Protein AF-A0A819S318-F1 (afdb_monomer)

Mean predicted aligned error: 17.15 Å

Radius of gyration: 33.35 Å; Cα contacts (8 Å, |Δi|>4): 468; chains: 1; bounding box: 79×73×95 Å

Sequence (562 aa):
MSSSSRISTLVESESLLLNTIKRAYNEYEYREISLEKLQILSEKFYQIWMRPQIMSNIINRNNEGYLVVEYLEQLLLNDKMNDNFFILIINTLIKNQNFYHSFLNDHKRFKQLFNLSIRKPVYLMRYIELLYYYCPLNFISNIGLEFYRFVVDTYFIKYLRQIPYDIDWLAAFSTLLYQFYENTTKNLLSTEFIFTNQKDAIDYSIYVIDTLLHHHLKIKLTKDLIYDLKLINIIIKTITVVWKQNPSTENSTQENQDGITPIQIRSIEYLFDVMSTNKSPEKNLSKTTFSCAILSLFPRIQLDIADTIIKTMFNDARLNGERLSIMIKCLIELIDAPIQLIQHMPYETWITGLCTALVKFNQHEYLIKIIDETTLFLIDHLFYFETYDNAIQILFWFVRYDKRIQTFRYILNRLSSLFEQLKINNNDDLKTKIIELCHMGIAIHSEYDLSNEIILKQIFHSFPQPDLNILLNHKNIHAKFHSINFENDNKIKNRLGIINLGNTCYVNSVLQALYQCDLFRKYILEHQFNEQIVLRELQIIFAQLNLSKRPYINAANLVSLI

Nearest PDB structures (foldseek):
  6hc2-assembly1_C  TM=2.042E-01  e=8.662E-01  Homo sapiens
  6hc2-assembly4_S  TM=2.065E-01  e=1.049E+00  Homo sapiens
  4jhr-assembly1_B  TM=2.681E-01  e=4.513E+00  Mus musculus
  8amz-assembly1_Q  TM=2.440E-01  e=7.154E+00  Spinacia oleracea

pLDDT: mean 73.13, std 16.91, range [28.16, 95.44]

Structure (mmCIF, N/CA/C/O backbone):
data_AF-A0A819S318-F1
#
_entry.id   AF-A0A819S318-F1
#
loop_
_atom_site.group_PDB
_atom_site.id
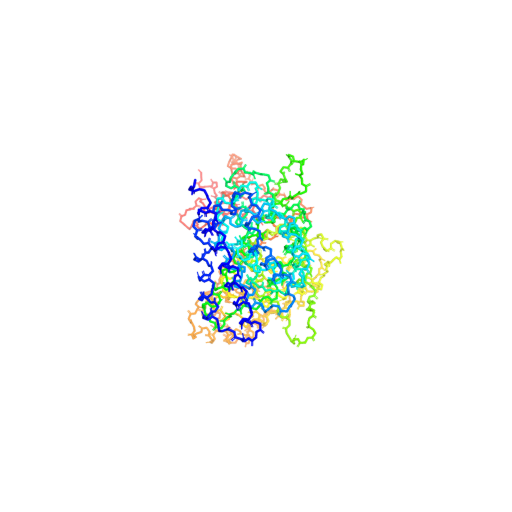_atom_site.type_symbol
_atom_site.label_atom_id
_atom_site.label_alt_id
_atom_site.label_comp_id
_atom_site.label_asym_id
_atom_site.label_entity_id
_atom_site.label_seq_id
_atom_site.pdbx_PDB_ins_code
_atom_site.Cartn_x
_atom_site.Cartn_y
_atom_site.Cartn_z
_atom_site.occupancy
_atom_site.B_iso_or_equiv
_atom_site.auth_seq_id
_atom_site.auth_comp_id
_atom_site.auth_asym_id
_atom_site.auth_atom_id
_atom_site.pdbx_PDB_model_num
ATOM 1 N N . MET A 1 1 ? -53.670 -1.515 50.380 1.00 40.31 1 MET A N 1
ATOM 2 C CA . MET A 1 1 ? -53.478 -2.976 50.209 1.00 40.31 1 MET A CA 1
ATOM 3 C C . MET A 1 1 ? -53.016 -3.398 48.804 1.00 40.31 1 MET A C 1
ATOM 5 O O . MET A 1 1 ? -52.634 -4.544 48.648 1.00 40.31 1 MET A O 1
ATOM 9 N N . SER A 1 2 ? -52.963 -2.515 47.795 1.00 41.78 2 SER A N 1
ATOM 10 C CA . SER A 1 2 ? -52.513 -2.850 46.425 1.00 41.78 2 SER A CA 1
ATOM 11 C C . SER A 1 2 ? -51.015 -2.624 46.145 1.00 41.78 2 SER A C 1
ATOM 13 O O . SER A 1 2 ? -50.532 -2.996 45.078 1.00 41.78 2 SER A O 1
ATOM 15 N N . SER A 1 3 ? -50.271 -2.019 47.078 1.00 38.12 3 SER A N 1
ATOM 16 C CA . SER A 1 3 ? -48.831 -1.754 46.946 1.00 38.12 3 SER A CA 1
ATOM 17 C C . SER A 1 3 ? -47.954 -2.914 47.431 1.00 38.12 3 SER A C 1
ATOM 19 O O . SER A 1 3 ? -46.951 -3.206 46.789 1.00 38.12 3 SER A O 1
ATOM 21 N N . SER A 1 4 ? -48.333 -3.629 48.501 1.00 37.50 4 SER A N 1
ATOM 22 C CA . SER A 1 4 ? -47.507 -4.727 49.038 1.00 37.50 4 SER A CA 1
ATOM 23 C C . SER A 1 4 ? -47.548 -5.997 48.182 1.00 37.50 4 SER A C 1
ATOM 25 O O . SER A 1 4 ? -46.542 -6.695 48.096 1.00 37.50 4 SER A O 1
ATOM 27 N N . SER A 1 5 ? -48.661 -6.274 47.488 1.00 42.22 5 SER A N 1
ATOM 28 C CA . SER A 1 5 ? -48.754 -7.431 46.587 1.00 42.22 5 SER A CA 1
ATOM 29 C C . SER A 1 5 ? -47.894 -7.256 45.333 1.00 42.22 5 SER A C 1
ATOM 31 O O . SER A 1 5 ? -47.202 -8.189 44.936 1.00 42.22 5 SER A O 1
ATOM 33 N N . ARG A 1 6 ? -47.843 -6.041 44.762 1.00 45.81 6 ARG A N 1
ATOM 34 C CA . ARG A 1 6 ? -46.967 -5.722 43.622 1.00 45.81 6 ARG A CA 1
ATOM 35 C C . ARG A 1 6 ? -45.485 -5.856 43.975 1.00 45.81 6 ARG A C 1
ATOM 37 O O . ARG A 1 6 ? -44.742 -6.425 43.182 1.00 45.81 6 ARG A O 1
ATOM 44 N N . ILE A 1 7 ? -45.076 -5.399 45.162 1.00 49.72 7 ILE A N 1
ATOM 45 C CA . ILE A 1 7 ? -43.690 -5.520 45.648 1.00 49.72 7 ILE A CA 1
ATOM 46 C C . ILE A 1 7 ? -43.302 -6.998 45.828 1.00 49.72 7 ILE A C 1
ATOM 48 O O . ILE A 1 7 ? -42.242 -7.403 45.363 1.00 49.72 7 ILE A O 1
ATOM 52 N N . SER A 1 8 ? -44.182 -7.839 46.388 1.00 49.38 8 SER A N 1
ATOM 53 C CA . SER A 1 8 ? -43.893 -9.276 46.559 1.00 49.38 8 SER A CA 1
ATOM 54 C C . SER A 1 8 ? -43.679 -10.021 45.233 1.00 49.38 8 SER A C 1
ATOM 56 O O . SER A 1 8 ? -42.705 -10.754 45.090 1.00 49.38 8 SER A O 1
ATOM 58 N N . THR A 1 9 ? -44.509 -9.752 44.218 1.00 52.41 9 THR A N 1
ATOM 59 C CA . THR A 1 9 ? -44.369 -10.364 42.884 1.00 52.41 9 THR A CA 1
ATOM 60 C C . THR A 1 9 ? -43.133 -9.877 42.120 1.00 52.41 9 THR A C 1
ATOM 62 O O . THR A 1 9 ? -42.612 -10.584 41.258 1.00 52.41 9 THR A O 1
ATOM 65 N N . LEU A 1 10 ? -42.653 -8.666 42.428 1.00 48.47 10 LEU A N 1
ATOM 66 C CA . LEU A 1 10 ? -41.452 -8.077 41.831 1.00 48.47 10 LEU A CA 1
ATOM 67 C C . LEU A 1 10 ? -40.180 -8.747 42.369 1.00 48.47 10 LEU A C 1
ATOM 69 O O . LEU A 1 10 ? -39.370 -9.219 41.570 1.00 48.47 10 LEU A O 1
ATOM 73 N N . VAL A 1 11 ? -40.057 -8.881 43.695 1.00 54.78 11 VAL A N 1
ATOM 74 C CA . VAL A 1 11 ? -38.921 -9.546 44.366 1.00 54.78 11 VAL A CA 1
ATOM 75 C C . VAL A 1 11 ? -38.792 -11.012 43.934 1.00 54.78 11 VAL A C 1
ATOM 77 O O . VAL A 1 11 ? -37.691 -11.511 43.692 1.00 54.78 11 VAL A O 1
ATOM 80 N N . GLU A 1 12 ? -39.918 -11.704 43.752 1.00 57.41 12 GLU A N 1
ATOM 81 C CA . GLU A 1 12 ? -39.929 -13.081 43.251 1.00 57.41 12 GLU A CA 1
ATOM 82 C C . GLU A 1 12 ? -39.339 -13.195 41.837 1.00 57.41 12 GLU A C 1
ATOM 84 O O . GLU A 1 12 ? -38.554 -14.111 41.577 1.00 57.41 12 GLU A O 1
ATOM 89 N N . SER A 1 13 ? -39.653 -12.253 40.940 1.00 58.59 13 SER A N 1
ATOM 90 C CA . SER A 1 13 ? -39.185 -12.272 39.547 1.00 58.59 13 SER A CA 1
ATOM 91 C C . SER A 1 13 ? -37.673 -12.048 39.407 1.00 58.59 13 SER A C 1
ATOM 93 O O . SER A 1 13 ? -37.022 -12.709 38.594 1.00 58.59 13 SER A O 1
ATOM 95 N N . GLU A 1 14 ? -37.101 -11.181 40.243 1.00 59.59 14 GLU A N 1
ATOM 96 C CA . GLU A 1 14 ? -35.668 -10.892 40.264 1.00 59.59 14 GLU A CA 1
ATOM 97 C C . GLU A 1 14 ? -34.874 -12.018 40.943 1.00 59.59 14 GLU A C 1
ATOM 99 O O . GLU A 1 14 ? -33.837 -12.453 40.433 1.00 59.59 14 GLU A O 1
ATOM 104 N N . SER A 1 15 ? -35.416 -12.600 42.021 1.00 66.50 15 SER A N 1
ATOM 105 C CA . SER A 1 15 ? -34.838 -13.797 42.645 1.00 66.50 15 SER A CA 1
ATOM 106 C C . SER A 1 15 ? -34.827 -14.997 41.688 1.00 66.50 15 SER A C 1
ATOM 108 O O . SER A 1 15 ? -33.869 -15.772 41.668 1.00 66.50 15 SER A O 1
ATOM 110 N N . LEU A 1 16 ? -35.859 -15.138 40.845 1.00 67.31 16 LEU A N 1
ATOM 111 C CA . LEU A 1 16 ? -35.953 -16.196 39.844 1.00 67.31 16 LEU A CA 1
ATOM 112 C C . LEU A 1 16 ? -34.876 -16.027 38.767 1.00 67.31 16 LEU A C 1
ATOM 114 O O . LEU A 1 16 ? -34.219 -17.006 38.405 1.00 67.31 16 LEU A O 1
ATOM 118 N N . LEU A 1 17 ? -34.662 -14.798 38.286 1.00 65.56 17 LEU A N 1
ATOM 119 C CA . LEU A 1 17 ? -33.593 -14.480 37.340 1.00 65.56 17 LEU A CA 1
ATOM 120 C C . LEU A 1 17 ? -32.220 -14.791 37.948 1.00 65.56 17 LEU A C 1
ATOM 122 O O . LEU A 1 17 ? -31.452 -15.551 37.359 1.00 65.56 17 LEU A O 1
ATOM 126 N N . LEU A 1 18 ? -31.948 -14.296 39.158 1.00 68.00 18 LEU A N 1
ATOM 127 C CA . LEU A 1 18 ? -30.689 -14.529 39.866 1.00 68.00 18 LEU A CA 1
ATOM 128 C C . LEU A 1 18 ? -30.414 -16.024 40.086 1.00 68.00 18 LEU A C 1
ATOM 130 O O . LEU A 1 18 ? -29.310 -16.503 39.831 1.00 68.00 18 LEU A O 1
ATOM 134 N N . ASN A 1 19 ? -31.423 -16.786 40.510 1.00 72.69 19 ASN A N 1
ATOM 135 C CA . ASN A 1 19 ? -31.310 -18.231 40.709 1.00 72.69 19 ASN A CA 1
ATOM 136 C C . ASN A 1 19 ? -31.098 -18.988 39.391 1.00 72.69 19 ASN A C 1
ATOM 138 O O . ASN A 1 19 ? -30.394 -19.999 39.368 1.00 72.69 19 ASN A O 1
ATOM 142 N N . THR A 1 20 ? -31.665 -18.493 38.290 1.00 70.62 20 THR A N 1
ATOM 143 C CA . THR A 1 20 ? -31.443 -19.056 36.952 1.00 70.62 20 THR A CA 1
ATOM 144 C C . THR A 1 20 ? -30.006 -18.811 36.489 1.00 70.62 20 THR A C 1
ATOM 146 O O . THR A 1 20 ? -29.370 -19.744 36.001 1.00 70.62 20 THR A O 1
ATOM 149 N N . ILE A 1 21 ? -29.460 -17.606 36.710 1.00 67.25 21 ILE A N 1
ATOM 150 C CA . ILE A 1 21 ? -28.055 -17.282 36.398 1.00 67.25 21 ILE A CA 1
ATOM 151 C C . ILE A 1 21 ? -27.113 -18.149 37.239 1.00 67.25 21 ILE A C 1
ATOM 153 O O . ILE A 1 21 ? -26.223 -18.790 36.686 1.00 67.25 21 ILE A O 1
ATOM 157 N N . LYS A 1 22 ? -27.356 -18.246 38.554 1.00 75.56 22 LYS A N 1
ATOM 158 C CA . LYS A 1 22 ? -26.577 -19.090 39.476 1.00 75.56 22 LYS A CA 1
ATOM 159 C C . LYS A 1 22 ? -26.559 -20.558 39.051 1.00 75.56 22 LYS A C 1
ATOM 161 O O . LYS A 1 22 ? -25.502 -21.180 39.044 1.00 75.56 22 LYS A O 1
ATOM 166 N N . ARG A 1 23 ? -27.711 -21.121 38.664 1.00 75.38 23 ARG A N 1
ATOM 167 C CA . ARG A 1 23 ? -27.774 -22.505 38.164 1.00 75.38 23 ARG A CA 1
ATOM 168 C C . ARG A 1 23 ? -27.023 -22.683 36.856 1.00 75.38 23 ARG A C 1
ATOM 170 O O . ARG A 1 23 ? -26.275 -23.642 36.748 1.00 75.38 23 ARG A O 1
ATOM 177 N N . ALA A 1 24 ? -27.203 -21.778 35.897 1.00 68.69 24 ALA A N 1
ATOM 178 C CA . ALA A 1 24 ? -26.518 -21.864 34.611 1.00 68.69 24 ALA A CA 1
ATOM 179 C C . ALA A 1 24 ? -24.994 -21.780 34.773 1.00 68.69 24 ALA A C 1
ATOM 181 O O . ALA A 1 24 ? -24.275 -22.552 34.147 1.00 68.69 24 ALA A O 1
ATOM 182 N N . TYR A 1 25 ? -24.515 -20.887 35.645 1.00 70.00 25 TYR A N 1
ATOM 183 C CA . TYR A 1 25 ? -23.095 -20.764 35.963 1.00 70.00 25 TYR A CA 1
ATOM 184 C C . TYR A 1 25 ? -22.555 -22.037 36.622 1.00 70.00 25 TYR A C 1
ATOM 186 O O . TYR A 1 25 ? -21.563 -22.582 36.152 1.00 70.00 25 TYR A O 1
ATOM 194 N N . ASN A 1 26 ? -23.248 -22.573 37.632 1.00 74.06 26 ASN A N 1
ATOM 195 C CA . ASN A 1 26 ? -22.840 -23.823 38.276 1.00 74.06 26 ASN A CA 1
ATOM 196 C C . ASN A 1 26 ? -22.848 -25.001 37.285 1.00 74.06 26 ASN A C 1
ATOM 198 O O . ASN A 1 26 ? -21.910 -25.789 37.252 1.00 74.06 26 ASN A O 1
ATOM 202 N N . GLU A 1 27 ? -23.878 -25.132 36.445 1.00 69.75 27 GLU A N 1
ATOM 203 C CA . GLU A 1 27 ? -23.915 -26.175 35.412 1.00 69.75 27 GLU A CA 1
ATOM 204 C C . GLU A 1 27 ? -22.739 -26.061 34.438 1.00 69.75 27 GLU A C 1
ATOM 206 O O . GLU A 1 27 ? -22.210 -27.087 34.015 1.00 69.75 27 GLU A O 1
ATOM 211 N N . TYR A 1 28 ? -22.318 -24.836 34.118 1.00 66.50 28 TYR A N 1
ATOM 212 C CA . TYR A 1 28 ? -21.196 -24.568 33.229 1.00 66.50 28 TYR A CA 1
ATOM 213 C C . TYR A 1 28 ? -19.833 -24.819 33.886 1.00 66.50 28 TYR A C 1
ATOM 215 O O . TYR A 1 28 ? -18.947 -25.402 33.271 1.00 66.50 28 TYR A O 1
ATOM 223 N N . GLU A 1 29 ? -19.660 -24.416 35.147 1.00 66.31 29 GLU A N 1
ATOM 224 C CA . GLU A 1 29 ? -18.420 -24.620 35.907 1.00 66.31 29 GLU A CA 1
ATOM 225 C C . GLU A 1 29 ? -18.100 -26.114 36.085 1.00 66.31 29 GLU A C 1
ATOM 227 O O . GLU A 1 29 ? -16.933 -26.504 36.082 1.00 66.31 29 GLU A O 1
ATOM 232 N N . TYR A 1 30 ? -19.129 -26.964 36.174 1.00 60.00 30 TYR A N 1
ATOM 233 C CA . TYR A 1 30 ? -18.968 -28.408 36.363 1.00 60.00 30 TYR A CA 1
ATOM 234 C C . TYR A 1 30 ? -19.106 -29.250 35.079 1.00 60.00 30 TYR A C 1
ATOM 236 O O . TYR A 1 30 ? -18.801 -30.446 35.122 1.00 60.00 30 TYR A O 1
ATOM 244 N N . ARG A 1 31 ? -19.579 -28.696 33.949 1.00 60.12 31 ARG A N 1
ATOM 245 C CA . ARG A 1 31 ? -19.764 -29.426 32.674 1.00 60.12 31 ARG A CA 1
ATOM 246 C C . ARG A 1 31 ? -19.534 -28.522 31.459 1.00 60.12 31 ARG A C 1
ATOM 248 O O . ARG A 1 31 ? -20.078 -27.426 31.396 1.00 60.12 31 ARG A O 1
ATOM 255 N N . GLU A 1 32 ? -18.845 -29.023 30.428 1.00 57.50 32 GLU A N 1
ATOM 256 C CA . GLU A 1 32 ? -18.836 -28.362 29.113 1.00 57.50 32 GLU A CA 1
ATOM 257 C C . GLU A 1 32 ? -20.264 -28.305 28.546 1.00 57.50 32 GLU A C 1
ATOM 259 O O . GLU A 1 32 ? -20.875 -29.322 28.206 1.00 57.50 32 GLU A O 1
ATOM 264 N N . ILE A 1 33 ? -20.822 -27.096 28.468 1.00 63.59 33 ILE A N 1
ATOM 265 C CA . ILE A 1 33 ? -22.126 -26.852 27.851 1.00 63.59 33 ILE A CA 1
ATOM 266 C C . ILE A 1 33 ? -21.924 -26.632 26.349 1.00 63.59 33 ILE A C 1
ATOM 268 O O . ILE A 1 33 ? -21.089 -25.827 25.940 1.00 63.59 33 ILE A O 1
ATOM 272 N N . SER A 1 34 ? -22.716 -27.319 25.521 1.00 67.56 34 SER A N 1
ATOM 273 C CA . SER A 1 34 ? -22.698 -27.127 24.068 1.00 67.56 34 SER A CA 1
ATOM 274 C C . SER A 1 34 ? -23.094 -25.698 23.670 1.00 67.56 34 SER A C 1
ATOM 276 O O . SER A 1 34 ? -23.906 -25.046 24.331 1.00 67.56 34 SER A O 1
ATOM 278 N N . LEU A 1 35 ? -22.569 -25.230 22.535 1.00 57.00 35 LEU A N 1
ATOM 279 C CA . LEU A 1 35 ? -22.872 -23.917 21.945 1.00 57.00 35 LEU A CA 1
ATOM 280 C C . LEU A 1 35 ? -24.384 -23.670 21.771 1.00 57.00 35 LEU A C 1
ATOM 282 O O . LEU A 1 35 ? -24.878 -22.570 22.006 1.00 57.00 35 LEU A O 1
ATOM 286 N N . GLU A 1 36 ? -25.131 -24.719 21.437 1.00 66.19 36 GLU A N 1
ATOM 287 C CA . GLU A 1 36 ? -26.586 -24.693 21.261 1.00 66.19 36 GLU A CA 1
ATOM 288 C C . GLU A 1 36 ? -27.328 -24.467 22.594 1.00 66.19 36 GLU A C 1
ATOM 290 O O . GLU A 1 36 ? -28.237 -23.642 22.689 1.00 66.19 36 GLU A O 1
ATOM 295 N N . LYS A 1 37 ? -26.884 -25.123 23.676 1.00 64.75 37 LYS A N 1
ATOM 296 C CA . LYS A 1 37 ? -27.419 -24.887 25.028 1.00 64.75 37 LYS A CA 1
ATOM 297 C C . LYS A 1 37 ? -27.065 -23.499 25.551 1.00 64.75 37 LYS A C 1
ATOM 299 O O . LYS A 1 37 ? -27.890 -22.889 26.230 1.00 64.75 37 LYS A O 1
ATOM 304 N N . LEU A 1 38 ? -25.874 -22.995 25.223 1.00 60.09 38 LEU A N 1
ATOM 305 C CA . LEU A 1 38 ? -25.496 -21.611 25.501 1.00 60.09 38 LEU A CA 1
ATOM 306 C C . LEU A 1 38 ? -26.461 -20.647 24.793 1.00 60.09 38 LEU A C 1
ATOM 308 O O . LEU A 1 38 ? -27.057 -19.810 25.456 1.00 60.09 38 LEU A O 1
ATOM 312 N N . GLN A 1 39 ? -26.734 -20.804 23.497 1.00 61.62 39 GLN A N 1
ATOM 313 C CA . GLN A 1 39 ? -27.704 -19.942 22.800 1.00 61.62 39 GLN A CA 1
ATOM 314 C C . GLN A 1 39 ? -29.101 -19.959 23.444 1.00 61.62 39 GLN A C 1
ATOM 316 O O . GLN A 1 39 ? -29.689 -18.899 23.660 1.00 61.62 39 GLN A O 1
ATOM 321 N N . ILE A 1 40 ? -29.601 -21.137 23.834 1.00 67.38 40 ILE A N 1
ATOM 322 C CA . ILE A 1 40 ? -30.887 -21.269 24.540 1.00 67.38 40 ILE A CA 1
ATOM 323 C C . ILE A 1 40 ? -30.865 -20.529 25.887 1.00 67.38 40 ILE A C 1
ATOM 325 O O . ILE A 1 40 ? -31.851 -19.888 26.257 1.00 67.38 40 ILE A O 1
ATOM 329 N N . LEU A 1 41 ? -29.757 -20.608 26.628 1.00 63.38 41 LEU A N 1
ATOM 330 C CA . LEU A 1 41 ? -29.577 -19.878 27.884 1.00 63.38 41 LEU A CA 1
ATOM 331 C C . LEU A 1 41 ? -29.566 -18.362 27.662 1.00 63.38 41 LEU A C 1
ATOM 333 O O . LEU A 1 41 ? -30.261 -17.659 28.390 1.00 63.38 41 LEU A O 1
ATOM 337 N N . SER A 1 42 ? -28.855 -17.865 26.643 1.00 61.44 42 SER A N 1
ATOM 338 C CA . SER A 1 42 ? -28.843 -16.433 26.294 1.00 61.44 42 SER A CA 1
ATOM 339 C C . SER A 1 42 ? -30.251 -15.924 26.012 1.00 61.44 42 SER A C 1
ATOM 341 O O . SER A 1 42 ? -30.655 -14.889 26.539 1.00 61.44 42 SER A O 1
ATOM 343 N N . GLU A 1 43 ? -31.020 -16.670 25.222 1.00 64.31 43 GLU A N 1
ATOM 344 C CA . GLU A 1 43 ? -32.365 -16.259 24.833 1.00 64.31 43 GLU A CA 1
ATOM 345 C C . GLU A 1 43 ? -33.335 -16.294 26.020 1.00 64.31 43 GLU A C 1
ATOM 347 O O . GLU A 1 43 ? -34.130 -15.374 26.209 1.00 64.31 43 GLU A O 1
ATOM 352 N N . LYS A 1 44 ? -33.214 -17.300 26.896 1.00 65.06 44 LYS A N 1
ATOM 353 C CA . LYS A 1 44 ? -33.969 -17.348 28.156 1.00 65.06 44 LYS A CA 1
ATOM 354 C C . LYS A 1 44 ? -33.624 -16.179 29.069 1.00 65.06 44 LYS A C 1
ATOM 356 O O . LYS A 1 44 ? -34.536 -15.573 29.629 1.00 65.06 44 LYS A O 1
ATOM 361 N N . PHE A 1 45 ? -32.344 -15.844 29.218 1.00 63.97 45 PHE A N 1
ATOM 362 C CA . PHE A 1 45 ? -31.957 -14.687 30.017 1.00 63.97 45 PHE A CA 1
ATOM 363 C C . PHE A 1 45 ? -32.513 -13.393 29.437 1.00 63.97 45 PHE A C 1
ATOM 365 O O . PHE A 1 45 ? -33.090 -12.605 30.182 1.00 63.97 45 PHE A O 1
ATOM 372 N N . TYR A 1 46 ? -32.412 -13.208 28.120 1.00 62.03 46 TYR A N 1
ATOM 373 C CA . TYR A 1 46 ? -32.969 -12.047 27.438 1.00 62.03 46 TYR A CA 1
ATOM 374 C C . TYR A 1 46 ? -34.479 -11.915 27.683 1.00 62.03 46 TYR A C 1
ATOM 376 O O . TYR A 1 46 ? -34.945 -10.861 28.113 1.00 62.03 46 TYR A O 1
ATOM 384 N N . GLN A 1 47 ? -35.246 -12.998 27.514 1.00 64.44 47 GLN A N 1
ATOM 385 C CA . GLN A 1 47 ? -36.695 -12.986 27.742 1.00 64.44 47 GLN A CA 1
ATOM 386 C C . GLN A 1 47 ? -37.089 -12.705 29.194 1.00 64.44 47 GLN A C 1
ATOM 388 O O . GLN A 1 47 ? -38.082 -12.017 29.438 1.00 64.44 47 GLN A O 1
ATOM 393 N N . ILE A 1 48 ? -36.347 -13.238 30.169 1.00 62.53 48 ILE A N 1
ATOM 394 C CA . ILE A 1 48 ? -36.619 -12.971 31.587 1.00 62.53 48 ILE A CA 1
ATOM 395 C C . ILE A 1 48 ? -36.311 -11.503 31.899 1.00 62.53 48 ILE A C 1
ATOM 397 O O . ILE A 1 48 ? -37.121 -10.842 32.541 1.00 62.53 48 ILE A O 1
ATOM 401 N N . TRP A 1 49 ? -35.195 -10.977 31.394 1.00 58.88 49 TRP A N 1
ATOM 402 C CA . TRP A 1 49 ? -34.767 -9.598 31.630 1.00 58.88 49 TRP A CA 1
ATOM 403 C C . TRP A 1 49 ? -35.683 -8.558 30.966 1.00 58.88 49 TRP A C 1
ATOM 405 O O . TRP A 1 49 ? -35.941 -7.503 31.540 1.00 58.88 49 TRP A O 1
ATOM 415 N N . MET A 1 50 ? -36.227 -8.853 29.781 1.00 57.78 50 MET A N 1
ATOM 416 C CA . MET A 1 50 ? -37.155 -7.971 29.053 1.00 57.78 50 MET A CA 1
ATOM 417 C C . MET A 1 50 ? -38.550 -7.870 29.691 1.00 57.78 50 MET A C 1
ATOM 419 O O . MET A 1 50 ? -39.417 -7.160 29.177 1.00 57.78 50 MET A O 1
ATOM 423 N N . ARG A 1 51 ? -38.802 -8.548 30.820 1.00 65.25 51 ARG A N 1
ATOM 424 C CA . ARG A 1 51 ? -40.067 -8.410 31.546 1.00 65.25 51 ARG A CA 1
ATOM 425 C C . ARG A 1 51 ? -40.221 -6.966 32.058 1.00 65.25 51 ARG A C 1
ATOM 427 O O . ARG A 1 51 ? -39.358 -6.499 32.803 1.00 65.25 51 ARG A O 1
ATOM 434 N N . PRO A 1 52 ? -41.337 -6.273 31.744 1.00 51.06 52 PRO A N 1
ATOM 435 C CA . PRO A 1 52 ? -41.538 -4.855 32.075 1.00 51.06 52 PRO A CA 1
ATOM 436 C C . PRO A 1 52 ? -41.327 -4.514 33.557 1.00 51.06 52 PRO A C 1
ATOM 438 O O . PRO A 1 52 ? -40.845 -3.437 33.887 1.00 51.06 52 PRO A O 1
ATOM 441 N N . GLN A 1 53 ? -41.660 -5.464 34.433 1.00 57.09 53 GLN A N 1
ATOM 442 C CA . GLN A 1 53 ? -41.553 -5.391 35.892 1.00 57.09 53 GLN A CA 1
ATOM 443 C C . GLN A 1 53 ? -40.099 -5.264 36.383 1.00 57.09 53 GLN A C 1
ATOM 445 O O . GLN A 1 53 ? -39.816 -4.465 37.272 1.00 57.09 53 GLN A O 1
ATOM 450 N N . ILE A 1 54 ? -39.172 -6.002 35.763 1.00 55.91 54 ILE A N 1
ATOM 451 C CA . ILE A 1 54 ? -37.737 -5.953 36.077 1.00 55.91 54 ILE A CA 1
ATOM 452 C C . ILE A 1 54 ? -37.135 -4.661 35.508 1.00 55.91 54 ILE A C 1
ATOM 454 O O . ILE A 1 54 ? -36.400 -3.950 36.190 1.00 55.91 54 ILE A O 1
ATOM 458 N N . MET A 1 55 ? -37.527 -4.286 34.286 1.00 51.16 55 MET A N 1
ATOM 459 C CA . MET A 1 55 ? -37.065 -3.050 33.646 1.00 51.16 55 MET A CA 1
ATOM 460 C C . MET A 1 55 ? -37.443 -1.780 34.423 1.00 51.16 55 MET A C 1
ATOM 462 O O . MET A 1 55 ? -36.614 -0.883 34.566 1.00 51.16 55 MET A O 1
ATOM 466 N N . SER A 1 56 ? -38.670 -1.696 34.951 1.00 51.31 56 SER A N 1
ATOM 467 C CA . SER A 1 56 ? -39.132 -0.517 35.695 1.00 51.31 56 SER A CA 1
ATOM 468 C C . SER A 1 56 ? -38.411 -0.300 37.031 1.00 51.31 56 SER A C 1
ATOM 470 O O . SER A 1 56 ? -38.329 0.841 37.482 1.00 51.31 56 SER A O 1
ATOM 472 N N . ASN A 1 57 ? -37.872 -1.359 37.646 1.00 50.25 57 ASN A N 1
ATOM 473 C CA . ASN A 1 57 ? -37.115 -1.287 38.903 1.00 50.25 57 ASN A CA 1
ATOM 474 C C . ASN A 1 57 ? -35.621 -0.997 38.696 1.00 50.25 57 ASN A C 1
ATOM 476 O O . ASN A 1 57 ? -34.998 -0.419 39.573 1.00 50.25 57 ASN A O 1
ATOM 480 N N . ILE A 1 58 ? -35.044 -1.348 37.543 1.00 50.69 58 ILE A N 1
ATOM 481 C CA . ILE A 1 58 ? -33.667 -0.947 37.203 1.00 50.69 58 ILE A CA 1
ATOM 482 C C . ILE A 1 58 ? -33.612 0.557 36.885 1.00 50.69 58 ILE A C 1
ATOM 484 O O . ILE A 1 58 ? -32.664 1.243 37.256 1.00 50.69 58 ILE A O 1
ATOM 488 N N . ILE A 1 59 ? -34.638 1.084 36.206 1.00 48.34 59 ILE A N 1
ATOM 489 C CA . ILE A 1 59 ? -34.694 2.494 35.787 1.00 48.34 59 ILE A CA 1
ATOM 490 C C . ILE A 1 59 ? -35.050 3.421 36.963 1.00 48.34 59 ILE A C 1
ATOM 492 O O . ILE A 1 59 ? -34.501 4.517 37.083 1.00 48.34 59 ILE A O 1
ATOM 496 N N . ASN A 1 60 ? -35.938 2.987 37.862 1.00 47.84 60 ASN A N 1
ATOM 497 C CA . ASN A 1 60 ? -36.244 3.714 39.091 1.00 47.84 60 ASN A CA 1
ATOM 498 C C . ASN A 1 60 ? -35.250 3.292 40.173 1.00 47.84 60 ASN A C 1
ATOM 500 O O . ASN A 1 60 ? -35.370 2.184 40.670 1.00 47.84 60 ASN A O 1
ATOM 504 N N . ARG A 1 61 ? -34.306 4.175 40.530 1.00 46.69 61 ARG A N 1
ATOM 505 C CA . ARG A 1 61 ? -33.193 4.018 41.499 1.00 46.69 61 ARG A CA 1
ATOM 506 C C . ARG A 1 61 ? -33.583 3.568 42.929 1.00 46.69 61 ARG A C 1
ATOM 508 O O . ARG A 1 61 ? -33.177 4.190 43.907 1.00 46.69 61 ARG A O 1
ATOM 515 N N . ASN A 1 62 ? -34.356 2.504 43.079 1.00 43.75 62 ASN A N 1
ATOM 516 C CA . ASN A 1 62 ? -34.636 1.851 44.345 1.00 43.75 62 ASN A CA 1
ATOM 517 C C . ASN A 1 62 ? -33.739 0.611 44.412 1.00 43.75 62 ASN A C 1
ATOM 519 O O . ASN A 1 62 ? -33.682 -0.162 43.461 1.00 43.75 62 ASN A O 1
ATOM 523 N N . ASN A 1 63 ? -33.025 0.465 45.528 1.00 45.69 63 ASN A N 1
ATOM 524 C CA . ASN A 1 63 ? -31.862 -0.403 45.782 1.00 45.69 63 ASN A CA 1
ATOM 525 C C . ASN A 1 63 ? -31.980 -1.914 45.453 1.00 45.69 63 ASN A C 1
ATOM 527 O O . ASN A 1 63 ? -31.067 -2.665 45.775 1.00 45.69 63 ASN A O 1
ATOM 531 N N . GLU A 1 64 ? -33.063 -2.391 44.845 1.00 43.66 64 GLU A N 1
ATOM 532 C CA . GLU A 1 64 ? -33.335 -3.821 44.647 1.00 43.66 64 GLU A CA 1
ATOM 533 C C . GLU A 1 64 ? -32.821 -4.351 43.296 1.00 43.66 64 GLU A C 1
ATOM 535 O O . GLU A 1 64 ? -32.291 -5.457 43.269 1.00 43.66 64 GLU A O 1
ATOM 540 N N . GLY A 1 65 ? -32.775 -3.513 42.243 1.00 48.88 65 GLY A N 1
ATOM 541 C CA . GLY A 1 65 ? -32.200 -3.842 40.921 1.00 48.88 65 GLY A CA 1
ATOM 542 C C . GLY A 1 65 ? -30.689 -4.148 40.902 1.00 48.88 65 GLY A C 1
ATOM 543 O O . GLY A 1 65 ? -30.110 -4.403 39.845 1.00 48.88 65 GLY A O 1
ATOM 544 N N . TYR A 1 66 ? -30.026 -4.068 42.060 1.00 55.06 66 TYR A N 1
ATOM 545 C CA . TYR A 1 66 ? -28.583 -4.232 42.222 1.00 55.06 66 TYR A CA 1
ATOM 546 C C . TYR A 1 66 ? -28.150 -5.696 42.319 1.00 55.06 66 TYR A C 1
ATOM 548 O O . TYR A 1 66 ? -27.029 -5.995 41.934 1.00 55.06 66 TYR A O 1
ATOM 556 N N . LEU A 1 67 ? -28.999 -6.627 42.769 1.00 59.56 67 LEU A N 1
ATOM 557 C CA . LEU A 1 67 ? -28.550 -7.993 43.090 1.00 59.56 67 LEU A CA 1
ATOM 558 C C . LEU A 1 67 ? -28.127 -8.800 41.860 1.00 59.56 67 LEU A C 1
ATOM 560 O O . LEU A 1 67 ? -27.158 -9.559 41.908 1.00 59.56 67 LEU A O 1
ATOM 564 N N . VAL A 1 68 ? -28.851 -8.653 40.749 1.00 59.81 68 VAL A N 1
ATOM 565 C CA . VAL A 1 68 ? -28.494 -9.329 39.496 1.00 59.81 68 VAL A CA 1
ATOM 566 C C . VAL A 1 68 ? -27.259 -8.684 38.880 1.00 59.81 68 VAL A C 1
ATOM 568 O O . VAL A 1 68 ? -26.363 -9.397 38.437 1.00 59.81 68 VAL A O 1
ATOM 571 N N . VAL A 1 69 ? -27.177 -7.351 38.896 1.00 58.31 69 VAL A N 1
ATOM 572 C CA . VAL A 1 69 ? -26.021 -6.615 38.370 1.00 58.31 69 VAL A CA 1
ATOM 573 C C . VAL A 1 69 ? -24.770 -6.915 39.190 1.00 58.31 69 VAL A C 1
ATOM 575 O O . VAL A 1 69 ? -23.772 -7.307 38.608 1.00 58.31 69 VAL A O 1
ATOM 578 N N . GLU A 1 70 ? -24.830 -6.853 40.520 1.00 64.00 70 GLU A N 1
ATOM 579 C CA . GLU A 1 70 ? -23.727 -7.209 41.422 1.00 64.00 70 GLU A CA 1
ATOM 580 C C . GLU A 1 70 ? -23.290 -8.663 41.261 1.00 64.00 70 GLU A C 1
ATOM 582 O O . GLU A 1 70 ? -22.097 -8.951 41.269 1.00 64.00 70 GLU A O 1
ATOM 587 N N . TYR A 1 71 ? -24.229 -9.596 41.093 1.00 67.31 71 TYR A N 1
ATOM 588 C CA . TYR A 1 71 ? -23.865 -10.992 40.875 1.00 67.31 71 TYR A CA 1
ATOM 589 C C . TYR A 1 71 ? -23.193 -11.201 39.516 1.00 67.31 71 TYR A C 1
ATOM 591 O O . TYR A 1 71 ? -22.202 -11.922 39.426 1.00 67.31 71 TYR A O 1
ATOM 599 N N . LEU A 1 72 ? -23.690 -10.546 38.463 1.00 65.12 72 LEU A N 1
ATOM 600 C CA . LEU A 1 72 ? -23.023 -10.547 37.166 1.00 65.12 72 LEU A CA 1
ATOM 601 C C . LEU A 1 72 ? -21.645 -9.892 37.265 1.00 65.12 72 LEU A C 1
ATOM 603 O O . LEU A 1 72 ? -20.689 -10.460 36.767 1.00 65.12 72 LEU A O 1
ATOM 607 N N . GLU A 1 73 ? -21.499 -8.777 37.974 1.00 65.62 73 GLU A N 1
ATOM 608 C CA . GLU A 1 73 ? -20.207 -8.140 38.247 1.00 65.62 73 GLU A CA 1
ATOM 609 C C . GLU A 1 73 ? -19.234 -9.082 38.964 1.00 65.62 73 GLU A C 1
ATOM 611 O O . GLU A 1 73 ? -18.088 -9.209 38.544 1.00 65.62 73 GLU A O 1
ATOM 616 N N . GLN A 1 74 ? -19.688 -9.800 39.992 1.00 70.62 74 GLN A N 1
ATOM 617 C CA . GLN A 1 74 ? -18.878 -10.807 40.684 1.00 70.62 74 GLN A CA 1
ATOM 618 C C . GLN A 1 74 ? -18.483 -11.970 39.768 1.00 70.62 74 GLN A C 1
ATOM 620 O O . GLN A 1 74 ? -17.357 -12.456 39.854 1.00 70.62 74 GLN A O 1
ATOM 625 N N . LEU A 1 75 ? -19.374 -12.398 38.869 1.00 67.81 75 LEU A N 1
ATOM 626 C CA . LEU A 1 75 ? -19.064 -13.406 37.855 1.00 67.81 75 LEU A CA 1
ATOM 627 C C . LEU A 1 75 ? -18.038 -12.896 36.834 1.00 67.81 75 LEU A C 1
ATOM 629 O O . LEU A 1 75 ? -17.103 -13.618 36.503 1.00 67.81 75 LEU A O 1
ATOM 633 N N . LEU A 1 76 ? -18.162 -11.645 36.382 1.00 62.75 76 LEU A N 1
ATOM 634 C CA . LEU A 1 76 ? -17.187 -10.989 35.502 1.00 62.75 76 LEU A CA 1
ATOM 635 C C . LEU A 1 76 ? -15.826 -10.792 36.206 1.00 62.75 76 LEU A C 1
ATOM 637 O O . LEU A 1 76 ? -14.796 -10.693 35.555 1.00 62.75 76 LEU A O 1
ATOM 641 N N . LEU A 1 77 ? -15.779 -10.754 37.536 1.00 66.06 77 LEU A N 1
ATOM 642 C CA . LEU A 1 77 ? -14.525 -10.717 38.296 1.00 66.06 77 LEU A CA 1
ATOM 643 C C . LEU A 1 77 ? -13.941 -12.110 38.581 1.00 66.06 77 LEU A C 1
ATOM 645 O O . LEU A 1 77 ? -12.875 -12.202 39.180 1.00 66.06 77 LEU A O 1
ATOM 649 N N . ASN A 1 78 ? -14.611 -13.194 38.179 1.00 69.62 78 ASN A N 1
ATOM 650 C CA . ASN A 1 78 ? -14.154 -14.546 38.468 1.00 69.62 78 ASN A CA 1
ATOM 651 C C . ASN A 1 78 ? -13.162 -15.059 37.412 1.00 69.62 78 ASN A C 1
ATOM 653 O O . ASN A 1 78 ? -13.534 -15.459 36.307 1.00 69.62 78 ASN A O 1
ATOM 657 N N . ASP A 1 79 ? -11.895 -15.150 37.808 1.00 63.56 79 ASP A N 1
ATOM 658 C CA . ASP A 1 79 ? -10.773 -15.598 36.977 1.00 63.56 79 ASP A CA 1
ATOM 659 C C . ASP A 1 79 ? -10.934 -17.017 36.405 1.00 63.56 79 ASP A C 1
ATOM 661 O O . ASP A 1 79 ? -10.285 -17.359 35.412 1.00 63.56 79 ASP A O 1
ATOM 665 N N . LYS A 1 80 ? -11.787 -17.853 37.014 1.00 64.62 80 LYS A N 1
ATOM 666 C CA . LYS A 1 80 ? -12.002 -19.261 36.640 1.00 64.62 80 LYS A CA 1
ATOM 667 C C . LYS A 1 80 ? -13.162 -19.480 35.668 1.00 64.62 80 LYS A C 1
ATOM 669 O O . LYS A 1 80 ? -13.276 -20.561 35.097 1.00 64.62 80 LYS A O 1
ATOM 674 N N . MET A 1 81 ? -14.016 -18.481 35.453 1.00 68.44 81 MET A N 1
ATOM 675 C CA . MET A 1 81 ? -15.199 -18.598 34.595 1.00 68.44 81 MET A CA 1
ATOM 676 C C . MET A 1 81 ? -14.790 -18.785 33.132 1.00 68.44 81 MET A C 1
ATOM 678 O O . MET A 1 81 ? -13.985 -18.011 32.660 1.00 68.44 81 MET A O 1
ATOM 682 N N . ASN A 1 82 ? -15.286 -19.755 32.364 1.00 68.88 82 ASN A N 1
ATOM 683 C CA . ASN A 1 82 ? -14.785 -19.938 30.986 1.00 68.88 82 ASN A CA 1
ATOM 684 C C . ASN A 1 82 ? -15.311 -18.874 29.987 1.00 68.88 82 ASN A C 1
ATOM 686 O O . ASN A 1 82 ? -16.421 -18.354 30.126 1.00 68.88 82 ASN A O 1
ATOM 690 N N . ASP A 1 83 ? -14.471 -18.529 29.001 1.00 61.28 83 ASP A N 1
ATOM 691 C CA . ASP A 1 83 ? -14.675 -17.444 28.028 1.00 61.28 83 ASP A CA 1
ATOM 692 C C . ASP A 1 83 ? -15.994 -17.539 27.237 1.00 61.28 83 ASP A C 1
ATOM 694 O O . ASP A 1 83 ? -16.592 -16.517 26.914 1.00 61.28 83 ASP A O 1
ATOM 698 N N . ASN A 1 84 ? -16.517 -18.736 26.963 1.00 60.72 84 ASN A N 1
ATOM 699 C CA . ASN A 1 84 ? -17.774 -18.883 26.217 1.00 60.72 84 ASN A CA 1
ATOM 700 C C . ASN A 1 84 ? -19.005 -18.516 27.062 1.00 60.72 84 ASN A C 1
ATOM 702 O O . ASN A 1 84 ? -19.937 -17.880 26.566 1.00 60.72 84 ASN A O 1
ATOM 706 N N . PHE A 1 85 ? -19.014 -18.878 28.348 1.00 65.00 85 PHE A N 1
ATOM 707 C CA . PHE A 1 85 ? -20.074 -18.461 29.276 1.00 65.00 85 PHE A CA 1
ATOM 708 C C . PHE A 1 85 ? -19.951 -16.980 29.636 1.00 65.00 85 PHE A C 1
ATOM 710 O O . PHE A 1 85 ? -20.939 -16.279 29.838 1.00 65.00 85 PHE A O 1
ATOM 717 N N . PHE A 1 86 ? -18.728 -16.472 29.627 1.00 64.94 86 PHE A N 1
ATOM 718 C CA . PHE A 1 86 ? -18.453 -15.049 29.697 1.00 64.94 86 PHE A CA 1
ATOM 719 C C . PHE A 1 86 ? -19.062 -14.264 28.532 1.00 64.94 86 PHE A C 1
ATOM 721 O O . PHE A 1 86 ? -19.838 -13.331 28.751 1.00 64.94 86 PHE A O 1
ATOM 728 N N . ILE A 1 87 ? -18.802 -14.698 27.298 1.00 61.56 87 ILE A N 1
ATOM 729 C CA . ILE A 1 87 ? -19.383 -14.110 26.085 1.00 61.56 87 ILE A CA 1
ATOM 730 C C . ILE A 1 87 ? -20.915 -14.147 26.137 1.00 61.56 87 ILE A C 1
ATOM 732 O O . ILE A 1 87 ? -21.572 -13.173 25.775 1.00 61.56 87 ILE A O 1
ATOM 736 N N . LEU A 1 88 ? -21.495 -15.240 26.636 1.00 69.06 88 LEU A N 1
ATOM 737 C CA . LEU A 1 88 ? -22.937 -15.373 26.828 1.00 69.06 88 LEU A CA 1
ATOM 738 C C . LEU A 1 88 ? -23.517 -14.262 27.716 1.00 69.06 88 LEU A C 1
ATOM 740 O O . LEU A 1 88 ? -24.515 -13.638 27.343 1.00 69.06 88 LEU A O 1
ATOM 744 N N . ILE A 1 89 ? -22.916 -14.031 28.888 1.00 66.44 89 ILE A N 1
ATOM 745 C CA . ILE A 1 89 ? -23.380 -13.014 29.839 1.00 66.44 89 ILE A CA 1
ATOM 746 C C . ILE A 1 89 ? -23.315 -11.631 29.197 1.00 66.44 89 ILE A C 1
ATOM 748 O O . ILE A 1 89 ? -24.306 -10.903 29.216 1.00 66.44 89 ILE A O 1
ATOM 752 N N . ILE A 1 90 ? -22.187 -11.297 28.568 1.00 62.50 90 ILE A N 1
ATOM 753 C CA . ILE A 1 90 ? -22.007 -10.002 27.911 1.00 62.50 90 ILE A CA 1
ATOM 754 C C . ILE A 1 90 ? -23.028 -9.815 26.775 1.00 62.50 90 ILE A C 1
ATOM 756 O O . ILE A 1 90 ? -23.727 -8.806 26.751 1.00 62.50 90 ILE A O 1
ATOM 760 N N . ASN A 1 91 ? -23.208 -10.802 25.892 1.00 62.09 91 ASN A N 1
ATOM 761 C CA . ASN A 1 91 ? -24.194 -10.733 24.803 1.00 62.09 91 ASN A CA 1
ATOM 762 C C . ASN A 1 91 ? -25.622 -10.515 25.318 1.00 62.09 91 ASN A C 1
ATOM 764 O O . ASN A 1 91 ? -26.416 -9.792 24.718 1.00 62.09 91 ASN A O 1
ATOM 768 N N . THR A 1 92 ? -25.949 -11.140 26.443 1.00 64.56 92 THR A N 1
ATOM 769 C CA . THR A 1 92 ? -27.267 -11.041 27.068 1.00 64.56 92 THR A CA 1
ATOM 770 C C . THR A 1 92 ? -27.499 -9.659 27.679 1.00 64.56 92 THR A C 1
ATOM 772 O O . THR A 1 92 ? -28.566 -9.079 27.480 1.00 64.56 92 THR A O 1
ATOM 775 N N . LEU A 1 93 ? -26.498 -9.114 28.376 1.00 62.09 93 LEU A N 1
ATOM 776 C CA . LEU A 1 93 ? -26.537 -7.764 28.942 1.00 62.09 93 LEU A CA 1
ATOM 777 C C . LEU A 1 93 ? -26.686 -6.691 27.855 1.00 62.09 93 LEU A C 1
ATOM 779 O O . LEU A 1 93 ? -27.375 -5.692 28.053 1.00 62.09 93 LEU A O 1
ATOM 783 N N . ILE A 1 94 ? -26.073 -6.914 26.692 1.00 55.31 94 ILE A N 1
ATOM 784 C CA . ILE A 1 94 ? -26.005 -5.937 25.600 1.00 55.31 94 ILE A CA 1
ATOM 785 C C . ILE A 1 94 ? -27.270 -5.886 24.746 1.00 55.31 94 ILE A C 1
ATOM 787 O O . ILE A 1 94 ? -27.642 -4.809 24.284 1.00 55.31 94 ILE A O 1
ATOM 791 N N . LYS A 1 95 ? -28.008 -6.995 24.602 1.00 57.62 95 LYS A N 1
ATOM 792 C CA . LYS A 1 95 ? -29.330 -6.981 23.947 1.00 57.62 95 LYS A CA 1
ATOM 793 C C . LYS A 1 95 ? -30.341 -6.043 24.647 1.00 57.62 95 LYS A C 1
ATOM 795 O O . LYS A 1 95 ? -31.423 -5.804 24.113 1.00 57.62 95 LYS A O 1
ATOM 800 N N . ASN A 1 96 ? -30.017 -5.506 25.828 1.00 60.19 96 ASN A N 1
ATOM 801 C CA . ASN A 1 96 ? -30.861 -4.599 26.594 1.00 60.19 96 ASN A CA 1
ATOM 802 C C . ASN A 1 96 ? -30.338 -3.146 26.585 1.00 60.19 96 ASN A C 1
ATOM 804 O O . ASN A 1 96 ? -29.456 -2.776 27.359 1.00 60.19 96 ASN A O 1
ATOM 808 N N . GLN A 1 97 ? -30.959 -2.293 25.765 1.00 54.94 97 GLN A N 1
ATOM 809 C CA . GLN A 1 97 ? -30.594 -0.874 25.628 1.00 54.94 97 GLN A CA 1
ATOM 810 C C . GLN A 1 97 ? -30.694 -0.069 26.941 1.00 54.94 97 GLN A C 1
ATOM 812 O O . GLN A 1 97 ? -29.889 0.834 27.164 1.00 54.94 97 GLN A O 1
ATOM 817 N N . ASN A 1 98 ? -31.624 -0.406 27.845 1.00 55.22 98 ASN A N 1
ATOM 818 C CA . ASN A 1 98 ? -31.801 0.329 29.107 1.00 55.22 98 ASN A CA 1
ATOM 819 C C . ASN A 1 98 ? -30.784 -0.090 30.176 1.00 55.22 98 ASN A C 1
ATOM 821 O O . ASN A 1 98 ? -30.315 0.760 30.934 1.00 55.22 98 ASN A O 1
ATOM 825 N N . PHE A 1 99 ? -30.406 -1.375 30.216 1.00 54.97 99 PHE A N 1
ATOM 826 C CA . PHE A 1 99 ? -29.272 -1.826 31.029 1.00 54.97 99 PHE A CA 1
ATOM 827 C C . PHE A 1 99 ? -27.998 -1.114 30.579 1.00 54.97 99 PHE A C 1
ATOM 829 O O . PHE A 1 99 ? -27.289 -0.556 31.410 1.00 54.97 99 PHE A O 1
ATOM 836 N N . TYR A 1 100 ? -27.767 -1.051 29.266 1.00 54.31 100 TYR A N 1
ATOM 837 C CA . TYR A 1 100 ? -26.627 -0.346 28.692 1.00 54.31 100 TYR A CA 1
ATOM 838 C C . TYR A 1 100 ? -26.609 1.130 29.110 1.00 54.31 100 TYR A C 1
ATOM 840 O O . TYR A 1 100 ? -25.592 1.619 29.589 1.00 54.31 100 TYR A O 1
ATOM 848 N N . HIS A 1 101 ? -27.749 1.824 29.053 1.00 52.47 101 HIS A N 1
ATOM 849 C CA . HIS A 1 101 ? -27.826 3.225 29.468 1.00 52.47 101 HIS A CA 1
ATOM 850 C C . HIS A 1 101 ? -27.484 3.437 30.957 1.00 52.47 101 HIS A C 1
ATOM 852 O O . HIS A 1 101 ? -26.745 4.366 31.283 1.00 52.47 101 HIS A O 1
ATOM 858 N N . SER A 1 102 ? -27.964 2.572 31.860 1.00 55.62 102 SER A N 1
ATOM 859 C CA . SER A 1 102 ? -27.657 2.657 33.298 1.00 55.62 102 SER A CA 1
ATOM 860 C C . SER A 1 102 ? -26.225 2.228 33.631 1.00 55.62 102 SER A C 1
ATOM 862 O O . SER A 1 102 ? -25.583 2.839 34.480 1.00 55.62 102 SER A O 1
ATOM 864 N N . PHE A 1 103 ? -25.722 1.190 32.966 1.00 52.97 103 PHE A N 1
ATOM 865 C CA . PHE A 1 103 ? -24.380 0.642 33.159 1.00 52.97 103 PHE A CA 1
ATOM 866 C C . PHE A 1 103 ? -23.294 1.603 32.648 1.00 52.97 103 PHE A C 1
ATOM 868 O O . PHE A 1 103 ? -22.254 1.762 33.283 1.00 52.97 103 PHE A O 1
ATOM 875 N N . LEU A 1 104 ? -23.560 2.306 31.541 1.00 51.75 104 LEU A N 1
ATOM 876 C CA . LEU A 1 104 ? -22.679 3.338 30.988 1.00 51.75 104 LEU A CA 1
ATOM 877 C C . LEU A 1 104 ? -22.697 4.648 31.783 1.00 51.75 104 LEU A C 1
ATOM 879 O O . LEU A 1 104 ? -21.648 5.275 31.933 1.00 51.75 104 LEU A O 1
ATOM 883 N N . ASN A 1 105 ? -23.852 5.038 32.343 1.00 52.59 105 ASN A N 1
ATOM 884 C CA . ASN A 1 105 ? -23.941 6.192 33.250 1.00 52.59 105 ASN A CA 1
ATOM 885 C C . ASN A 1 105 ? -23.023 6.035 34.477 1.00 52.59 105 ASN A C 1
ATOM 887 O O . ASN A 1 105 ? -22.617 7.031 35.073 1.00 52.59 105 ASN A O 1
ATOM 891 N N . ASP A 1 106 ? -22.648 4.799 34.813 1.00 57.09 106 ASP A N 1
ATOM 892 C CA . ASP A 1 106 ? -21.724 4.458 35.889 1.00 57.09 106 ASP A CA 1
ATOM 893 C C . ASP A 1 106 ? -20.351 4.010 35.340 1.00 57.09 106 ASP A C 1
ATOM 895 O O . ASP A 1 106 ? -19.752 3.041 35.808 1.00 57.09 106 ASP A O 1
ATOM 899 N N . HIS A 1 107 ? -19.804 4.724 34.342 1.00 53.06 107 HIS A N 1
ATOM 900 C CA . HIS A 1 107 ? -18.520 4.393 33.690 1.00 53.06 107 HIS A CA 1
ATOM 901 C C . HIS A 1 107 ? -17.362 4.130 34.678 1.00 53.06 107 HIS A C 1
ATOM 903 O O . HIS A 1 107 ? -16.437 3.372 34.378 1.00 53.06 107 HIS A O 1
ATOM 909 N N . LYS A 1 108 ? -17.402 4.726 35.881 1.00 56.06 108 LYS A N 1
ATOM 910 C CA . LYS A 1 108 ? -16.438 4.478 36.968 1.00 56.06 108 LYS A CA 1
ATOM 911 C C . LYS A 1 108 ? -16.449 3.017 37.424 1.00 56.06 108 LYS A C 1
ATOM 913 O O . LYS A 1 108 ? -15.386 2.465 37.700 1.00 56.06 108 LYS A O 1
ATOM 918 N N . ARG A 1 109 ? -17.624 2.393 37.466 1.00 57.75 109 ARG A N 1
ATOM 919 C CA . ARG A 1 109 ? -17.835 1.001 37.868 1.00 57.75 109 ARG A CA 1
ATOM 920 C C . ARG A 1 109 ? -17.329 0.034 36.800 1.00 57.75 109 ARG A C 1
ATOM 922 O O . ARG A 1 109 ? -16.585 -0.888 37.117 1.00 57.75 109 ARG A O 1
ATOM 929 N N . PHE A 1 110 ? -17.574 0.327 35.521 1.00 59.12 110 PHE A N 1
ATOM 930 C CA . PHE A 1 110 ? -16.959 -0.417 34.415 1.00 59.12 110 PHE A CA 1
ATOM 931 C C . PHE A 1 110 ? -15.430 -0.276 34.400 1.00 59.12 110 PHE A C 1
ATOM 933 O O . PHE A 1 110 ? -14.720 -1.272 34.279 1.00 59.12 110 PHE A O 1
ATOM 940 N N . LYS A 1 111 ? -14.901 0.939 34.614 1.00 57.59 111 LYS A N 1
ATOM 941 C CA . LYS A 1 111 ? -13.457 1.185 34.770 1.00 57.59 111 LYS A CA 1
ATOM 942 C C . LYS A 1 111 ? -12.856 0.323 35.881 1.00 57.59 111 LYS A C 1
ATOM 944 O O . LYS A 1 111 ? -11.770 -0.226 35.708 1.00 57.59 111 LYS A O 1
ATOM 949 N N . GLN A 1 112 ? -13.549 0.200 37.013 1.00 63.72 112 GLN A N 1
ATOM 950 C CA . GLN A 1 112 ? -13.136 -0.652 38.129 1.00 63.72 112 GLN A CA 1
ATOM 951 C C . GLN A 1 112 ? -13.160 -2.136 37.746 1.00 63.72 112 GLN A C 1
ATOM 953 O O . GLN A 1 112 ? -12.127 -2.788 37.864 1.00 63.72 112 GLN A O 1
ATOM 958 N N . LEU A 1 113 ? -14.275 -2.649 37.215 1.00 59.62 113 LEU A N 1
ATOM 959 C CA . LEU A 1 113 ? -14.412 -4.049 36.784 1.00 59.62 113 LEU A CA 1
ATOM 960 C C . LEU A 1 113 ? -13.347 -4.441 35.758 1.00 59.62 113 LEU A C 1
ATOM 962 O O . LEU A 1 113 ? -12.645 -5.440 35.913 1.00 59.62 113 LEU A O 1
ATOM 966 N N . PHE A 1 114 ? -13.168 -3.602 34.741 1.00 59.62 114 PHE A N 1
ATOM 967 C CA . PHE A 1 114 ? -12.172 -3.818 33.708 1.00 59.62 114 PHE A CA 1
ATOM 968 C C . PHE A 1 114 ? -10.754 -3.828 34.290 1.00 59.62 114 PHE A C 1
ATOM 970 O O . PHE A 1 114 ? -9.949 -4.698 33.959 1.00 59.62 114 PHE A O 1
ATOM 977 N N . ASN A 1 115 ? -10.430 -2.881 35.178 1.00 62.47 115 ASN A N 1
ATOM 978 C CA . ASN A 1 115 ? -9.107 -2.801 35.797 1.00 62.47 115 ASN A CA 1
ATOM 979 C C . ASN A 1 115 ? -8.807 -3.966 36.747 1.00 62.47 115 ASN A C 1
ATOM 981 O O . ASN A 1 115 ? -7.626 -4.274 36.931 1.00 62.47 115 ASN A O 1
ATOM 985 N N . LEU A 1 116 ? -9.832 -4.598 37.314 1.00 62.88 116 LEU A N 1
ATOM 986 C CA . LEU A 1 116 ? -9.709 -5.744 38.211 1.00 62.88 116 LEU A CA 1
ATOM 987 C C . LEU A 1 116 ? -9.617 -7.084 37.463 1.00 62.88 116 LEU A C 1
ATOM 989 O O . LEU A 1 116 ? -8.995 -8.006 37.976 1.00 62.88 116 LEU A O 1
ATOM 993 N N . SER A 1 117 ? -10.165 -7.195 36.247 1.00 62.09 117 SER A N 1
ATOM 994 C CA . SER A 1 117 ? -10.118 -8.454 35.488 1.00 62.09 117 SER A CA 1
ATOM 995 C C . SER A 1 117 ? -8.708 -8.786 34.973 1.00 62.09 117 SER A C 1
ATOM 997 O O . SER A 1 117 ? -7.975 -7.904 34.526 1.00 62.09 117 SER A O 1
ATOM 999 N N . ILE A 1 118 ? -8.330 -10.068 34.959 1.00 60.25 118 ILE A N 1
ATOM 1000 C CA . ILE A 1 118 ? -7.065 -10.533 34.355 1.00 60.25 118 ILE A CA 1
ATOM 1001 C C . ILE A 1 118 ? -7.178 -10.647 32.820 1.00 60.25 118 ILE A C 1
ATOM 1003 O O . ILE A 1 118 ? -6.178 -10.551 32.114 1.00 60.25 118 ILE A O 1
ATOM 1007 N N . ARG A 1 119 ? -8.392 -10.765 32.260 1.00 60.03 119 ARG A N 1
ATOM 1008 C CA . ARG A 1 119 ? -8.605 -11.012 30.814 1.00 60.03 119 ARG A CA 1
ATOM 1009 C C . ARG A 1 119 ? -8.820 -9.749 29.980 1.00 60.03 119 ARG A C 1
ATOM 1011 O O . ARG A 1 119 ? -9.453 -9.812 28.927 1.00 60.03 119 ARG A O 1
ATOM 1018 N N . LYS A 1 120 ? -8.334 -8.597 30.456 1.00 60.16 120 LYS A N 1
ATOM 1019 C CA . LYS A 1 120 ? -8.582 -7.241 29.911 1.00 60.16 120 LYS A CA 1
ATOM 1020 C C . LYS A 1 120 ? -8.627 -7.144 28.378 1.00 60.16 120 LYS A C 1
ATOM 1022 O O . LYS A 1 120 ? -9.542 -6.493 27.879 1.00 60.16 120 LYS A O 1
ATOM 1027 N N . PRO A 1 121 ? -7.722 -7.789 27.615 1.00 53.44 121 PRO A N 1
ATOM 1028 C CA . PRO A 1 121 ? -7.777 -7.739 26.158 1.00 53.44 121 PRO A CA 1
ATOM 1029 C C . PRO A 1 121 ? -9.057 -8.383 25.613 1.00 53.44 121 PRO A C 1
ATOM 1031 O O . PRO A 1 121 ? -9.775 -7.748 24.858 1.00 53.44 121 PRO A O 1
ATOM 1034 N N . VAL A 1 122 ? -9.419 -9.587 26.066 1.00 53.81 122 VAL A N 1
ATOM 1035 C CA . VAL A 1 122 ? -10.631 -10.306 25.626 1.00 53.81 122 VAL A CA 1
ATOM 1036 C C . VAL A 1 122 ? -11.910 -9.545 26.008 1.00 53.81 122 VAL A C 1
ATOM 1038 O O . VAL A 1 122 ? -12.828 -9.445 25.191 1.00 53.81 122 VAL A O 1
ATOM 1041 N N . TYR A 1 123 ? -11.939 -8.943 27.208 1.00 59.69 123 TYR A N 1
ATOM 1042 C CA . TYR A 1 123 ? -13.022 -8.054 27.662 1.00 59.69 123 TYR A CA 1
ATOM 1043 C C . TYR A 1 123 ? -13.220 -6.876 26.714 1.00 59.69 123 TYR A C 1
ATOM 1045 O O . TYR A 1 123 ? -14.330 -6.635 26.248 1.00 59.69 123 TYR A O 1
ATOM 1053 N N . LEU A 1 124 ? -12.142 -6.139 26.437 1.00 58.19 124 LEU A N 1
ATOM 1054 C CA . LEU A 1 124 ? -12.190 -4.933 25.617 1.00 58.19 124 LEU A CA 1
ATOM 1055 C C . LEU A 1 124 ? -12.656 -5.267 24.204 1.00 58.19 124 LEU A C 1
ATOM 1057 O O . LEU A 1 124 ? -13.507 -4.589 23.646 1.00 58.19 124 LEU A O 1
ATOM 1061 N N . MET A 1 125 ? -12.126 -6.361 23.674 1.00 54.88 125 MET A N 1
ATOM 1062 C CA . MET A 1 125 ? -12.326 -6.828 22.314 1.00 54.88 125 MET A CA 1
ATOM 1063 C C . MET A 1 125 ? -13.791 -7.184 22.038 1.00 54.88 125 MET A C 1
ATOM 1065 O O . MET A 1 125 ? -14.405 -6.617 21.134 1.00 54.88 125 MET A O 1
ATOM 1069 N N . ARG A 1 126 ? -14.420 -8.035 22.858 1.00 58.78 126 ARG A N 1
ATOM 1070 C CA . ARG A 1 126 ? -15.848 -8.352 22.669 1.00 58.78 126 ARG A CA 1
ATOM 1071 C C . ARG A 1 126 ? -16.771 -7.197 23.023 1.00 58.78 126 ARG A C 1
ATOM 1073 O O . ARG A 1 126 ? -17.812 -7.040 22.399 1.00 58.78 126 ARG A O 1
ATOM 1080 N N . TYR A 1 127 ? -16.380 -6.343 23.961 1.00 61.38 127 TYR A N 1
ATOM 1081 C CA . TYR A 1 127 ? -17.166 -5.164 24.303 1.00 61.38 127 TYR A CA 1
ATOM 1082 C C . TYR A 1 127 ? -17.177 -4.119 23.172 1.00 61.38 127 TYR A C 1
ATOM 1084 O O . TYR A 1 127 ? -18.222 -3.544 22.882 1.00 61.38 127 TYR A O 1
ATOM 1092 N N . ILE A 1 128 ? -16.046 -3.925 22.487 1.00 57.56 128 ILE A N 1
ATOM 1093 C CA . ILE A 1 128 ? -15.905 -3.091 21.282 1.00 57.56 128 ILE A CA 1
ATOM 1094 C C . ILE A 1 128 ? -16.756 -3.646 20.134 1.00 57.56 128 ILE A C 1
ATOM 1096 O O . ILE A 1 128 ? -17.570 -2.925 19.566 1.00 57.56 128 ILE A O 1
ATOM 1100 N N . GLU A 1 129 ? -16.646 -4.937 19.829 1.00 53.22 129 GLU A N 1
ATOM 1101 C CA . GLU A 1 129 ? -17.474 -5.577 18.798 1.00 53.22 129 GLU A CA 1
ATOM 1102 C C . GLU A 1 129 ? -18.976 -5.427 19.087 1.00 53.22 129 GLU A C 1
ATOM 1104 O O . GLU A 1 129 ? -19.791 -5.220 18.192 1.00 53.22 129 GLU A O 1
ATOM 1109 N N . LEU A 1 130 ? -19.362 -5.469 20.355 1.00 53.00 130 LEU A N 1
ATOM 1110 C CA . LEU A 1 130 ? -20.757 -5.349 20.744 1.00 53.00 130 LEU A CA 1
ATOM 1111 C C . LEU A 1 130 ? -21.256 -3.896 20.763 1.00 53.00 130 LEU A C 1
ATOM 1113 O O . LEU A 1 130 ? -22.404 -3.661 20.386 1.00 53.00 130 LEU A O 1
ATOM 1117 N N . LEU A 1 131 ? -20.398 -2.920 21.085 1.00 54.84 131 LEU A N 1
ATOM 1118 C CA . LEU A 1 131 ? -20.659 -1.499 20.813 1.00 54.84 131 LEU A CA 1
ATOM 1119 C C . LEU A 1 131 ? -20.938 -1.271 19.324 1.00 54.84 131 LEU A C 1
ATOM 1121 O O . LEU A 1 131 ? -21.856 -0.536 18.978 1.00 54.84 131 LEU A O 1
ATOM 1125 N N . TYR A 1 132 ? -20.181 -1.934 18.451 1.00 51.47 132 TYR A N 1
ATOM 1126 C CA . TYR A 1 132 ? -20.321 -1.803 17.003 1.00 51.47 132 TYR A CA 1
ATOM 1127 C C . TYR A 1 132 ? -21.668 -2.324 16.488 1.00 51.47 132 TYR A C 1
ATOM 1129 O O . TYR A 1 132 ? -22.311 -1.675 15.664 1.00 51.47 132 TYR A O 1
ATOM 1137 N N . TYR A 1 133 ? -22.122 -3.476 16.989 1.00 49.16 133 TYR A N 1
ATOM 1138 C CA . TYR A 1 133 ? -23.373 -4.085 16.531 1.00 49.16 133 TYR A CA 1
ATOM 1139 C C . TYR A 1 133 ? -24.636 -3.496 17.174 1.00 49.16 133 TYR A C 1
ATOM 1141 O O . TYR A 1 133 ? -25.696 -3.529 16.548 1.00 49.16 133 TYR A O 1
ATOM 1149 N N . TYR A 1 134 ? -24.554 -2.988 18.408 1.00 49.56 134 TYR A N 1
ATOM 1150 C CA . TYR A 1 134 ? -25.745 -2.698 19.217 1.00 49.56 134 TYR A CA 1
ATOM 1151 C C . TYR A 1 134 ? -25.870 -1.258 19.714 1.00 49.56 134 TYR A C 1
ATOM 1153 O O . TYR A 1 134 ? -26.887 -0.943 20.330 1.00 49.56 134 TYR A O 1
ATOM 1161 N N . CYS A 1 135 ? -24.907 -0.373 19.444 1.00 51.66 135 CYS A N 1
ATOM 1162 C CA . CYS A 1 135 ? -25.040 1.047 19.762 1.00 51.66 135 CYS A CA 1
ATOM 1163 C C . CYS A 1 135 ? -25.753 1.756 18.588 1.00 51.66 135 CYS A C 1
ATOM 1165 O O . CYS A 1 135 ? -25.141 1.963 17.539 1.00 51.66 135 CYS A O 1
ATOM 1167 N N . PRO A 1 136 ? -27.062 2.074 18.682 1.00 50.31 136 PRO A N 1
ATOM 1168 C CA . PRO A 1 136 ? -27.784 2.678 17.567 1.00 50.31 136 PRO A CA 1
ATOM 1169 C C . PRO A 1 136 ? -27.221 4.066 17.233 1.00 50.31 136 PRO A C 1
ATOM 1171 O O . PRO A 1 136 ? -26.737 4.772 18.114 1.00 50.31 136 PRO A O 1
ATOM 1174 N N . LEU A 1 137 ? -27.379 4.501 15.977 1.00 49.50 137 LEU A N 1
ATOM 1175 C CA . LEU A 1 137 ? -27.006 5.840 15.477 1.00 49.50 137 LEU A CA 1
ATOM 1176 C C . LEU A 1 137 ? -27.512 6.997 16.370 1.00 49.50 137 LEU A C 1
ATOM 1178 O O . LEU A 1 137 ? -26.886 8.050 16.437 1.00 49.50 137 LEU A O 1
ATOM 1182 N N . ASN A 1 138 ? -28.605 6.781 17.109 1.00 47.75 138 ASN A N 1
ATOM 1183 C CA . ASN A 1 138 ? -29.208 7.760 18.019 1.00 47.75 138 ASN A CA 1
ATOM 1184 C C . ASN A 1 138 ? -28.560 7.805 19.421 1.00 47.75 138 ASN A C 1
ATOM 1186 O O . ASN A 1 138 ? -28.950 8.631 20.242 1.00 47.75 138 ASN A O 1
ATOM 1190 N N . PHE A 1 139 ? -27.610 6.915 19.730 1.00 51.62 139 PHE A N 1
ATOM 1191 C CA . PHE A 1 139 ? -26.964 6.821 21.046 1.00 51.62 139 PHE A CA 1
ATOM 1192 C C . PHE A 1 139 ? -25.804 7.811 21.224 1.00 51.62 139 PHE A C 1
ATOM 1194 O O . PHE A 1 139 ? -25.359 8.051 22.346 1.00 51.62 139 PHE A O 1
ATOM 1201 N N . ILE A 1 140 ? -25.349 8.455 20.144 1.00 52.25 140 ILE A N 1
ATOM 1202 C CA . ILE A 1 140 ? -24.334 9.518 20.195 1.00 52.25 140 ILE A CA 1
ATOM 1203 C C . ILE A 1 140 ? -25.027 10.840 20.563 1.00 52.25 140 ILE A C 1
ATOM 1205 O O . ILE A 1 140 ? -25.062 11.810 19.814 1.00 52.25 140 ILE A O 1
ATOM 1209 N N . SER A 1 141 ? -25.641 10.834 21.746 1.00 57.16 141 SER A N 1
ATOM 1210 C CA . SER A 1 141 ? -25.765 12.019 22.592 1.00 57.16 141 SER A CA 1
ATOM 1211 C C . SER A 1 141 ? -24.452 12.208 23.375 1.00 57.16 141 SER A C 1
ATOM 1213 O O . SER A 1 141 ? -23.562 11.357 23.299 1.00 57.16 141 SER A O 1
ATOM 1215 N N . ASN A 1 142 ? -24.316 13.287 24.156 1.00 57.06 142 ASN A N 1
ATOM 1216 C CA . ASN A 1 142 ? -23.093 13.599 24.921 1.00 57.06 142 ASN A CA 1
ATOM 1217 C C . ASN A 1 142 ? -22.539 12.408 25.737 1.00 57.06 142 ASN A C 1
ATOM 1219 O O . ASN A 1 142 ? -21.328 12.226 25.813 1.00 57.06 142 ASN A O 1
ATOM 1223 N N . ILE A 1 143 ? -23.411 11.553 26.284 1.00 57.75 143 ILE A N 1
ATOM 1224 C CA . ILE A 1 143 ? -23.020 10.394 27.107 1.00 57.75 143 ILE A CA 1
ATOM 1225 C C . ILE A 1 143 ? -22.340 9.301 26.263 1.00 57.75 143 ILE A C 1
ATOM 1227 O O . ILE A 1 143 ? -21.360 8.694 26.696 1.00 57.75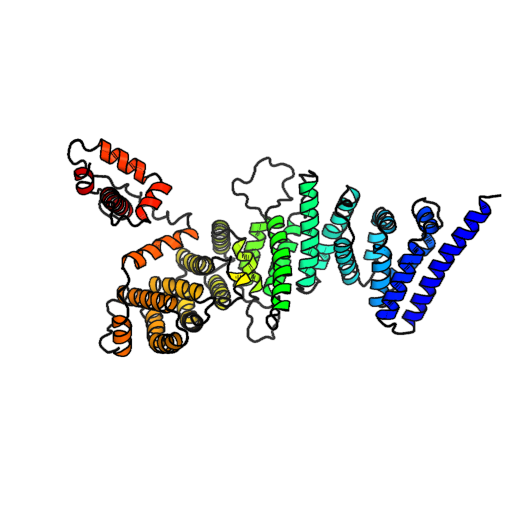 143 ILE A O 1
ATOM 1231 N N . GLY A 1 144 ? -22.819 9.060 25.038 1.00 61.94 144 GLY A N 1
ATOM 1232 C CA . GLY A 1 144 ? -22.194 8.106 24.117 1.00 61.94 144 GLY A CA 1
ATOM 1233 C C . GLY A 1 144 ? -20.803 8.561 23.670 1.00 61.94 144 GLY A C 1
ATOM 1234 O O . GLY A 1 144 ? -19.911 7.731 23.495 1.00 61.94 144 GLY A O 1
ATOM 1235 N N . LEU A 1 145 ? -20.600 9.877 23.548 1.00 64.88 145 LEU A N 1
ATOM 1236 C CA . LEU A 1 145 ? -19.318 10.473 23.177 1.00 64.88 145 LEU A CA 1
ATOM 1237 C C . LEU A 1 145 ? -18.281 10.361 24.305 1.00 64.88 145 LEU A C 1
ATOM 1239 O O . LEU A 1 145 ? -17.172 9.893 24.056 1.00 64.88 145 LEU A O 1
ATOM 1243 N N . GLU A 1 146 ? -18.645 10.694 25.549 1.00 66.56 146 GLU A N 1
ATOM 1244 C CA . GLU A 1 146 ? -17.772 10.494 26.722 1.00 66.56 146 GLU A CA 1
ATOM 1245 C C . GLU A 1 146 ? -17.357 9.029 26.881 1.00 66.56 146 GLU A C 1
ATOM 1247 O O . GLU A 1 146 ? -16.203 8.715 27.186 1.00 66.56 146 GLU A O 1
ATOM 1252 N N . PHE A 1 147 ? -18.293 8.114 26.637 1.00 64.88 147 PHE A N 1
ATOM 1253 C CA . PHE A 1 147 ? -18.009 6.697 26.737 1.00 64.88 147 PHE A CA 1
ATOM 1254 C C . PHE A 1 147 ? -17.094 6.192 25.614 1.00 64.88 147 PHE A C 1
ATOM 1256 O O . PHE A 1 147 ? -16.139 5.458 25.872 1.00 64.88 147 PHE A O 1
ATOM 1263 N N . TYR A 1 148 ? -17.336 6.617 24.374 1.00 70.56 148 TYR A N 1
ATOM 1264 C CA . TYR A 1 148 ? -16.437 6.332 23.260 1.00 70.56 148 TYR A CA 1
ATOM 1265 C C . TYR A 1 148 ? -15.013 6.827 23.554 1.00 70.56 148 TYR A C 1
ATOM 1267 O O . TYR A 1 148 ? -14.057 6.062 23.412 1.00 70.56 148 TYR A O 1
ATOM 1275 N N . ARG A 1 149 ? -14.874 8.066 24.050 1.00 72.12 149 ARG A N 1
ATOM 1276 C CA . ARG A 1 149 ? -13.589 8.650 24.471 1.00 72.12 149 ARG A CA 1
ATOM 1277 C C . ARG A 1 149 ? -12.901 7.797 25.522 1.00 72.12 149 ARG A C 1
ATOM 1279 O O . ARG A 1 149 ? -11.722 7.483 25.396 1.00 72.12 149 ARG A O 1
ATOM 1286 N N . PHE A 1 150 ? -13.648 7.355 26.525 1.00 70.56 150 PHE A N 1
ATOM 1287 C CA . PHE A 1 150 ? -13.129 6.457 27.543 1.00 70.56 150 PHE A CA 1
ATOM 1288 C C . PHE A 1 150 ? -12.571 5.156 26.939 1.00 70.56 150 PHE A C 1
ATOM 1290 O O . PHE A 1 150 ? -11.457 4.760 27.278 1.00 70.56 150 PHE A O 1
ATOM 1297 N N . VAL A 1 151 ? -13.294 4.505 26.024 1.00 68.19 151 VAL A N 1
ATOM 1298 C CA . VAL A 1 151 ? -12.852 3.241 25.409 1.00 68.19 151 VAL A CA 1
ATOM 1299 C C . VAL A 1 151 ? -11.623 3.439 24.516 1.00 68.19 151 VAL A C 1
ATOM 1301 O O . VAL A 1 151 ? -10.646 2.697 24.654 1.00 68.19 151 VAL A O 1
ATOM 1304 N N . VAL A 1 152 ? -11.648 4.435 23.627 1.00 71.81 152 VAL A N 1
ATOM 1305 C CA . VAL A 1 152 ? -10.562 4.687 22.668 1.00 71.81 152 VAL A CA 1
ATOM 1306 C C . VAL A 1 152 ? -9.302 5.179 23.379 1.00 71.81 152 VAL A C 1
ATOM 1308 O O . VAL A 1 152 ? -8.256 4.536 23.268 1.00 71.81 152 VAL A O 1
ATOM 1311 N N . ASP A 1 153 ? -9.414 6.251 24.165 1.00 70.38 153 ASP A N 1
ATOM 1312 C CA . ASP A 1 153 ? -8.254 6.941 24.738 1.00 70.38 153 ASP A CA 1
ATOM 1313 C C . ASP A 1 153 ? -7.665 6.177 25.935 1.00 70.38 153 ASP A C 1
ATOM 1315 O O . ASP A 1 153 ? -6.452 6.133 26.131 1.00 70.38 153 ASP A O 1
ATOM 1319 N N . THR A 1 154 ? -8.507 5.552 26.771 1.00 67.19 154 THR A N 1
ATOM 1320 C CA . THR A 1 154 ? -8.015 4.917 28.011 1.00 67.19 154 THR A CA 1
ATOM 1321 C C . THR A 1 154 ? -7.548 3.482 27.786 1.00 67.19 154 THR A C 1
ATOM 1323 O O . THR A 1 154 ? -6.634 3.012 28.473 1.00 67.19 154 THR A O 1
ATOM 1326 N N . TYR A 1 155 ? -8.182 2.763 26.861 1.00 65.38 155 TYR A N 1
ATOM 1327 C CA . TYR A 1 155 ? -8.010 1.319 26.758 1.00 65.38 155 TYR A CA 1
ATOM 1328 C C . TYR A 1 155 ? -7.429 0.900 25.427 1.00 65.38 155 TYR A C 1
ATOM 1330 O O . TYR A 1 155 ? -6.374 0.269 25.413 1.00 65.38 155 TYR A O 1
ATOM 1338 N N . PHE A 1 156 ? -8.072 1.250 24.321 1.00 68.44 156 PHE A N 1
ATOM 1339 C CA . PHE A 1 156 ? -7.724 0.647 23.047 1.00 68.44 156 PHE A CA 1
ATOM 1340 C C . PHE A 1 156 ? -6.253 0.848 22.684 1.00 68.44 156 PHE A C 1
ATOM 1342 O O . PHE A 1 156 ? -5.554 -0.125 22.442 1.00 68.44 156 PHE A O 1
ATOM 1349 N N . ILE A 1 157 ? -5.731 2.066 22.779 1.00 67.94 157 ILE A N 1
ATOM 1350 C CA . ILE A 1 157 ? -4.359 2.379 22.344 1.00 67.94 157 ILE A CA 1
ATOM 1351 C C . ILE A 1 157 ? -3.304 1.706 23.223 1.00 67.94 157 ILE A C 1
ATOM 1353 O O . ILE A 1 157 ? -2.267 1.250 22.739 1.00 67.94 157 ILE A O 1
ATOM 1357 N N . LYS A 1 158 ? -3.602 1.549 24.517 1.00 68.56 158 LYS A N 1
ATOM 1358 C CA . LYS A 1 158 ? -2.733 0.837 25.457 1.00 68.56 158 LYS A CA 1
ATOM 1359 C C . LYS A 1 158 ? -2.628 -0.657 25.132 1.00 68.56 158 LYS A C 1
ATOM 1361 O O . LYS A 1 158 ? -1.567 -1.243 25.345 1.00 68.56 158 LYS A O 1
ATOM 1366 N N . TYR A 1 159 ? -3.711 -1.261 24.643 1.00 67.69 159 TYR A N 1
ATOM 1367 C CA . TYR A 1 159 ? -3.773 -2.692 24.329 1.00 67.69 159 TYR A CA 1
ATOM 1368 C C . TYR A 1 159 ? -3.557 -3.004 22.847 1.00 67.69 159 TYR A C 1
ATOM 1370 O O . TYR A 1 159 ? -3.223 -4.139 22.533 1.00 67.69 159 TYR A O 1
ATOM 1378 N N . LEU A 1 160 ? -3.652 -2.012 21.961 1.00 68.50 160 LEU A N 1
ATOM 1379 C CA . LEU A 1 160 ? -3.427 -2.121 20.520 1.00 68.50 160 LEU A CA 1
ATOM 1380 C C . LEU A 1 160 ? -2.114 -2.847 20.223 1.00 68.50 160 LEU A C 1
ATOM 1382 O O . LEU A 1 160 ? -2.092 -3.843 19.518 1.00 68.50 160 LEU A O 1
ATOM 1386 N N . ARG A 1 161 ? -1.027 -2.414 20.870 1.00 64.12 161 ARG A N 1
ATOM 1387 C CA . ARG A 1 161 ? 0.314 -2.997 20.700 1.00 64.12 161 ARG A CA 1
ATOM 1388 C C . ARG A 1 161 ? 0.470 -4.410 21.279 1.00 64.12 161 ARG A C 1
ATOM 1390 O O . ARG A 1 161 ? 1.514 -5.021 21.092 1.00 64.12 161 ARG A O 1
ATOM 1397 N N . GLN A 1 162 ? -0.509 -4.894 22.042 1.00 69.62 162 GLN A N 1
ATOM 1398 C CA . GLN A 1 162 ? -0.510 -6.235 22.640 1.00 69.62 162 GLN A CA 1
ATOM 1399 C C . GLN A 1 162 ? -1.368 -7.222 21.845 1.00 69.62 162 GLN A C 1
ATOM 1401 O O . GLN A 1 162 ? -1.296 -8.424 22.093 1.00 69.62 162 GLN A O 1
ATOM 1406 N N . ILE A 1 163 ? -2.195 -6.723 20.924 1.00 67.44 163 ILE A N 1
ATOM 1407 C CA . ILE A 1 163 ? -3.036 -7.548 20.068 1.00 67.44 163 ILE A CA 1
ATOM 1408 C C . ILE A 1 163 ? -2.181 -7.968 18.861 1.00 67.44 163 ILE A C 1
ATOM 1410 O O . ILE A 1 163 ? -1.503 -7.121 18.276 1.00 67.44 163 ILE A O 1
ATOM 1414 N N . PRO A 1 164 ? -2.148 -9.265 18.502 1.00 70.25 164 PRO A N 1
ATOM 1415 C CA . PRO A 1 164 ? -1.487 -9.703 17.277 1.00 70.25 164 PRO A CA 1
ATOM 1416 C C . PRO A 1 164 ? -2.136 -9.028 16.062 1.00 70.25 164 PRO A C 1
ATOM 1418 O O . PRO A 1 164 ? -3.322 -8.722 16.105 1.00 70.25 164 PRO A O 1
ATOM 1421 N N . TYR A 1 165 ? -1.366 -8.824 14.991 1.00 79.81 165 TYR A N 1
ATOM 1422 C CA . TYR A 1 165 ? -1.754 -8.152 13.741 1.00 79.81 165 TYR A CA 1
ATOM 1423 C C . TYR A 1 165 ? -2.925 -8.833 12.995 1.00 79.81 165 TYR A C 1
ATOM 1425 O O . TYR A 1 165 ? -2.764 -9.412 11.921 1.00 79.81 165 TYR A O 1
ATOM 1433 N N . ASP A 1 166 ? -4.116 -8.780 13.582 1.00 82.81 166 ASP A N 1
ATOM 1434 C CA . ASP A 1 166 ? -5.338 -9.423 13.123 1.00 82.81 166 ASP A CA 1
ATOM 1435 C C . ASP A 1 166 ? -6.216 -8.408 12.380 1.00 82.81 166 ASP A C 1
ATOM 1437 O O . ASP A 1 166 ? -6.647 -7.385 12.929 1.00 82.81 166 ASP A O 1
ATOM 1441 N N . ILE A 1 167 ? -6.472 -8.699 11.103 1.00 86.50 167 ILE A N 1
ATOM 1442 C CA . ILE A 1 167 ? -7.215 -7.810 10.216 1.00 86.50 167 ILE A CA 1
ATOM 1443 C C . ILE A 1 167 ? -8.704 -7.729 10.558 1.00 86.50 167 ILE A C 1
ATOM 1445 O O . ILE A 1 167 ? -9.303 -6.670 10.370 1.00 86.50 167 ILE A O 1
ATOM 1449 N N . ASP A 1 168 ? -9.299 -8.812 11.067 1.00 82.06 168 ASP A N 1
ATOM 1450 C CA . ASP A 1 168 ? -10.716 -8.857 11.434 1.00 82.06 168 ASP A CA 1
ATOM 1451 C C . ASP A 1 168 ? -10.965 -7.873 12.580 1.00 82.06 168 ASP A C 1
ATOM 1453 O O . ASP A 1 168 ? -11.889 -7.054 12.550 1.00 82.06 168 ASP A O 1
ATOM 1457 N N . TRP A 1 169 ? -10.053 -7.889 13.550 1.00 79.31 169 TRP A N 1
ATOM 1458 C CA . TRP A 1 169 ? -10.065 -6.980 14.684 1.00 79.31 169 TRP A CA 1
ATOM 1459 C C . TRP A 1 169 ? -9.843 -5.535 14.295 1.00 79.31 169 TRP A C 1
ATOM 1461 O O . TRP A 1 169 ? -10.611 -4.657 14.704 1.00 79.31 169 TRP A O 1
ATOM 1471 N N . LEU A 1 170 ? -8.802 -5.286 13.502 1.00 86.31 170 LEU A N 1
ATOM 1472 C CA . LEU A 1 170 ? -8.509 -3.940 13.054 1.00 86.31 170 LEU A CA 1
ATOM 1473 C C . LEU A 1 170 ? -9.687 -3.371 12.262 1.00 86.31 170 LEU A C 1
ATOM 1475 O O . LEU A 1 170 ? -10.087 -2.245 12.523 1.00 86.31 170 LEU A O 1
ATOM 1479 N N . ALA A 1 171 ? -10.303 -4.148 11.371 1.00 85.56 171 ALA A N 1
ATOM 1480 C CA . ALA A 1 171 ? -11.453 -3.700 10.595 1.00 85.56 171 ALA A CA 1
ATOM 1481 C C . ALA A 1 171 ? -12.690 -3.419 11.457 1.00 85.56 171 ALA A C 1
ATOM 1483 O O . ALA A 1 171 ? -13.330 -2.382 11.269 1.00 85.56 171 ALA A O 1
ATOM 1484 N N . ALA A 1 172 ? -13.017 -4.279 12.428 1.00 78.06 172 ALA A N 1
ATOM 1485 C CA . ALA A 1 172 ? -14.124 -4.031 13.355 1.00 78.06 172 ALA A CA 1
ATOM 1486 C C . ALA A 1 172 ? -13.923 -2.709 14.113 1.00 78.06 172 ALA A C 1
ATOM 1488 O O . ALA A 1 172 ? -14.816 -1.859 14.160 1.00 78.06 172 ALA A O 1
ATOM 1489 N N . PHE A 1 173 ? -12.710 -2.485 14.620 1.00 81.25 173 PHE A N 1
ATOM 1490 C CA . PHE A 1 173 ? -12.366 -1.242 15.295 1.00 81.25 173 PHE A CA 1
ATOM 1491 C C . PHE A 1 173 ? -12.364 -0.031 14.354 1.00 81.25 173 PHE A C 1
ATOM 1493 O O . PHE A 1 173 ? -12.946 1.007 14.669 1.00 81.25 173 PHE A O 1
ATOM 1500 N N . SER A 1 174 ? -11.777 -0.159 13.164 1.00 87.62 174 SER A N 1
ATOM 1501 C CA . SER A 1 174 ? -11.809 0.878 12.134 1.00 87.62 174 SER A CA 1
ATOM 1502 C C . SER A 1 174 ? -13.243 1.265 11.783 1.00 87.62 174 SER A C 1
ATOM 1504 O O . SER A 1 174 ? -13.505 2.442 11.529 1.00 87.62 174 SER A O 1
ATOM 1506 N N . THR A 1 175 ? -14.180 0.313 11.811 1.00 83.06 175 THR A N 1
ATOM 1507 C CA . THR A 1 175 ? -15.589 0.613 11.554 1.00 83.06 175 THR A CA 1
ATOM 1508 C C . THR A 1 175 ? -16.197 1.472 12.659 1.00 83.06 175 THR A C 1
ATOM 1510 O O . THR A 1 175 ? -16.886 2.440 12.349 1.00 83.06 175 THR A O 1
ATOM 1513 N N . LEU A 1 176 ? -15.899 1.187 13.930 1.00 77.69 176 LEU A N 1
ATOM 1514 C CA . LEU A 1 176 ? -16.339 2.018 15.058 1.00 77.69 176 LEU A CA 1
ATOM 1515 C C . LEU A 1 176 ? -15.811 3.443 14.977 1.00 77.69 176 LEU A C 1
ATOM 1517 O O . LEU A 1 176 ? -16.579 4.390 15.132 1.00 77.69 176 LEU A O 1
ATOM 1521 N N . LEU A 1 177 ? -14.513 3.599 14.706 1.00 84.12 177 LEU A N 1
ATOM 1522 C CA . LEU A 1 177 ? -13.905 4.918 14.541 1.00 84.12 177 LEU A CA 1
ATOM 1523 C C . LEU A 1 177 ? -14.565 5.698 13.397 1.00 84.12 177 LEU A C 1
ATOM 1525 O O . LEU A 1 177 ? -14.819 6.898 13.510 1.00 84.12 177 LEU A O 1
ATOM 1529 N N . TYR A 1 178 ? -14.847 5.017 12.283 1.00 85.56 178 TYR A N 1
ATOM 1530 C CA . TYR A 1 178 ? -15.478 5.639 11.124 1.00 85.56 178 TYR A CA 1
ATOM 1531 C C . TYR A 1 178 ? -16.928 6.032 11.403 1.00 85.56 178 TYR A C 1
ATOM 1533 O O . TYR A 1 178 ? -17.334 7.139 11.066 1.00 85.56 178 TYR A O 1
ATOM 1541 N N . GLN A 1 179 ? -17.696 5.165 12.065 1.00 78.31 179 GLN A N 1
ATOM 1542 C CA . GLN A 1 179 ? -19.054 5.480 12.503 1.00 78.31 179 GLN A CA 1
ATOM 1543 C C . GLN A 1 179 ? -19.065 6.664 13.470 1.00 78.31 179 GLN A C 1
ATOM 1545 O O . GLN A 1 179 ? -19.902 7.553 13.331 1.00 78.31 179 GLN A O 1
ATOM 1550 N N . PHE A 1 180 ? -18.133 6.710 14.425 1.00 78.25 180 PHE A N 1
ATOM 1551 C CA . PHE A 1 180 ? -17.986 7.854 15.320 1.00 78.25 180 PHE A CA 1
ATOM 1552 C C . PHE A 1 180 ? -17.785 9.145 14.525 1.00 78.25 180 PHE A C 1
ATOM 1554 O O . PHE A 1 180 ? -18.540 10.097 14.709 1.00 78.25 180 PHE A O 1
ATOM 1561 N N . TYR A 1 181 ? -16.842 9.143 13.582 1.00 82.81 181 TYR A N 1
ATOM 1562 C CA . TYR A 1 181 ? -16.599 10.282 12.703 1.00 82.81 181 TYR A CA 1
ATOM 1563 C C . TYR A 1 181 ? -17.827 10.689 11.881 1.00 82.81 181 TYR A C 1
ATOM 1565 O O . TYR A 1 181 ? -18.157 11.872 11.799 1.00 82.81 181 TYR A O 1
ATOM 1573 N N . GLU A 1 182 ? -18.528 9.735 11.265 1.00 80.50 182 GLU A N 1
ATOM 1574 C CA . GLU A 1 182 ? -19.736 10.038 10.494 1.00 80.50 182 GLU A CA 1
ATOM 1575 C C . GLU A 1 182 ? -20.828 10.669 11.361 1.00 80.50 182 GLU A C 1
ATOM 1577 O O . GLU A 1 182 ? -21.554 11.546 10.900 1.00 80.50 182 GLU A O 1
ATOM 1582 N N . ASN A 1 183 ? -20.949 10.239 12.614 1.00 73.06 183 ASN A N 1
ATOM 1583 C CA . ASN A 1 183 ? -21.975 10.740 13.515 1.00 73.06 183 ASN A CA 1
ATOM 1584 C C . ASN A 1 183 ? -21.624 12.115 14.089 1.00 73.06 183 ASN A C 1
ATOM 1586 O O . ASN A 1 183 ? -22.503 12.974 14.157 1.00 73.06 183 ASN A O 1
ATOM 1590 N N . THR A 1 184 ? -20.361 12.375 14.441 1.00 73.44 184 THR A N 1
ATOM 1591 C CA . THR A 1 184 ? -19.942 13.715 14.887 1.00 73.44 184 THR A CA 1
ATOM 1592 C C . THR A 1 184 ? -20.048 14.743 13.762 1.00 73.44 184 THR A C 1
ATOM 1594 O O . THR A 1 184 ? -20.531 15.853 13.985 1.00 73.44 184 THR A O 1
ATOM 1597 N N . THR A 1 185 ? -19.697 14.357 12.530 1.00 73.69 185 THR A N 1
ATOM 1598 C CA . THR A 1 185 ? -19.808 15.235 11.354 1.00 73.69 185 THR A CA 1
ATOM 1599 C C . THR A 1 185 ? -21.254 15.499 10.929 1.00 73.69 185 THR A C 1
ATOM 1601 O O . THR A 1 185 ? -21.591 16.647 10.639 1.00 73.69 185 THR A O 1
ATOM 1604 N N . LYS A 1 186 ? -22.134 14.485 10.920 1.00 69.19 186 LYS A N 1
ATOM 1605 C CA . LYS A 1 186 ? -23.558 14.652 10.559 1.00 69.19 186 LYS A CA 1
ATOM 1606 C C . LYS A 1 186 ? -24.356 15.429 11.612 1.00 69.19 186 LYS A C 1
ATOM 1608 O O . LYS A 1 186 ? -25.247 16.187 11.239 1.00 69.19 186 LYS A O 1
ATOM 1613 N N . ASN A 1 187 ? -24.025 15.292 12.898 1.00 61.22 187 ASN A N 1
ATOM 1614 C CA . ASN A 1 187 ? -24.746 15.955 13.993 1.00 61.22 187 ASN A CA 1
ATOM 1615 C C . ASN A 1 187 ? -24.254 17.384 14.303 1.00 61.22 187 ASN A C 1
ATOM 1617 O O . ASN A 1 187 ? -24.621 17.930 15.340 1.00 61.22 187 ASN A O 1
ATOM 1621 N N . LEU A 1 188 ? -23.445 18.006 13.428 1.00 53.94 188 LEU A N 1
ATOM 1622 C CA . LEU A 1 188 ? -22.925 19.380 13.586 1.00 53.94 188 LEU A CA 1
ATOM 1623 C C . LEU A 1 188 ? -22.106 19.618 14.876 1.00 53.94 188 LEU A C 1
ATOM 1625 O O . LEU A 1 188 ? -21.844 20.766 15.232 1.00 53.94 188 LEU A O 1
ATOM 1629 N N . LEU A 1 189 ? -21.628 18.561 15.542 1.00 56.34 189 LEU A N 1
ATOM 1630 C CA . LEU A 1 189 ? -20.605 18.647 16.591 1.00 56.34 189 LEU A CA 1
ATOM 1631 C C . LEU A 1 189 ? -19.237 18.802 15.902 1.00 56.34 189 LEU A C 1
ATOM 1633 O O . LEU A 1 189 ? -18.407 17.895 15.898 1.00 56.34 189 LEU A O 1
ATOM 1637 N N . SER A 1 190 ? -19.045 19.935 15.224 1.00 55.00 190 SER A N 1
ATOM 1638 C CA . SER A 1 190 ? -18.004 20.166 14.210 1.00 55.00 190 SER A CA 1
ATOM 1639 C C . SER A 1 190 ? -16.560 20.194 14.729 1.00 55.00 190 SER A C 1
ATOM 1641 O O . SER A 1 190 ? -15.638 20.374 13.936 1.00 55.00 190 SER A O 1
ATOM 1643 N N . THR A 1 191 ? -16.339 19.992 16.028 1.00 63.00 191 THR A N 1
ATOM 1644 C CA . THR A 1 191 ? -15.022 20.099 16.674 1.00 63.00 191 THR A CA 1
ATOM 1645 C C . THR A 1 191 ? -14.471 18.773 17.202 1.00 63.00 191 THR A C 1
ATOM 1647 O O . THR A 1 191 ? -13.350 18.740 17.699 1.00 63.00 191 THR A O 1
ATOM 1650 N N . GLU A 1 192 ? -15.219 17.669 17.114 1.00 72.56 192 GLU A N 1
ATOM 1651 C CA . GLU A 1 192 ? -14.809 16.400 17.729 1.00 72.56 192 GLU A CA 1
ATOM 1652 C C . GLU A 1 192 ? -13.924 15.551 16.797 1.00 72.56 192 GLU A C 1
ATOM 1654 O O . GLU A 1 192 ? -14.369 15.001 15.785 1.00 72.56 192 GLU A O 1
ATOM 1659 N N . PHE A 1 193 ? -12.649 15.405 17.168 1.00 81.81 193 PHE A N 1
ATOM 1660 C CA . PHE A 1 193 ? -11.682 14.533 16.489 1.00 81.81 193 PHE A CA 1
ATOM 1661 C C . PHE A 1 193 ? -11.876 13.056 16.857 1.00 81.81 193 PHE A C 1
ATOM 1663 O O . PHE A 1 193 ? -12.318 12.751 17.956 1.00 81.81 193 PHE A O 1
ATOM 1670 N N . ILE A 1 194 ? -11.488 12.101 16.006 1.00 84.38 194 ILE A N 1
ATOM 1671 C CA . ILE A 1 194 ? -11.549 10.664 16.345 1.00 84.38 194 ILE A CA 1
ATOM 1672 C C . ILE A 1 194 ? -10.695 10.365 17.586 1.00 84.38 194 ILE A C 1
ATOM 1674 O O . ILE A 1 194 ? -11.141 9.653 18.482 1.00 84.38 194 ILE A O 1
ATOM 1678 N N . PHE A 1 195 ? -9.507 10.967 17.662 1.00 85.38 195 PHE A N 1
ATOM 1679 C CA . PHE A 1 195 ? -8.563 10.844 18.774 1.00 85.38 195 PHE A CA 1
ATOM 1680 C C . PHE A 1 195 ? -8.376 12.195 19.462 1.00 85.38 195 PHE A C 1
ATOM 1682 O O . PHE A 1 195 ? -8.330 13.219 18.783 1.00 85.38 195 PHE A O 1
ATOM 1689 N N . THR A 1 196 ? -8.256 12.204 20.793 1.00 80.50 196 THR A N 1
ATOM 1690 C CA . THR A 1 196 ? -8.056 13.444 21.568 1.00 80.50 196 THR A CA 1
ATOM 1691 C C . THR A 1 196 ? -6.649 14.001 21.446 1.00 80.50 196 THR A C 1
ATOM 1693 O O . THR A 1 196 ? -6.444 15.199 21.607 1.00 80.50 196 THR A O 1
ATOM 1696 N N . ASN A 1 197 ? -5.665 13.155 21.148 1.00 84.00 197 ASN A N 1
ATOM 1697 C CA . ASN A 1 197 ? -4.291 13.589 20.968 1.00 84.00 197 ASN A CA 1
ATOM 1698 C C . ASN A 1 197 ? -3.664 12.999 19.701 1.00 84.00 197 ASN A C 1
ATOM 1700 O O . ASN A 1 197 ? -4.088 11.986 19.146 1.00 84.00 197 ASN A O 1
ATOM 1704 N N . GLN A 1 198 ? -2.620 13.678 19.234 1.00 87.56 198 GLN A N 1
ATOM 1705 C CA . GLN A 1 198 ? -1.930 13.335 17.997 1.00 87.56 198 GLN A CA 1
ATOM 1706 C C . GLN A 1 198 ? -1.167 12.005 18.087 1.00 87.56 198 GLN A C 1
ATOM 1708 O O . GLN A 1 198 ? -1.065 11.285 17.096 1.00 87.56 198 GLN A O 1
ATOM 1713 N N . LYS A 1 199 ? -0.612 11.685 19.262 1.00 88.00 199 LYS A N 1
ATOM 1714 C CA . LYS A 1 199 ? 0.173 10.464 19.482 1.00 88.00 199 LYS A CA 1
ATOM 1715 C C . LYS A 1 199 ? -0.684 9.224 19.246 1.00 88.00 199 LYS A C 1
ATOM 1717 O O . LYS A 1 199 ? -0.255 8.308 18.561 1.00 88.00 199 LYS A O 1
ATOM 1722 N N . ASP A 1 200 ? -1.902 9.258 19.749 1.00 86.81 200 ASP A N 1
ATOM 1723 C CA . ASP A 1 200 ? -2.892 8.200 19.656 1.00 86.81 200 ASP A CA 1
ATOM 1724 C C . ASP A 1 200 ? -3.320 7.923 18.208 1.00 86.81 200 ASP A C 1
ATOM 1726 O O . ASP A 1 200 ? -3.363 6.773 17.764 1.00 86.81 200 ASP A O 1
ATOM 1730 N N . ALA A 1 201 ? -3.526 8.985 17.426 1.00 89.88 201 ALA A N 1
ATOM 1731 C CA . ALA A 1 201 ? -3.788 8.881 15.992 1.00 89.88 201 ALA A CA 1
ATOM 1732 C C . ALA A 1 201 ? -2.600 8.289 15.207 1.00 89.88 201 ALA A C 1
ATOM 1734 O O . ALA A 1 201 ? -2.793 7.522 14.257 1.00 89.88 201 ALA A O 1
ATOM 1735 N N . ILE A 1 202 ? -1.368 8.632 15.602 1.00 91.06 202 ILE A N 1
ATOM 1736 C CA . ILE A 1 202 ? -0.144 8.064 15.021 1.00 91.06 202 ILE A CA 1
ATOM 1737 C C . ILE A 1 202 ? -0.006 6.588 15.409 1.00 91.06 202 ILE A C 1
ATOM 1739 O O . ILE A 1 202 ? 0.249 5.769 14.534 1.00 91.06 202 ILE A O 1
ATOM 1743 N N . ASP A 1 203 ? -0.225 6.231 16.676 1.00 89.44 203 ASP A N 1
ATOM 1744 C CA . ASP A 1 203 ? -0.145 4.851 17.167 1.00 89.44 203 ASP A CA 1
ATOM 1745 C C . ASP A 1 203 ? -1.156 3.940 16.452 1.00 89.44 203 ASP A C 1
ATOM 1747 O O . ASP A 1 203 ? -0.804 2.838 16.029 1.00 89.44 203 ASP A O 1
ATOM 1751 N N . TYR A 1 204 ? -2.383 4.424 16.229 1.00 91.19 204 TYR A N 1
ATOM 1752 C CA . TYR A 1 204 ? -3.362 3.734 15.387 1.00 91.19 204 TYR A CA 1
ATOM 1753 C C . TYR A 1 204 ? -2.864 3.565 13.945 1.00 91.19 204 TYR A C 1
ATOM 1755 O O . TYR A 1 204 ? -2.936 2.468 13.394 1.00 91.19 204 TYR A O 1
ATOM 1763 N N . SER A 1 205 ? -2.333 4.627 13.333 1.00 94.12 205 SER A N 1
ATOM 1764 C CA . SER A 1 205 ? -1.845 4.582 11.947 1.00 94.12 205 SER A CA 1
ATOM 1765 C C . SER A 1 205 ? -0.671 3.613 11.774 1.00 94.12 205 SER A C 1
ATOM 1767 O O . SER A 1 205 ? -0.630 2.870 10.796 1.00 94.12 205 SER A O 1
ATOM 1769 N N . ILE A 1 206 ? 0.248 3.575 12.741 1.00 92.31 206 ILE A N 1
ATOM 1770 C CA . ILE A 1 206 ? 1.365 2.623 12.799 1.00 92.31 206 ILE A CA 1
ATOM 1771 C C . ILE A 1 206 ? 0.840 1.188 12.864 1.00 92.31 206 ILE A C 1
ATOM 1773 O O . ILE A 1 206 ? 1.257 0.346 12.076 1.00 92.31 206 ILE A O 1
ATOM 1777 N N . TYR A 1 207 ? -0.127 0.914 13.739 1.00 91.38 207 TYR A N 1
ATOM 1778 C CA . TYR A 1 207 ? -0.699 -0.426 13.855 1.00 91.38 207 TYR A CA 1
ATOM 1779 C C . TYR A 1 207 ? -1.462 -0.862 12.602 1.00 91.38 207 TYR A C 1
ATOM 1781 O O . TYR A 1 207 ? -1.427 -2.037 12.236 1.00 91.38 207 TYR A O 1
ATOM 1789 N N . VAL A 1 208 ? -2.125 0.073 11.913 1.00 94.12 208 VAL A N 1
ATOM 1790 C CA . VAL A 1 208 ? -2.721 -0.189 10.597 1.00 94.12 208 VAL A CA 1
ATOM 1791 C C . VAL A 1 208 ? -1.649 -0.602 9.594 1.00 94.12 208 VAL A C 1
ATOM 1793 O O . VAL A 1 208 ? -1.823 -1.609 8.912 1.00 94.12 208 VAL A O 1
ATOM 1796 N N . ILE A 1 209 ? -0.547 0.148 9.516 1.00 94.50 209 ILE A N 1
ATOM 1797 C CA . ILE A 1 209 ? 0.572 -0.152 8.615 1.00 94.50 209 ILE A CA 1
ATOM 1798 C C . ILE A 1 209 ? 1.143 -1.536 8.924 1.00 94.50 209 ILE A C 1
ATOM 1800 O O . ILE A 1 209 ? 1.227 -2.364 8.020 1.00 94.50 209 ILE A O 1
ATOM 1804 N N . ASP A 1 210 ? 1.452 -1.823 10.187 1.00 91.50 210 ASP A N 1
ATOM 1805 C CA . ASP A 1 210 ? 1.980 -3.126 10.582 1.00 91.50 210 ASP A CA 1
ATOM 1806 C C . ASP A 1 210 ? 1.003 -4.258 10.260 1.00 91.50 210 ASP A C 1
ATOM 1808 O O . ASP A 1 210 ? 1.401 -5.283 9.708 1.00 91.50 210 ASP A O 1
ATOM 1812 N N . THR A 1 211 ? -0.287 -4.075 10.544 1.00 90.88 211 THR A N 1
ATOM 1813 C CA . THR A 1 211 ? -1.293 -5.103 10.258 1.00 90.88 211 THR A CA 1
ATOM 1814 C C . THR A 1 211 ? -1.377 -5.389 8.763 1.00 90.88 211 THR A C 1
ATOM 1816 O O . THR A 1 211 ? -1.380 -6.549 8.357 1.00 90.88 211 THR A O 1
ATOM 1819 N N . LEU A 1 212 ? -1.372 -4.351 7.924 1.00 92.62 212 LEU A N 1
ATOM 1820 C CA . LEU A 1 212 ? -1.389 -4.515 6.472 1.00 92.62 212 LEU A CA 1
ATOM 1821 C C . LEU A 1 212 ? -0.085 -5.104 5.922 1.00 92.62 212 LEU A C 1
ATOM 1823 O O . LEU A 1 212 ? -0.142 -5.819 4.929 1.00 92.62 212 LEU A O 1
ATOM 1827 N N . LEU A 1 213 ? 1.068 -4.847 6.548 1.00 89.62 213 LEU A N 1
ATOM 1828 C CA . LEU A 1 213 ? 2.350 -5.440 6.150 1.00 89.62 213 LEU A CA 1
ATOM 1829 C C . LEU A 1 213 ? 2.423 -6.945 6.441 1.00 89.62 213 LEU A C 1
ATOM 1831 O O . LEU A 1 213 ? 3.066 -7.670 5.681 1.00 89.62 213 LEU A O 1
ATOM 1835 N N . HIS A 1 214 ? 1.763 -7.417 7.504 1.00 86.44 214 HIS A N 1
ATOM 1836 C CA . HIS A 1 214 ? 1.832 -8.813 7.959 1.00 86.44 214 HIS A CA 1
ATOM 1837 C C . HIS A 1 214 ? 0.604 -9.658 7.578 1.00 86.44 214 HIS A C 1
ATOM 1839 O O . HIS A 1 214 ? 0.644 -10.884 7.674 1.00 86.44 214 HIS A O 1
ATOM 1845 N N . HIS A 1 215 ? -0.498 -9.045 7.138 1.00 88.81 215 HIS A N 1
ATOM 1846 C CA . HIS A 1 215 ? -1.728 -9.780 6.855 1.00 88.81 215 HIS A CA 1
ATOM 1847 C C . HIS A 1 215 ? -1.629 -10.632 5.582 1.00 88.81 215 HIS A C 1
ATOM 1849 O O . HIS A 1 215 ? -1.630 -10.107 4.473 1.00 88.81 215 HIS A O 1
ATOM 1855 N N . HIS A 1 216 ? -1.631 -11.956 5.705 1.00 85.44 216 HIS A N 1
ATOM 1856 C CA . HIS A 1 216 ? -1.693 -12.846 4.546 1.00 85.44 216 HIS A CA 1
ATOM 1857 C C . HIS A 1 216 ? -3.112 -12.935 3.972 1.00 85.44 216 HIS A C 1
ATOM 1859 O O . HIS A 1 216 ? -4.013 -13.465 4.623 1.00 85.44 216 HIS A O 1
ATOM 1865 N N . LEU A 1 217 ? -3.282 -12.482 2.726 1.00 80.81 217 LEU A N 1
ATOM 1866 C CA . LEU A 1 217 ? -4.553 -12.594 2.010 1.00 80.81 217 LEU A CA 1
ATOM 1867 C C . LEU A 1 217 ? -4.971 -14.060 1.843 1.00 80.81 217 LEU A C 1
ATOM 1869 O O . LEU A 1 217 ? -4.183 -14.920 1.431 1.00 80.81 217 LEU A O 1
ATOM 1873 N N . LYS A 1 218 ? -6.253 -14.338 2.068 1.00 76.81 218 LYS A N 1
ATOM 1874 C CA . LYS A 1 218 ? -6.873 -15.650 1.869 1.00 76.81 218 LYS A CA 1
ATOM 1875 C C . LYS A 1 218 ? -7.189 -15.866 0.382 1.00 76.81 218 LYS A C 1
ATOM 1877 O O . LYS A 1 218 ? -8.336 -15.876 -0.049 1.00 76.81 218 LYS A O 1
ATOM 1882 N N . ILE A 1 219 ? -6.144 -16.064 -0.427 1.00 67.69 219 ILE A N 1
ATOM 1883 C CA . ILE A 1 219 ? -6.231 -16.144 -1.903 1.00 67.69 219 ILE A CA 1
ATOM 1884 C C . ILE A 1 219 ? -6.861 -17.467 -2.399 1.00 67.69 219 ILE A C 1
ATOM 1886 O O . ILE A 1 219 ? -7.300 -17.563 -3.541 1.00 67.69 219 ILE A O 1
ATOM 1890 N N . LYS A 1 220 ? -6.954 -18.504 -1.552 1.00 61.34 220 LYS A N 1
ATOM 1891 C CA . LYS A 1 220 ? -7.387 -19.857 -1.966 1.00 61.34 220 LYS A CA 1
ATOM 1892 C C . LYS A 1 220 ? -8.840 -19.943 -2.454 1.00 61.34 220 LYS A C 1
ATOM 1894 O O . LYS A 1 220 ? -9.153 -20.855 -3.214 1.00 61.34 220 LYS A O 1
ATOM 1899 N N . LEU A 1 221 ? -9.720 -19.036 -2.028 1.00 65.12 221 LEU A N 1
ATOM 1900 C CA . LEU A 1 221 ? -11.126 -18.994 -2.435 1.00 65.12 221 LEU A CA 1
ATOM 1901 C C . LEU A 1 221 ? -11.530 -17.549 -2.743 1.00 65.12 221 LEU A C 1
ATOM 1903 O O . LEU A 1 221 ? -11.295 -16.647 -1.944 1.00 65.12 221 LEU A O 1
ATOM 1907 N N . THR A 1 222 ? -12.211 -17.325 -3.870 1.00 71.12 222 THR A N 1
ATOM 1908 C CA . THR A 1 222 ? -12.665 -15.984 -4.294 1.00 71.12 222 THR A CA 1
ATOM 1909 C C . THR A 1 222 ? -13.530 -15.284 -3.245 1.00 71.12 222 THR A C 1
ATOM 1911 O O . THR A 1 222 ? -13.451 -14.068 -3.092 1.00 71.12 222 THR A O 1
ATOM 1914 N N . LYS A 1 223 ? -14.331 -16.039 -2.482 1.00 73.44 223 LYS A N 1
ATOM 1915 C CA . LYS A 1 223 ? -15.145 -15.499 -1.380 1.00 73.44 223 LYS A CA 1
ATOM 1916 C C . LYS A 1 223 ? -14.301 -14.959 -0.224 1.00 73.44 223 LYS A C 1
ATOM 1918 O O . LYS A 1 223 ? -14.666 -13.926 0.334 1.00 73.44 223 LYS A O 1
ATOM 1923 N N . ASP A 1 224 ? -13.193 -15.619 0.098 1.00 80.56 224 ASP A N 1
ATOM 1924 C CA . ASP A 1 224 ? -12.328 -15.226 1.210 1.00 80.56 224 ASP A CA 1
ATOM 1925 C C . ASP A 1 224 ? -11.500 -13.990 0.839 1.00 80.56 224 ASP A C 1
ATOM 1927 O O . ASP A 1 224 ? -11.402 -13.058 1.632 1.00 80.56 224 ASP A O 1
ATOM 1931 N N . LEU A 1 225 ? -11.033 -13.899 -0.414 1.00 83.50 225 LEU A N 1
ATOM 1932 C CA . LEU A 1 225 ? -10.403 -12.682 -0.931 1.00 83.50 225 LEU A CA 1
ATOM 1933 C C . LEU A 1 225 ? -11.368 -11.485 -0.901 1.00 83.50 225 LEU A C 1
ATOM 1935 O O . LEU A 1 225 ? -10.998 -10.401 -0.461 1.00 83.50 225 LEU A O 1
ATOM 1939 N N . ILE A 1 226 ? -12.623 -11.664 -1.332 1.00 86.38 226 ILE A N 1
ATOM 1940 C CA . ILE A 1 226 ? -13.641 -10.598 -1.266 1.00 86.38 226 ILE A CA 1
ATOM 1941 C C . ILE A 1 226 ? -13.874 -10.148 0.180 1.00 86.38 226 ILE A C 1
ATOM 1943 O O . ILE A 1 226 ? -14.114 -8.964 0.423 1.00 86.38 226 ILE A O 1
ATOM 1947 N N . TYR A 1 227 ? -13.839 -11.079 1.132 1.00 88.19 227 TYR A N 1
ATOM 1948 C CA . TYR A 1 227 ? -13.968 -10.765 2.547 1.00 88.19 227 TYR A CA 1
ATOM 1949 C C . TYR A 1 227 ? -12.790 -9.914 3.038 1.00 88.19 227 TYR A C 1
ATOM 1951 O O . TYR A 1 227 ? -13.026 -8.807 3.522 1.00 88.19 227 TYR A O 1
ATOM 1959 N N . ASP A 1 228 ? -11.547 -10.344 2.804 1.00 88.81 228 ASP A N 1
ATOM 1960 C CA . ASP A 1 228 ? -10.355 -9.579 3.195 1.00 88.81 228 ASP A CA 1
ATOM 1961 C C . ASP A 1 228 ? -10.348 -8.180 2.543 1.00 88.81 228 ASP A C 1
ATOM 1963 O O . ASP A 1 228 ? -10.112 -7.175 3.213 1.00 88.81 228 ASP A O 1
ATOM 1967 N N . LEU A 1 229 ? -10.722 -8.067 1.261 1.00 90.25 229 LEU A N 1
ATOM 1968 C CA . LEU A 1 229 ? -10.833 -6.777 0.564 1.00 90.25 229 LEU A CA 1
ATOM 1969 C C . LEU A 1 229 ? -11.866 -5.834 1.203 1.00 90.25 229 LEU A C 1
ATOM 1971 O O . LEU A 1 229 ? -11.655 -4.618 1.236 1.00 90.25 229 LEU A O 1
ATOM 1975 N N . LYS A 1 230 ? -12.984 -6.361 1.725 1.00 90.12 230 LYS A N 1
ATOM 1976 C CA . LYS A 1 230 ? -13.974 -5.548 2.455 1.00 90.12 230 LYS A CA 1
ATOM 1977 C C . LYS A 1 230 ? -13.390 -5.001 3.751 1.00 90.12 230 LYS A C 1
ATOM 1979 O O . LYS A 1 230 ? -13.585 -3.819 4.032 1.00 90.12 230 LYS A O 1
ATOM 1984 N N . LEU A 1 231 ? -12.671 -5.835 4.501 1.00 91.62 231 LEU A N 1
ATOM 1985 C CA . LEU A 1 231 ? -12.009 -5.431 5.739 1.00 91.62 231 LEU A CA 1
ATOM 1986 C C . LEU A 1 231 ? -10.958 -4.351 5.471 1.00 91.62 231 LEU A C 1
ATOM 1988 O O . LEU A 1 231 ? -11.018 -3.277 6.068 1.00 91.62 231 LEU A O 1
ATOM 1992 N N . ILE A 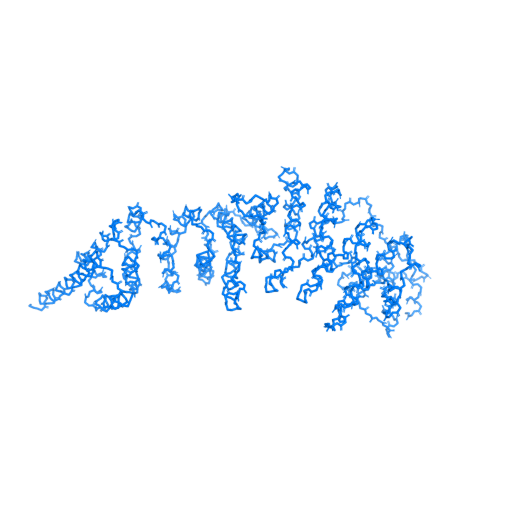1 232 ? -10.072 -4.581 4.494 1.00 93.56 232 ILE A N 1
ATOM 1993 C CA . ILE A 1 232 ? -9.052 -3.614 4.063 1.00 93.56 232 ILE A CA 1
ATOM 1994 C C . ILE A 1 232 ? -9.704 -2.284 3.680 1.00 93.56 232 ILE A C 1
ATOM 1996 O O . ILE A 1 232 ? -9.276 -1.232 4.141 1.00 93.56 232 ILE A O 1
ATOM 2000 N N . ASN A 1 233 ? -10.776 -2.295 2.884 1.00 93.00 233 ASN A N 1
ATOM 2001 C CA . ASN A 1 233 ? -11.433 -1.058 2.460 1.00 93.00 233 ASN A CA 1
ATOM 2002 C C . ASN A 1 233 ? -11.968 -0.234 3.644 1.00 93.00 233 ASN A C 1
ATOM 2004 O O . ASN A 1 233 ? -11.868 0.992 3.632 1.00 93.00 233 ASN A O 1
ATOM 2008 N N . ILE A 1 234 ? -12.517 -0.885 4.673 1.00 91.12 234 ILE A N 1
ATOM 2009 C CA . ILE A 1 234 ? -12.961 -0.191 5.887 1.00 91.12 234 ILE A CA 1
ATOM 2010 C C . ILE A 1 234 ? -11.763 0.444 6.598 1.00 91.12 234 ILE A C 1
ATOM 2012 O O . ILE A 1 234 ? -11.796 1.638 6.888 1.00 91.12 234 ILE A O 1
ATOM 2016 N N . ILE A 1 235 ? -10.684 -0.315 6.795 1.00 94.69 235 ILE A N 1
ATOM 2017 C CA . ILE A 1 235 ? -9.448 0.170 7.426 1.00 94.69 235 ILE A CA 1
ATOM 2018 C C . ILE A 1 235 ? -8.896 1.392 6.677 1.00 94.69 235 ILE A C 1
ATOM 2020 O O . ILE A 1 235 ? -8.598 2.421 7.289 1.00 94.69 235 ILE A O 1
ATOM 2024 N N . ILE A 1 236 ? -8.834 1.314 5.343 1.00 94.94 236 ILE A N 1
ATOM 2025 C CA . ILE A 1 236 ? -8.337 2.381 4.468 1.00 94.94 236 ILE A CA 1
ATOM 2026 C C . ILE A 1 236 ? -9.225 3.628 4.519 1.00 94.94 236 ILE A C 1
ATOM 2028 O O . ILE A 1 236 ? -8.712 4.751 4.552 1.00 94.94 236 ILE A O 1
ATOM 2032 N N . LYS A 1 237 ? -10.552 3.471 4.561 1.00 92.69 237 LYS A N 1
ATOM 2033 C CA . LYS A 1 237 ? -11.469 4.605 4.754 1.00 92.69 237 LYS A CA 1
ATOM 2034 C C . LYS A 1 237 ? -11.207 5.300 6.084 1.00 92.69 237 LYS A C 1
ATOM 2036 O O . LYS A 1 237 ? -11.092 6.524 6.110 1.00 92.69 237 LYS A O 1
ATOM 2041 N N . THR A 1 238 ? -11.058 4.532 7.158 1.00 93.12 238 THR A N 1
ATOM 2042 C CA . THR A 1 238 ? -10.846 5.076 8.499 1.00 93.12 238 THR A CA 1
ATOM 2043 C C . THR A 1 238 ? -9.502 5.781 8.625 1.00 93.12 238 THR A C 1
ATOM 2045 O O . THR A 1 238 ? -9.473 6.931 9.055 1.00 93.12 238 THR A O 1
ATOM 2048 N N . ILE A 1 239 ? -8.391 5.162 8.204 1.00 94.69 239 ILE A N 1
ATOM 2049 C CA . ILE A 1 239 ? -7.070 5.810 8.286 1.00 94.69 239 ILE A CA 1
ATOM 2050 C C . ILE A 1 239 ? -7.006 7.083 7.433 1.00 94.69 239 ILE A C 1
ATOM 2052 O O . ILE A 1 239 ? -6.417 8.070 7.860 1.00 94.69 239 ILE A O 1
ATOM 2056 N N . THR A 1 240 ? -7.690 7.120 6.283 1.00 92.44 240 THR A N 1
ATOM 2057 C CA . THR A 1 240 ? -7.769 8.331 5.447 1.00 92.44 240 THR A CA 1
ATOM 2058 C C . THR A 1 240 ? -8.444 9.488 6.188 1.00 92.44 240 THR A C 1
ATOM 2060 O O . THR A 1 240 ? -8.045 10.638 6.025 1.00 92.44 240 THR A O 1
ATOM 2063 N N . VAL A 1 241 ? -9.466 9.207 7.001 1.00 91.31 241 VAL A N 1
ATOM 2064 C CA . VAL A 1 241 ? -10.104 10.225 7.846 1.00 91.31 241 VAL A CA 1
ATOM 2065 C C . VAL A 1 241 ? -9.171 10.650 8.976 1.00 91.31 241 VAL A C 1
ATOM 2067 O O . VAL A 1 241 ? -8.999 11.845 9.199 1.00 91.31 241 VAL A O 1
ATOM 2070 N N . VAL A 1 242 ? -8.525 9.693 9.647 1.00 91.25 242 VAL A N 1
ATOM 2071 C CA . VAL A 1 242 ? -7.569 9.971 10.732 1.00 91.25 242 VAL A CA 1
ATOM 2072 C C . VAL A 1 242 ? -6.421 10.858 10.241 1.00 91.25 242 VAL A C 1
ATOM 2074 O O . VAL A 1 242 ? -6.072 11.830 10.902 1.00 91.25 242 VAL A O 1
ATOM 2077 N N . TRP A 1 243 ? -5.890 10.597 9.045 1.00 91.44 243 TRP A N 1
ATOM 2078 C CA . TRP A 1 243 ? -4.849 11.413 8.413 1.00 91.44 243 TRP A CA 1
ATOM 2079 C C . TRP A 1 243 ? -5.292 12.830 8.053 1.00 91.44 243 TRP A C 1
ATOM 2081 O O . TRP A 1 243 ? -4.436 13.689 7.881 1.00 91.44 243 TRP A O 1
ATOM 2091 N N . LYS A 1 244 ? -6.593 13.106 7.940 1.00 87.62 244 LYS A N 1
ATOM 2092 C CA . LYS A 1 244 ? -7.111 14.456 7.664 1.00 87.62 244 LYS A CA 1
ATOM 2093 C C . LYS A 1 244 ? -7.384 15.268 8.929 1.00 87.62 244 LYS A C 1
ATOM 2095 O O . LYS A 1 244 ? -7.574 16.476 8.840 1.00 87.62 244 LYS A O 1
ATOM 2100 N N . GLN A 1 245 ? -7.433 14.627 10.093 1.00 84.25 245 GLN A N 1
ATOM 2101 C CA . GLN A 1 245 ? -7.699 15.294 11.363 1.00 84.25 245 GLN A CA 1
ATOM 2102 C C . GLN A 1 245 ? -6.410 15.832 11.993 1.00 84.25 245 GLN A C 1
ATOM 2104 O O . GLN A 1 245 ? -5.342 15.255 11.813 1.00 84.25 245 GLN A O 1
ATOM 2109 N N . ASN A 1 246 ? -6.508 16.930 12.750 1.00 78.25 246 ASN A N 1
ATOM 2110 C CA . ASN A 1 246 ? -5.384 17.496 13.496 1.00 78.25 246 ASN A CA 1
ATOM 2111 C C . ASN A 1 246 ? -5.807 17.859 14.936 1.00 78.25 246 ASN A C 1
ATOM 2113 O O . ASN A 1 246 ? -6.293 18.966 15.159 1.00 78.25 246 ASN A O 1
ATOM 2117 N N . PRO A 1 247 ? -5.631 16.953 15.917 1.00 60.69 247 PRO A N 1
ATOM 2118 C CA . PRO A 1 247 ? -6.130 17.151 17.280 1.00 60.69 247 PRO A CA 1
ATOM 2119 C C . PRO A 1 247 ? -5.382 18.222 18.093 1.00 60.69 247 PRO A C 1
ATOM 2121 O O . PRO A 1 247 ? -5.819 18.569 19.181 1.00 60.69 247 PRO A O 1
ATOM 2124 N N . SER A 1 248 ? -4.233 18.721 17.619 1.00 58.12 248 SER A N 1
ATOM 2125 C CA . SER A 1 248 ? -3.320 19.576 18.396 1.00 58.12 248 SER A CA 1
ATOM 2126 C C . SER A 1 248 ? -3.516 21.088 18.206 1.00 58.12 248 SER A C 1
ATOM 2128 O O . SER A 1 248 ? -2.810 21.869 18.842 1.00 58.12 248 SER A O 1
ATOM 2130 N N . THR A 1 249 ? -4.470 21.534 17.383 1.00 54.78 249 THR A N 1
ATOM 2131 C CA . THR A 1 249 ? -4.737 22.965 17.149 1.00 54.78 249 THR A CA 1
ATOM 2132 C C . THR A 1 249 ? -6.078 23.395 17.736 1.00 54.78 249 THR A C 1
ATOM 2134 O O . THR A 1 249 ? -7.054 23.554 17.010 1.00 54.78 249 THR A O 1
ATOM 2137 N N . GLU A 1 250 ? -6.128 23.652 19.045 1.00 45.38 250 GLU A N 1
ATOM 2138 C CA . GLU A 1 250 ? -7.276 24.340 19.661 1.00 45.38 250 GLU A CA 1
ATOM 2139 C C . GLU A 1 250 ? -7.336 25.843 19.311 1.00 45.38 250 GLU A C 1
ATOM 2141 O O . GLU A 1 250 ? -8.327 26.488 19.623 1.00 45.38 250 GLU A O 1
ATOM 2146 N N . ASN A 1 251 ? -6.329 26.426 18.638 1.00 39.50 251 ASN A N 1
ATOM 2147 C CA . ASN A 1 251 ? -6.287 27.865 18.325 1.00 39.50 251 ASN A CA 1
ATOM 2148 C C . ASN A 1 251 ? -5.470 28.220 17.063 1.00 39.50 251 ASN A C 1
ATOM 2150 O O . ASN A 1 251 ? -4.549 29.034 17.120 1.00 39.50 251 ASN A O 1
ATOM 2154 N N . SER A 1 252 ? -5.797 27.666 15.894 1.00 38.88 252 SER A N 1
ATOM 2155 C CA . SER A 1 252 ? -5.288 28.244 14.642 1.00 38.88 252 SER A CA 1
ATOM 2156 C C . SER A 1 252 ? -6.340 28.248 13.545 1.00 38.88 252 SER A C 1
ATOM 2158 O O . SER A 1 252 ? -6.598 27.245 12.892 1.00 38.88 252 SER A O 1
ATOM 2160 N N . THR A 1 253 ? -6.857 29.443 13.281 1.00 36.78 253 THR A N 1
ATOM 2161 C CA . THR A 1 253 ? -7.550 29.880 12.060 1.00 36.78 253 THR A CA 1
ATOM 2162 C C . THR A 1 253 ? -6.654 29.870 10.812 1.00 36.78 253 THR A C 1
ATOM 2164 O O . THR A 1 253 ? -6.965 30.516 9.816 1.00 36.78 253 THR A O 1
ATOM 2167 N N . GLN A 1 254 ? -5.536 29.147 10.839 1.00 37.22 254 GLN A N 1
ATOM 2168 C CA . GLN A 1 254 ? -4.755 28.853 9.650 1.00 37.22 254 GLN A CA 1
ATOM 2169 C C . GLN A 1 254 ? -5.129 27.448 9.204 1.00 37.22 254 GLN A C 1
ATOM 2171 O O . GLN A 1 254 ? -4.607 26.455 9.704 1.00 37.22 254 GLN A O 1
ATOM 2176 N N . GLU A 1 255 ? -6.067 27.381 8.263 1.00 37.94 255 GLU A N 1
ATOM 2177 C CA . GLU A 1 255 ? -6.118 26.270 7.324 1.00 37.94 255 GLU A CA 1
ATOM 2178 C C . GLU A 1 255 ? -4.688 26.074 6.801 1.00 37.94 255 GLU A C 1
ATOM 2180 O O . GLU A 1 255 ? -4.135 26.970 6.158 1.00 37.94 255 GLU A O 1
ATOM 2185 N N . ASN A 1 256 ? -4.049 24.947 7.137 1.00 43.44 256 ASN A N 1
ATOM 2186 C CA . ASN A 1 256 ? -2.815 24.541 6.472 1.00 43.44 256 ASN A CA 1
ATOM 2187 C C . ASN A 1 256 ? -3.115 24.586 4.973 1.00 43.44 256 ASN A C 1
ATOM 2189 O O . ASN A 1 256 ? -3.937 23.800 4.502 1.00 43.44 256 ASN A O 1
ATOM 2193 N N . GLN A 1 257 ? -2.484 25.513 4.249 1.00 42.22 257 GLN A N 1
ATOM 2194 C CA . GLN A 1 257 ? -2.812 25.829 2.853 1.00 42.22 257 GLN A CA 1
ATOM 2195 C C . GLN A 1 257 ? -2.658 24.627 1.899 1.00 42.22 257 GLN A C 1
ATOM 2197 O O . GLN A 1 257 ? -3.181 24.670 0.790 1.00 42.22 257 GLN A O 1
ATOM 2202 N N . ASP A 1 258 ? -2.060 23.525 2.370 1.00 48.69 258 ASP A N 1
ATOM 2203 C CA . ASP A 1 258 ? -1.853 22.287 1.613 1.00 48.69 258 ASP A CA 1
ATOM 2204 C C . ASP A 1 258 ? -2.677 21.079 2.115 1.00 48.69 258 ASP A C 1
ATOM 2206 O O . ASP A 1 258 ? -2.606 19.998 1.537 1.00 48.69 258 ASP A O 1
ATOM 2210 N N . GLY A 1 259 ? -3.463 21.207 3.194 1.00 62.25 259 GLY A N 1
ATOM 2211 C CA . GLY A 1 259 ? -4.299 20.107 3.713 1.00 62.25 259 GLY A CA 1
ATOM 2212 C C . GLY A 1 259 ? -3.537 18.899 4.294 1.00 62.25 259 GLY A C 1
ATOM 2213 O O . GLY A 1 259 ? -4.147 17.861 4.557 1.00 62.25 259 GLY A O 1
ATOM 2214 N N . ILE A 1 260 ? -2.222 19.020 4.511 1.00 72.12 260 ILE A N 1
ATOM 2215 C CA . ILE A 1 260 ? -1.347 17.961 5.039 1.00 72.12 260 ILE A CA 1
ATOM 2216 C C . ILE A 1 260 ? -1.290 18.046 6.567 1.00 72.12 260 ILE A C 1
ATOM 2218 O O . ILE A 1 260 ? -1.057 19.120 7.133 1.00 72.12 260 ILE A O 1
ATOM 2222 N N . THR A 1 261 ? -1.464 16.911 7.252 1.00 85.25 261 THR A N 1
ATOM 2223 C CA . THR A 1 261 ? -1.403 16.853 8.721 1.00 85.25 261 THR A CA 1
ATOM 2224 C C . THR A 1 261 ? -0.090 16.245 9.227 1.00 85.25 261 THR A C 1
ATOM 2226 O O . THR A 1 261 ? 0.479 15.347 8.595 1.00 85.25 261 THR A O 1
ATOM 2229 N N . PRO A 1 262 ? 0.383 16.648 10.422 1.00 88.75 262 PRO A N 1
ATOM 2230 C CA . PRO A 1 262 ? 1.519 16.002 11.080 1.00 88.75 262 PRO A CA 1
ATOM 2231 C C . PRO A 1 262 ? 1.335 14.490 11.300 1.00 88.75 262 PRO A C 1
ATOM 2233 O O . PRO A 1 262 ? 2.313 13.743 11.293 1.00 88.75 262 PRO A O 1
ATOM 2236 N N . ILE A 1 263 ? 0.092 14.028 11.486 1.00 91.00 263 ILE A N 1
ATOM 2237 C CA . ILE A 1 263 ? -0.243 12.604 11.644 1.00 91.00 263 ILE A CA 1
ATOM 2238 C C . ILE A 1 263 ? 0.060 11.853 10.350 1.00 91.00 263 ILE A C 1
ATOM 2240 O O . ILE A 1 263 ? 0.729 10.818 10.385 1.00 91.00 263 ILE A O 1
ATOM 2244 N N . GLN A 1 264 ? -0.388 12.390 9.213 1.00 92.44 264 GLN A N 1
ATOM 2245 C CA . GLN A 1 264 ? -0.142 11.795 7.905 1.00 92.44 264 GLN A CA 1
ATOM 2246 C C . GLN A 1 264 ? 1.362 11.701 7.613 1.00 92.44 264 GLN A C 1
ATOM 2248 O O . GLN A 1 264 ? 1.840 10.634 7.231 1.00 92.44 264 GLN A O 1
ATOM 2253 N N . ILE A 1 265 ? 2.119 12.775 7.871 1.00 92.31 265 ILE A N 1
ATOM 2254 C CA . ILE A 1 265 ? 3.574 12.802 7.654 1.00 92.31 265 ILE A CA 1
ATOM 2255 C C . ILE A 1 265 ? 4.271 11.714 8.474 1.00 92.31 265 ILE A C 1
ATOM 2257 O O . ILE A 1 265 ? 4.996 10.897 7.912 1.00 92.31 265 ILE A O 1
ATOM 2261 N N . ARG A 1 266 ? 4.018 11.652 9.788 1.00 93.94 266 ARG A N 1
ATOM 2262 C CA . ARG A 1 266 ? 4.646 10.652 10.671 1.00 93.94 266 ARG A CA 1
ATOM 2263 C C . ARG A 1 266 ? 4.272 9.217 10.303 1.00 93.94 266 ARG A C 1
ATOM 2265 O O . ARG A 1 266 ? 5.108 8.325 10.410 1.00 93.94 266 ARG A O 1
ATOM 2272 N N . SER A 1 267 ? 3.041 9.000 9.848 1.00 95.19 267 SER A N 1
ATOM 2273 C CA . SER A 1 267 ? 2.576 7.680 9.410 1.00 95.19 267 SER A CA 1
ATOM 2274 C C . SER A 1 267 ? 3.290 7.223 8.136 1.00 95.19 267 SER A C 1
ATOM 2276 O O . SER A 1 267 ? 3.726 6.080 8.052 1.00 95.19 267 SER A O 1
ATOM 2278 N N . ILE A 1 268 ? 3.454 8.115 7.154 1.00 95.44 268 ILE A N 1
ATOM 2279 C CA . ILE A 1 268 ? 4.157 7.797 5.903 1.00 95.44 268 ILE A CA 1
ATOM 2280 C C . ILE A 1 268 ? 5.668 7.644 6.144 1.00 95.44 268 ILE A C 1
ATOM 2282 O O . ILE A 1 268 ? 6.276 6.734 5.587 1.00 95.44 268 ILE A O 1
ATOM 2286 N N . GLU A 1 269 ? 6.271 8.469 7.010 1.00 94.94 269 GLU A N 1
ATOM 2287 C CA . GLU A 1 269 ? 7.662 8.281 7.456 1.00 94.94 269 GLU A CA 1
ATOM 2288 C C . GLU A 1 269 ? 7.871 6.876 8.030 1.00 94.94 269 GLU A C 1
ATOM 2290 O O . GLU A 1 269 ? 8.839 6.206 7.677 1.00 94.94 269 GLU A O 1
ATOM 2295 N N . TYR A 1 270 ? 6.949 6.421 8.885 1.00 95.19 270 TYR A N 1
ATOM 2296 C CA . TYR A 1 270 ? 6.992 5.077 9.453 1.00 95.19 270 TYR A CA 1
ATOM 2297 C C . TYR A 1 270 ? 6.844 3.991 8.380 1.00 95.19 270 TYR A C 1
ATOM 2299 O O . TYR A 1 270 ? 7.642 3.058 8.352 1.00 95.19 270 TYR A O 1
ATOM 2307 N N . LEU A 1 271 ? 5.88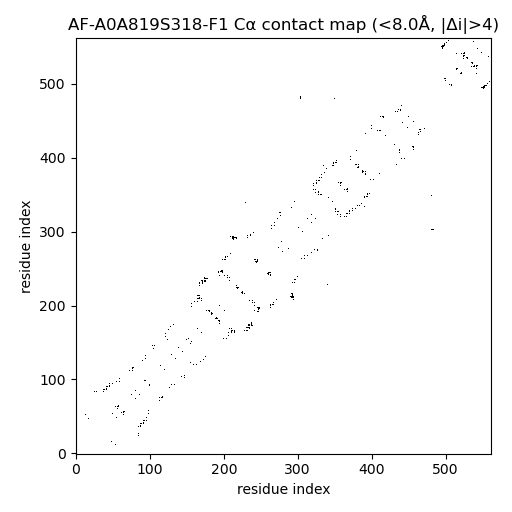2 4.135 7.461 1.00 94.94 271 LEU A N 1
ATOM 2308 C CA . LEU A 1 271 ? 5.702 3.210 6.336 1.00 94.94 271 LEU A CA 1
ATOM 2309 C C . LEU A 1 271 ? 7.003 3.039 5.539 1.00 94.94 271 LEU A C 1
ATOM 2311 O O . LEU A 1 271 ? 7.445 1.914 5.309 1.00 94.94 271 LEU A O 1
ATOM 2315 N N . PHE A 1 272 ? 7.638 4.146 5.147 1.00 94.50 272 PHE A N 1
ATOM 2316 C CA . PHE A 1 272 ? 8.894 4.106 4.397 1.00 94.50 272 PHE A CA 1
ATOM 2317 C C . PHE A 1 272 ? 10.057 3.574 5.232 1.00 94.50 272 PHE A C 1
ATOM 2319 O O . PHE A 1 272 ? 10.907 2.856 4.703 1.00 94.50 272 PHE A O 1
ATOM 2326 N N . ASP A 1 273 ? 10.110 3.875 6.529 1.00 92.75 273 ASP A N 1
ATOM 2327 C CA . ASP A 1 273 ? 11.126 3.324 7.422 1.00 92.75 273 ASP A CA 1
ATOM 2328 C C . ASP A 1 273 ? 11.020 1.791 7.477 1.00 92.75 273 ASP A C 1
ATOM 2330 O O . ASP A 1 273 ? 11.991 1.100 7.164 1.00 92.75 273 ASP A O 1
ATOM 2334 N N . VAL A 1 274 ? 9.831 1.247 7.745 1.00 90.69 274 VAL A N 1
ATOM 2335 C CA . VAL A 1 274 ? 9.617 -0.205 7.844 1.00 90.69 274 VAL A CA 1
ATOM 2336 C C . VAL A 1 274 ? 9.871 -0.905 6.508 1.00 90.69 274 VAL A C 1
ATOM 2338 O O . VAL A 1 274 ? 10.672 -1.843 6.460 1.00 90.69 274 VAL A O 1
ATOM 2341 N N . MET A 1 275 ? 9.290 -0.414 5.407 1.00 90.06 275 MET A N 1
ATOM 2342 C CA . MET A 1 275 ? 9.475 -1.020 4.081 1.00 90.06 275 MET A CA 1
ATOM 2343 C C . MET A 1 275 ? 10.936 -1.013 3.609 1.00 90.06 275 MET A C 1
ATOM 2345 O O . MET A 1 275 ? 11.333 -1.859 2.813 1.00 90.06 275 MET A O 1
ATOM 2349 N N . SER A 1 276 ? 11.756 -0.085 4.107 1.00 90.62 276 SER A N 1
ATOM 2350 C CA . SER A 1 276 ? 13.158 0.063 3.706 1.00 90.62 276 SER A CA 1
ATOM 2351 C C . SER A 1 276 ? 14.168 -0.653 4.614 1.00 90.62 276 SER A C 1
ATOM 2353 O O . SER A 1 276 ? 15.365 -0.611 4.334 1.00 90.62 276 SER A O 1
ATOM 2355 N N . THR A 1 277 ? 13.735 -1.297 5.708 1.00 83.44 277 THR A N 1
ATOM 2356 C CA . THR A 1 277 ? 14.648 -2.029 6.616 1.00 83.44 277 THR A CA 1
ATOM 2357 C C . THR A 1 277 ? 14.742 -3.529 6.354 1.00 83.44 277 THR A C 1
ATOM 2359 O O . THR A 1 277 ? 15.682 -4.149 6.848 1.00 83.44 277 THR A O 1
ATOM 2362 N N . ASN A 1 278 ? 13.790 -4.128 5.632 1.00 62.28 278 ASN A N 1
ATOM 2363 C CA . ASN A 1 278 ? 13.650 -5.587 5.471 1.00 62.28 278 ASN A CA 1
ATOM 2364 C C . ASN A 1 278 ? 13.729 -6.386 6.799 1.00 62.28 278 ASN A C 1
ATOM 2366 O O . ASN A 1 278 ? 14.071 -7.569 6.814 1.00 62.28 278 ASN A O 1
ATOM 2370 N N . LYS A 1 279 ? 13.468 -5.742 7.947 1.00 51.66 279 LYS A N 1
ATOM 2371 C CA . LYS A 1 279 ? 13.518 -6.384 9.264 1.00 51.66 279 LYS A CA 1
ATOM 2372 C C . LYS A 1 279 ? 12.173 -7.042 9.539 1.00 51.66 279 LYS A C 1
ATOM 2374 O O . LYS A 1 279 ? 11.272 -6.400 10.066 1.00 51.66 279 LYS A O 1
ATOM 2379 N N . SER A 1 280 ? 12.059 -8.333 9.239 1.00 41.81 280 SER A N 1
ATOM 2380 C CA . SER A 1 280 ? 11.057 -9.153 9.921 1.00 41.81 280 SER A CA 1
ATOM 2381 C C . SER A 1 280 ? 11.515 -9.397 11.372 1.00 41.81 280 SER A C 1
ATOM 2383 O O . SER A 1 280 ? 12.697 -9.669 11.610 1.00 41.81 280 SER A O 1
ATOM 2385 N N . PRO A 1 281 ? 10.627 -9.301 12.373 1.00 38.34 281 PRO A N 1
ATOM 2386 C CA . PRO A 1 281 ? 10.933 -9.739 13.733 1.00 38.34 281 PRO A CA 1
ATOM 2387 C C . PRO A 1 281 ? 10.931 -11.275 13.893 1.00 38.34 281 PRO A C 1
ATOM 2389 O O . PRO A 1 281 ? 11.288 -11.772 14.961 1.00 38.34 281 PRO A O 1
ATOM 2392 N N . GLU A 1 282 ? 10.608 -12.049 12.849 1.00 38.31 282 GLU A N 1
ATOM 2393 C CA . GLU A 1 282 ? 10.538 -13.512 12.909 1.00 38.31 282 GLU A CA 1
ATOM 2394 C C . GLU A 1 282 ? 11.685 -14.183 12.141 1.00 38.31 282 GLU A C 1
ATOM 2396 O O . GLU A 1 282 ? 11.686 -14.312 10.920 1.00 38.31 282 GLU A O 1
ATOM 2401 N N . LYS A 1 283 ? 12.671 -14.674 12.896 1.00 34.62 283 LYS A N 1
ATOM 2402 C CA . LYS A 1 283 ? 13.919 -15.294 12.417 1.00 34.62 283 LYS A CA 1
ATOM 2403 C C . LYS A 1 283 ? 13.783 -16.565 11.550 1.00 34.62 283 LYS A C 1
ATOM 2405 O O . LYS A 1 283 ? 14.817 -17.125 11.207 1.00 34.62 283 LYS A O 1
ATOM 2410 N N . ASN A 1 284 ? 12.584 -17.043 11.195 1.00 29.20 284 ASN A N 1
ATOM 2411 C CA . ASN A 1 284 ? 12.404 -18.431 10.734 1.00 29.20 284 ASN A CA 1
ATOM 2412 C C . ASN A 1 284 ? 11.566 -18.669 9.455 1.00 29.20 284 ASN A C 1
ATOM 2414 O O . ASN A 1 284 ? 11.271 -19.828 9.171 1.00 29.20 284 ASN A O 1
ATOM 2418 N N . LEU A 1 285 ? 11.231 -17.664 8.631 1.00 35.25 285 LEU A N 1
ATOM 2419 C CA . LEU A 1 285 ? 10.686 -17.922 7.281 1.00 35.25 285 LEU A CA 1
ATOM 2420 C C . LEU A 1 285 ? 11.605 -17.385 6.175 1.00 35.25 285 LEU A C 1
ATOM 2422 O O . LEU A 1 285 ? 11.890 -16.197 6.085 1.00 35.25 285 LEU A O 1
ATOM 2426 N N . SER A 1 286 ? 12.053 -18.288 5.303 1.00 33.16 286 SER A N 1
ATOM 2427 C CA . SER A 1 286 ? 13.090 -18.098 4.280 1.00 33.16 286 SER A CA 1
ATOM 2428 C C . SER A 1 286 ? 12.671 -17.298 3.031 1.00 33.16 286 SER A C 1
ATOM 2430 O O . SER A 1 286 ? 13.344 -17.376 2.007 1.00 33.16 286 SER A O 1
ATOM 2432 N N . LYS A 1 287 ? 11.600 -16.500 3.101 1.00 43.00 287 LYS A N 1
ATOM 2433 C CA . LYS A 1 287 ? 11.226 -15.482 2.101 1.00 43.00 287 LYS A CA 1
ATOM 2434 C C . LYS A 1 287 ? 10.291 -14.470 2.768 1.00 43.00 287 LYS A C 1
ATOM 2436 O O . LYS A 1 287 ? 9.090 -14.697 2.875 1.00 43.00 287 LYS A O 1
ATOM 2441 N N . THR A 1 288 ? 10.851 -13.380 3.279 1.00 46.53 288 THR A N 1
ATOM 2442 C CA . THR A 1 288 ? 10.116 -12.282 3.923 1.00 46.53 288 THR A CA 1
ATOM 2443 C C . THR A 1 288 ? 9.529 -11.353 2.863 1.00 46.53 288 THR A C 1
ATOM 2445 O O . THR A 1 288 ? 10.031 -10.257 2.643 1.00 46.53 288 THR A O 1
ATOM 2448 N N . THR A 1 289 ? 8.492 -11.799 2.158 1.00 62.03 289 THR A N 1
ATOM 2449 C CA . THR A 1 289 ? 7.722 -10.924 1.264 1.00 62.03 289 THR A CA 1
ATOM 2450 C C . THR A 1 289 ? 6.673 -10.193 2.094 1.00 62.03 289 THR A C 1
ATOM 2452 O O . THR A 1 289 ? 5.848 -10.849 2.736 1.00 62.03 289 THR A O 1
ATOM 2455 N N . PHE A 1 290 ? 6.699 -8.857 2.103 1.00 79.50 290 PHE A N 1
ATOM 2456 C CA . PHE A 1 290 ? 5.617 -8.060 2.687 1.00 79.50 290 PHE A CA 1
ATOM 2457 C C . PHE A 1 290 ? 4.268 -8.485 2.101 1.00 79.50 290 PHE A C 1
ATOM 2459 O O . PHE A 1 290 ? 4.183 -8.921 0.952 1.00 79.50 290 PHE A O 1
ATOM 2466 N N . SER A 1 291 ? 3.192 -8.349 2.868 1.00 88.00 291 SER A N 1
ATOM 2467 C CA . SER A 1 291 ? 1.864 -8.572 2.311 1.00 88.00 291 SER A CA 1
ATOM 2468 C C . SER A 1 291 ? 1.513 -7.509 1.271 1.00 88.00 291 SER A C 1
ATOM 2470 O O . SER A 1 291 ? 1.682 -6.311 1.498 1.00 88.00 291 SER A O 1
ATOM 2472 N N . CYS A 1 292 ? 0.924 -7.938 0.152 1.00 89.38 292 CYS A N 1
ATOM 2473 C CA . CYS A 1 292 ? 0.378 -7.034 -0.858 1.00 89.38 292 CYS A CA 1
ATOM 2474 C C . CYS A 1 292 ? -0.825 -6.210 -0.366 1.00 89.38 292 CYS A C 1
ATOM 2476 O O . CYS A 1 292 ? -1.193 -5.236 -1.023 1.00 89.38 292 CYS A O 1
ATOM 2478 N N . ALA A 1 293 ? -1.407 -6.520 0.802 1.00 91.25 293 ALA A N 1
ATOM 2479 C CA . ALA A 1 293 ? -2.451 -5.697 1.413 1.00 91.25 293 ALA A CA 1
ATOM 2480 C C . ALA A 1 293 ? -1.981 -4.250 1.655 1.00 91.25 293 ALA A C 1
ATOM 2482 O O . ALA A 1 293 ? -2.791 -3.322 1.572 1.00 91.25 293 ALA A O 1
ATOM 2483 N N . ILE A 1 294 ? -0.674 -4.032 1.860 1.00 92.44 294 ILE A N 1
ATOM 2484 C CA . ILE A 1 294 ? -0.091 -2.696 2.041 1.00 92.44 294 ILE A CA 1
ATOM 2485 C C . ILE A 1 294 ? -0.280 -1.771 0.833 1.00 92.44 294 ILE A C 1
ATOM 2487 O O . ILE A 1 294 ? -0.385 -0.554 0.999 1.00 92.44 294 ILE A O 1
ATOM 2491 N N . LEU A 1 295 ? -0.397 -2.328 -0.379 1.00 91.94 295 LEU A N 1
ATOM 2492 C CA . LEU A 1 295 ? -0.569 -1.550 -1.611 1.00 91.94 295 LEU A CA 1
ATOM 2493 C C . LEU A 1 295 ? -1.844 -0.696 -1.581 1.00 91.94 295 LEU A C 1
ATOM 2495 O O . LEU A 1 295 ? -1.900 0.357 -2.208 1.00 91.94 295 LEU A O 1
ATOM 2499 N N . SER A 1 296 ? -2.836 -1.083 -0.774 1.00 91.81 296 SER A N 1
ATOM 2500 C CA . SER A 1 296 ? -4.076 -0.326 -0.582 1.00 91.81 296 SER A CA 1
ATOM 2501 C C . SER A 1 296 ? -3.891 1.058 0.070 1.00 91.81 296 SER A C 1
ATOM 2503 O O . SER A 1 296 ? -4.769 1.915 -0.075 1.00 91.81 296 SER A O 1
ATOM 2505 N N . LEU A 1 297 ? -2.755 1.317 0.740 1.00 92.62 297 LEU A N 1
ATOM 2506 C CA . LEU A 1 297 ? -2.422 2.634 1.305 1.00 92.62 297 LEU A CA 1
ATOM 2507 C C . LEU A 1 297 ? -1.874 3.614 0.263 1.00 92.62 297 LEU A C 1
ATOM 2509 O O . LEU A 1 297 ? -2.147 4.810 0.355 1.00 92.62 297 LEU A O 1
ATOM 2513 N N . PHE A 1 298 ? -1.124 3.137 -0.730 1.00 91.88 298 PHE A N 1
ATOM 2514 C CA . PHE A 1 298 ? -0.420 3.988 -1.696 1.00 91.88 298 PHE A CA 1
ATOM 2515 C C . PHE A 1 298 ? -1.337 4.940 -2.488 1.00 91.88 298 PHE A C 1
ATOM 2517 O O . PHE A 1 298 ? -0.973 6.107 -2.630 1.00 91.88 298 PHE A O 1
ATOM 2524 N N . PRO A 1 299 ? -2.555 4.546 -2.921 1.00 89.81 299 PRO A N 1
ATOM 2525 C CA . PRO A 1 299 ? -3.513 5.468 -3.542 1.00 89.81 299 PRO A CA 1
ATOM 2526 C C . PRO A 1 299 ? -3.945 6.643 -2.651 1.00 89.81 299 PRO A C 1
ATOM 2528 O O . PRO A 1 299 ? -4.536 7.605 -3.136 1.00 89.81 299 PRO A O 1
ATOM 2531 N N . ARG A 1 300 ? -3.721 6.557 -1.333 1.00 89.81 300 ARG A N 1
ATOM 2532 C CA . ARG A 1 300 ? -4.077 7.597 -0.352 1.00 89.81 300 ARG A CA 1
ATOM 2533 C C . ARG A 1 300 ? -2.921 8.544 -0.046 1.00 89.81 300 ARG A C 1
ATOM 2535 O O . ARG A 1 300 ? -3.124 9.525 0.668 1.00 89.81 300 ARG A O 1
ATOM 2542 N N . ILE A 1 301 ? -1.733 8.263 -0.573 1.00 90.19 301 ILE A N 1
ATOM 2543 C CA . ILE A 1 301 ? -0.543 9.082 -0.384 1.00 90.19 301 ILE A CA 1
ATOM 2544 C C . ILE A 1 301 ? -0.355 9.947 -1.629 1.00 90.19 301 ILE A C 1
ATOM 2546 O O . ILE A 1 301 ? -0.205 9.439 -2.738 1.00 90.19 301 ILE A O 1
ATOM 2550 N N . GLN A 1 302 ? -0.361 11.267 -1.450 1.00 86.62 302 GLN A N 1
ATOM 2551 C CA . GLN A 1 302 ? -0.033 12.185 -2.538 1.00 86.62 302 GLN A CA 1
ATOM 2552 C C . GLN A 1 302 ? 1.466 12.106 -2.846 1.00 86.62 302 GLN A C 1
ATOM 2554 O O . GLN A 1 302 ? 2.293 12.067 -1.931 1.00 86.62 302 GLN A O 1
ATOM 2559 N N . LEU A 1 303 ? 1.816 12.108 -4.133 1.00 85.25 303 LEU A N 1
ATOM 2560 C CA . LEU A 1 303 ? 3.200 11.934 -4.583 1.00 85.25 303 LEU A CA 1
ATOM 2561 C C . LEU A 1 303 ? 4.117 13.063 -4.089 1.00 85.25 303 LEU A C 1
ATOM 2563 O O . LEU A 1 303 ? 5.236 12.790 -3.665 1.00 85.25 303 LEU A O 1
ATOM 2567 N N . ASP A 1 304 ? 3.617 14.301 -4.039 1.00 82.88 304 ASP A N 1
ATOM 2568 C CA . ASP A 1 304 ? 4.375 15.462 -3.549 1.00 82.88 304 ASP A CA 1
ATOM 2569 C C . ASP A 1 304 ? 4.710 15.346 -2.051 1.00 82.88 304 ASP A C 1
ATOM 2571 O O . ASP A 1 304 ? 5.814 15.695 -1.616 1.00 82.88 304 ASP A O 1
ATOM 2575 N N . ILE A 1 305 ? 3.785 14.785 -1.258 1.00 86.94 305 ILE A N 1
ATOM 2576 C CA . ILE A 1 305 ? 4.015 14.486 0.163 1.00 86.94 305 ILE A CA 1
ATOM 2577 C C . ILE A 1 305 ? 5.095 13.413 0.287 1.00 86.94 305 ILE A C 1
ATOM 2579 O O . ILE A 1 305 ? 6.036 13.573 1.064 1.00 86.94 305 ILE A O 1
ATOM 2583 N N . ALA A 1 306 ? 4.985 12.330 -0.486 1.00 90.44 306 ALA A N 1
ATOM 2584 C CA . ALA A 1 306 ? 5.963 11.251 -0.459 1.00 90.44 306 ALA A CA 1
ATOM 2585 C C . ALA A 1 306 ? 7.366 11.729 -0.859 1.00 90.44 306 ALA A C 1
ATOM 2587 O O . ALA A 1 306 ? 8.327 11.414 -0.162 1.00 90.44 306 ALA A O 1
ATOM 2588 N N . ASP A 1 307 ? 7.490 12.536 -1.918 1.00 87.81 307 ASP A N 1
ATOM 2589 C CA . ASP A 1 307 ? 8.760 13.138 -2.342 1.00 87.81 307 ASP A CA 1
ATOM 2590 C C . ASP A 1 307 ? 9.360 14.024 -1.241 1.00 87.81 307 ASP A C 1
ATOM 2592 O O . ASP A 1 307 ? 10.544 13.913 -0.917 1.00 87.81 307 ASP A O 1
ATOM 2596 N N . THR A 1 308 ? 8.536 14.860 -0.605 1.00 89.62 308 THR A N 1
ATOM 2597 C CA . THR A 1 308 ? 8.965 15.707 0.518 1.00 89.62 308 THR A CA 1
ATOM 2598 C C . THR A 1 308 ? 9.479 14.868 1.688 1.00 89.62 308 THR A C 1
ATOM 2600 O O . THR A 1 308 ? 10.550 15.147 2.224 1.00 89.62 308 THR A O 1
ATOM 2603 N N . ILE A 1 309 ? 8.764 13.804 2.056 1.00 93.31 309 ILE A N 1
ATOM 2604 C CA . ILE A 1 309 ? 9.158 12.907 3.147 1.00 93.31 309 ILE A CA 1
ATOM 2605 C C . ILE A 1 309 ? 10.453 12.170 2.814 1.00 93.31 309 ILE A C 1
ATOM 2607 O O . ILE A 1 309 ? 11.356 12.135 3.645 1.00 93.31 309 ILE A O 1
ATOM 2611 N N . ILE A 1 310 ? 10.583 11.630 1.601 1.00 93.88 310 ILE A N 1
ATOM 2612 C CA . ILE A 1 310 ? 11.794 10.934 1.155 1.00 93.88 310 ILE A CA 1
ATOM 2613 C C . ILE A 1 310 ? 13.001 11.873 1.218 1.00 93.88 310 ILE A C 1
ATOM 2615 O O . ILE A 1 310 ? 14.035 11.489 1.763 1.00 93.88 310 ILE A O 1
ATOM 2619 N N . LYS A 1 311 ? 12.870 13.114 0.726 1.00 92.00 311 LYS A N 1
ATOM 2620 C CA . LYS A 1 311 ? 13.920 14.144 0.825 1.00 92.00 311 LYS A CA 1
ATOM 2621 C C . LYS A 1 311 ? 14.311 14.417 2.273 1.00 92.00 311 LYS A C 1
ATOM 2623 O O . LYS A 1 311 ? 15.499 14.410 2.584 1.00 92.00 311 LYS A O 1
ATOM 2628 N N . THR A 1 312 ? 13.337 14.611 3.161 1.00 92.81 312 THR A N 1
ATOM 2629 C CA . THR A 1 312 ? 13.594 14.840 4.590 1.00 92.81 312 THR A CA 1
ATOM 2630 C C . THR A 1 312 ? 14.291 13.644 5.236 1.00 92.81 312 THR A C 1
ATOM 2632 O O . THR A 1 312 ? 15.318 13.806 5.886 1.00 92.81 312 THR A O 1
ATOM 2635 N N . MET A 1 313 ? 13.801 12.423 5.005 1.00 94.38 313 MET A N 1
ATOM 2636 C CA . MET A 1 313 ? 14.407 11.207 5.551 1.00 94.38 313 MET A CA 1
ATOM 2637 C C . MET A 1 313 ? 15.835 10.984 5.040 1.00 94.38 313 MET A C 1
ATOM 2639 O O . MET A 1 313 ? 16.668 10.488 5.798 1.00 94.38 313 MET A O 1
ATOM 2643 N N . PHE A 1 314 ? 16.125 11.345 3.786 1.00 93.00 314 PHE A N 1
ATOM 2644 C CA . PHE A 1 314 ? 17.469 11.254 3.215 1.00 93.00 314 PHE A CA 1
ATOM 2645 C C . PHE A 1 314 ? 18.411 12.305 3.818 1.00 93.00 314 PHE A C 1
ATOM 2647 O O . PHE A 1 314 ? 19.530 11.978 4.208 1.00 93.00 314 PHE A O 1
ATOM 2654 N N . ASN A 1 315 ? 17.939 13.548 3.967 1.00 92.31 315 ASN A N 1
ATOM 2655 C CA . ASN A 1 315 ? 18.699 14.636 4.590 1.00 92.31 315 ASN A CA 1
ATOM 2656 C C . ASN A 1 315 ? 19.030 14.349 6.064 1.00 92.31 315 ASN A C 1
ATOM 2658 O O . ASN A 1 315 ? 20.137 14.640 6.509 1.00 92.31 315 ASN A O 1
ATOM 2662 N N . ASP A 1 316 ? 18.105 13.724 6.797 1.00 92.12 316 ASP A N 1
ATOM 2663 C CA . ASP A 1 316 ? 18.293 13.332 8.200 1.00 92.12 316 ASP A CA 1
ATOM 2664 C C . ASP A 1 316 ? 19.063 12.003 8.362 1.00 92.12 316 ASP A C 1
ATOM 2666 O O . ASP A 1 316 ? 19.120 11.452 9.462 1.00 92.12 316 ASP A O 1
ATOM 2670 N N . ALA A 1 317 ? 19.599 11.435 7.273 1.00 90.31 317 ALA A N 1
ATOM 2671 C CA . ALA A 1 317 ? 20.291 10.141 7.228 1.00 90.31 317 ALA A CA 1
ATOM 2672 C C . ALA A 1 317 ? 19.474 8.930 7.735 1.00 90.31 317 ALA A C 1
ATOM 2674 O O . ALA A 1 317 ? 20.021 7.844 7.946 1.00 90.31 317 ALA A O 1
ATOM 2675 N N . ARG A 1 318 ? 18.151 9.078 7.897 1.00 91.00 318 ARG A N 1
ATOM 2676 C CA . ARG A 1 318 ? 17.231 7.974 8.214 1.00 91.00 318 ARG A CA 1
ATOM 2677 C C . ARG A 1 318 ? 17.060 7.046 7.013 1.00 91.00 318 ARG A C 1
ATOM 2679 O O . ARG A 1 318 ? 16.919 5.841 7.192 1.00 91.00 318 ARG A O 1
ATOM 2686 N N . LEU A 1 319 ? 17.121 7.583 5.798 1.00 93.31 319 LEU A N 1
ATOM 2687 C CA . LEU A 1 319 ? 17.083 6.834 4.545 1.00 93.31 319 LEU A CA 1
ATOM 2688 C C . LEU A 1 319 ? 18.408 7.010 3.790 1.00 93.31 319 LEU A C 1
ATOM 2690 O O . LEU A 1 319 ? 18.982 8.092 3.779 1.00 93.31 319 LEU A O 1
ATOM 2694 N N . ASN A 1 320 ? 18.885 5.949 3.142 1.00 93.44 320 ASN A N 1
ATOM 2695 C CA . ASN A 1 320 ? 20.054 5.976 2.262 1.00 93.44 320 ASN A CA 1
ATOM 2696 C C . ASN A 1 320 ? 19.763 5.185 0.971 1.00 93.44 320 ASN A C 1
ATOM 2698 O O . ASN A 1 320 ? 18.689 4.592 0.832 1.00 93.44 320 ASN A O 1
ATOM 2702 N N . GLY A 1 321 ? 20.705 5.179 0.021 1.00 93.81 321 GLY A N 1
ATOM 2703 C CA . GLY A 1 321 ? 20.536 4.488 -1.264 1.00 93.81 321 GLY A CA 1
ATOM 2704 C C . GLY A 1 321 ? 20.235 2.992 -1.120 1.00 93.81 321 GLY A C 1
ATOM 2705 O O . GLY A 1 321 ? 19.357 2.477 -1.808 1.00 93.81 321 GLY A O 1
ATOM 2706 N N . GLU A 1 322 ? 20.883 2.314 -0.170 1.00 94.12 322 GLU A N 1
ATOM 2707 C CA . GLU A 1 322 ? 20.661 0.893 0.114 1.00 94.12 322 GLU A CA 1
ATOM 2708 C C . GLU A 1 322 ? 19.233 0.626 0.604 1.00 94.12 322 GLU A C 1
ATOM 2710 O O . GLU A 1 322 ? 18.510 -0.174 0.010 1.00 94.12 322 GLU A O 1
ATOM 2715 N N . ARG A 1 323 ? 18.788 1.341 1.638 1.00 93.62 323 ARG A N 1
ATOM 2716 C CA . ARG A 1 323 ? 17.440 1.217 2.204 1.00 93.62 323 ARG A CA 1
ATOM 2717 C C . ARG A 1 323 ? 16.358 1.557 1.179 1.00 93.62 323 ARG A C 1
ATOM 2719 O O . ARG A 1 323 ? 15.369 0.837 1.049 1.00 93.62 323 ARG A O 1
ATOM 2726 N N . LEU A 1 324 ? 16.559 2.617 0.396 1.00 94.62 324 LEU A N 1
ATOM 2727 C CA . LEU A 1 324 ? 15.641 2.975 -0.684 1.00 94.62 324 LEU A CA 1
ATOM 2728 C C . LEU A 1 324 ? 15.606 1.885 -1.772 1.00 94.62 324 LEU A C 1
ATOM 2730 O O . LEU A 1 324 ? 14.534 1.571 -2.285 1.00 94.62 324 LEU A O 1
ATOM 2734 N N . SER A 1 325 ? 16.742 1.242 -2.065 1.00 94.75 325 SER A N 1
ATOM 2735 C CA . SER A 1 325 ? 16.793 0.115 -3.004 1.00 94.75 325 SER A CA 1
ATOM 2736 C C . SER A 1 325 ? 16.007 -1.105 -2.526 1.00 94.75 325 SER A C 1
ATOM 2738 O O . SER A 1 325 ? 15.337 -1.742 -3.335 1.00 94.75 325 SER A O 1
ATOM 2740 N N . ILE A 1 326 ? 16.033 -1.396 -1.220 1.00 92.81 326 ILE A N 1
ATOM 2741 C CA . ILE A 1 326 ? 15.226 -2.457 -0.605 1.00 92.81 326 ILE A CA 1
ATOM 2742 C C . ILE A 1 326 ? 13.744 -2.161 -0.824 1.00 92.81 326 ILE A C 1
ATOM 2744 O O . ILE A 1 326 ? 13.032 -3.003 -1.356 1.00 92.81 326 ILE A O 1
ATOM 2748 N N . MET A 1 327 ? 13.297 -0.947 -0.492 1.00 93.00 327 MET A N 1
ATOM 2749 C CA . MET A 1 327 ? 11.892 -0.561 -0.638 1.00 93.00 327 MET A CA 1
ATOM 2750 C C . MET A 1 327 ? 11.400 -0.686 -2.089 1.00 93.00 327 MET A C 1
ATOM 2752 O O . MET A 1 327 ? 10.304 -1.192 -2.319 1.00 93.00 327 MET A O 1
ATOM 2756 N N . ILE A 1 328 ? 12.214 -0.275 -3.069 1.00 95.06 328 ILE A N 1
ATOM 2757 C CA . ILE A 1 328 ? 11.886 -0.408 -4.498 1.00 95.06 328 ILE A CA 1
ATOM 2758 C C . ILE A 1 328 ? 11.755 -1.880 -4.897 1.00 95.06 328 ILE A C 1
ATOM 2760 O O . ILE A 1 328 ? 10.771 -2.248 -5.534 1.00 95.06 328 ILE A O 1
ATOM 2764 N N . LYS A 1 329 ? 12.718 -2.727 -4.511 1.00 93.12 329 LYS A N 1
ATOM 2765 C CA . LYS A 1 329 ? 12.684 -4.167 -4.815 1.00 93.12 329 LYS A CA 1
ATOM 2766 C C . LYS A 1 329 ? 11.471 -4.841 -4.186 1.00 93.12 329 LYS A C 1
ATOM 2768 O O . LYS A 1 329 ? 10.755 -5.552 -4.876 1.00 93.12 329 LYS A O 1
ATOM 2773 N N . CYS A 1 330 ? 11.197 -4.544 -2.918 1.00 90.25 330 CYS A N 1
ATOM 2774 C CA . CYS A 1 330 ? 10.025 -5.049 -2.219 1.00 90.25 330 CYS A CA 1
ATOM 2775 C C . CYS A 1 330 ? 8.726 -4.646 -2.910 1.00 90.25 330 CYS A C 1
ATOM 2777 O O . CYS A 1 330 ? 7.820 -5.463 -2.996 1.00 90.25 330 CYS A O 1
ATOM 2779 N N . LEU A 1 331 ? 8.620 -3.413 -3.414 1.00 92.19 331 LEU A N 1
ATOM 2780 C CA . LEU A 1 331 ? 7.448 -3.031 -4.189 1.00 92.19 331 LEU A CA 1
ATOM 2781 C C . LEU A 1 331 ? 7.369 -3.838 -5.481 1.00 92.19 331 LEU A C 1
ATOM 2783 O O . LEU A 1 331 ? 6.319 -4.432 -5.683 1.00 92.19 331 LEU A O 1
ATOM 2787 N N . ILE A 1 332 ? 8.449 -3.927 -6.276 1.00 92.94 332 ILE A N 1
ATOM 2788 C CA . ILE A 1 332 ? 8.512 -4.712 -7.529 1.00 92.94 332 ILE A CA 1
ATOM 2789 C C . ILE A 1 332 ? 8.085 -6.171 -7.311 1.00 92.94 332 ILE A C 1
ATOM 2791 O O . ILE A 1 332 ? 7.352 -6.720 -8.125 1.00 92.94 332 ILE A O 1
ATOM 2795 N N . GLU A 1 333 ? 8.479 -6.795 -6.202 1.00 90.25 333 GLU A N 1
ATOM 2796 C CA . GLU A 1 333 ? 8.079 -8.171 -5.871 1.00 90.25 333 GLU A CA 1
ATOM 2797 C C . GLU A 1 333 ? 6.559 -8.343 -5.673 1.00 90.25 333 GLU A C 1
ATOM 2799 O O . GLU A 1 333 ? 6.052 -9.459 -5.760 1.00 90.25 333 GLU A O 1
ATOM 2804 N N . LEU A 1 334 ? 5.814 -7.256 -5.442 1.00 90.38 334 LEU A N 1
ATOM 2805 C CA . LEU A 1 334 ? 4.356 -7.251 -5.272 1.00 90.38 334 LEU A CA 1
ATOM 2806 C C . LEU A 1 334 ? 3.588 -6.928 -6.564 1.00 90.38 334 LEU A C 1
ATOM 2808 O O . LEU A 1 334 ? 2.401 -6.606 -6.496 1.00 90.38 334 LEU A O 1
ATOM 2812 N N . ILE A 1 335 ? 4.239 -6.976 -7.730 1.00 89.56 335 ILE A N 1
ATOM 2813 C CA . ILE A 1 335 ? 3.642 -6.561 -9.012 1.00 89.56 335 ILE A CA 1
ATOM 2814 C C . ILE A 1 335 ? 2.414 -7.382 -9.420 1.00 89.56 335 ILE A C 1
ATOM 2816 O O . ILE A 1 335 ? 1.499 -6.843 -10.039 1.00 89.56 335 ILE A O 1
ATOM 2820 N N . ASP A 1 336 ? 2.361 -8.641 -8.985 1.00 84.94 336 ASP A N 1
ATOM 2821 C CA . ASP A 1 336 ? 1.257 -9.578 -9.228 1.00 84.94 336 ASP A CA 1
ATOM 2822 C C . ASP A 1 336 ? 0.237 -9.621 -8.086 1.00 84.94 336 ASP A C 1
ATOM 2824 O O . ASP A 1 336 ? -0.511 -10.589 -7.918 1.00 84.94 336 ASP A O 1
ATOM 2828 N N . ALA A 1 337 ? 0.205 -8.586 -7.247 1.00 87.56 337 ALA A N 1
ATOM 2829 C CA . ALA A 1 337 ? -0.859 -8.449 -6.270 1.00 87.56 337 ALA A CA 1
ATOM 2830 C C . ALA A 1 337 ? -2.241 -8.484 -6.958 1.00 87.56 337 ALA A C 1
ATOM 2832 O O . ALA A 1 337 ? -2.377 -8.003 -8.086 1.00 87.56 337 ALA A O 1
ATOM 2833 N N . PRO A 1 338 ? -3.286 -9.005 -6.283 1.00 86.62 338 PRO A N 1
ATOM 2834 C CA . PRO A 1 338 ? -4.632 -9.059 -6.842 1.00 86.62 338 PRO A CA 1
ATOM 2835 C C . PRO A 1 338 ? -5.055 -7.725 -7.460 1.00 86.62 338 PRO A C 1
ATOM 2837 O O . PRO A 1 338 ? -4.923 -6.680 -6.814 1.00 86.62 338 PRO A O 1
ATOM 2840 N N . ILE A 1 339 ? -5.610 -7.764 -8.677 1.00 83.12 339 ILE A N 1
ATOM 2841 C CA . ILE A 1 339 ? -5.957 -6.566 -9.457 1.00 83.12 339 ILE A CA 1
ATOM 2842 C C . ILE A 1 339 ? -6.796 -5.563 -8.655 1.00 83.12 339 ILE A C 1
ATOM 2844 O O . ILE A 1 339 ? -6.611 -4.357 -8.772 1.00 83.12 339 ILE A O 1
ATOM 2848 N N . GLN A 1 340 ? -7.654 -6.039 -7.748 1.00 83.62 340 GLN A N 1
ATOM 2849 C CA . GLN A 1 340 ? -8.500 -5.199 -6.898 1.00 83.62 340 GLN A CA 1
ATOM 2850 C C . GLN A 1 340 ? -7.707 -4.288 -5.941 1.00 83.62 340 GLN A C 1
ATOM 2852 O O . GLN A 1 340 ? -8.227 -3.246 -5.539 1.00 83.62 340 GLN A O 1
ATOM 2857 N N . LEU A 1 341 ? -6.475 -4.660 -5.574 1.00 82.31 341 LEU A N 1
ATOM 2858 C CA . LEU A 1 341 ? -5.582 -3.861 -4.726 1.00 82.31 341 LEU A CA 1
ATOM 2859 C C . LEU A 1 341 ? -4.758 -2.858 -5.536 1.00 82.31 341 LEU A C 1
ATOM 2861 O O . LEU A 1 341 ? -4.560 -1.730 -5.087 1.00 82.31 341 LEU A O 1
ATOM 2865 N N . ILE A 1 342 ? -4.306 -3.252 -6.726 1.00 80.19 342 ILE A N 1
ATOM 2866 C CA . ILE A 1 342 ? -3.399 -2.445 -7.553 1.00 80.19 342 ILE A CA 1
ATOM 2867 C C . ILE A 1 342 ? -4.116 -1.547 -8.563 1.00 80.19 342 ILE A C 1
ATOM 2869 O O . ILE A 1 342 ? -3.553 -0.534 -8.947 1.00 80.19 342 ILE A O 1
ATOM 2873 N N . GLN A 1 343 ? -5.372 -1.823 -8.933 1.00 77.38 343 GLN A N 1
ATOM 2874 C CA . GLN A 1 343 ? -6.115 -1.063 -9.959 1.00 77.38 343 GLN A CA 1
ATOM 2875 C C . GLN A 1 343 ? -6.234 0.447 -9.683 1.00 77.38 343 GLN A C 1
ATOM 2877 O O . GLN A 1 343 ? -6.477 1.234 -10.593 1.00 77.38 343 GLN A O 1
ATOM 2882 N N . HIS A 1 344 ? -6.121 0.866 -8.420 1.00 76.31 344 HIS A N 1
ATOM 2883 C CA . HIS A 1 344 ? -6.187 2.276 -8.019 1.00 76.31 344 HIS A CA 1
ATOM 2884 C C . HIS A 1 344 ? -4.824 2.853 -7.636 1.00 76.31 344 HIS A C 1
ATOM 2886 O O . HIS A 1 344 ? -4.720 4.047 -7.356 1.00 76.31 344 HIS A O 1
ATOM 2892 N N . MET A 1 345 ? -3.792 2.014 -7.587 1.00 82.81 345 MET A N 1
ATOM 2893 C CA . MET A 1 345 ? -2.425 2.430 -7.337 1.00 82.81 345 MET A CA 1
ATOM 2894 C C . MET A 1 345 ? -1.763 2.691 -8.691 1.00 82.81 345 MET A C 1
ATOM 2896 O O . MET A 1 345 ? -1.691 1.771 -9.499 1.00 82.81 345 MET A O 1
ATOM 2900 N N . PRO A 1 346 ? -1.247 3.905 -8.952 1.00 81.38 346 PRO A N 1
ATOM 2901 C CA . PRO A 1 346 ? -0.433 4.158 -10.137 1.00 81.38 346 PRO A CA 1
ATOM 2902 C C . PRO A 1 346 ? 0.945 3.514 -9.912 1.00 81.38 346 PRO A C 1
ATOM 2904 O O . PRO A 1 346 ? 1.904 4.160 -9.482 1.00 81.38 346 PRO A O 1
ATOM 2907 N N . TYR A 1 347 ? 0.987 2.191 -10.043 1.00 86.56 347 TYR A N 1
ATOM 2908 C CA . TYR A 1 347 ? 2.050 1.327 -9.547 1.00 86.56 347 TYR A CA 1
ATOM 2909 C C . TYR A 1 347 ? 3.387 1.630 -10.231 1.00 86.56 347 TYR A C 1
ATOM 2911 O O . TYR A 1 347 ? 4.404 1.827 -9.563 1.00 86.56 347 TYR A O 1
ATOM 2919 N N . GLU A 1 348 ? 3.376 1.778 -11.555 1.00 86.06 348 GLU A N 1
ATOM 2920 C CA . GLU A 1 348 ? 4.533 2.171 -12.355 1.00 86.06 348 GLU A CA 1
ATOM 2921 C C . GLU A 1 348 ? 5.048 3.558 -11.954 1.00 86.06 348 GLU A C 1
ATOM 2923 O O . GLU A 1 348 ? 6.256 3.780 -11.855 1.00 86.06 348 GLU A O 1
ATOM 2928 N N . THR A 1 349 ? 4.139 4.487 -11.658 1.00 85.56 349 THR A N 1
ATOM 2929 C CA . THR A 1 349 ? 4.465 5.849 -11.236 1.00 85.56 349 THR A CA 1
ATOM 2930 C C . THR A 1 349 ? 5.180 5.839 -9.881 1.00 85.56 349 THR A C 1
ATOM 2932 O O . THR A 1 349 ? 6.169 6.550 -9.719 1.00 85.56 349 THR A O 1
ATOM 2935 N N . TRP A 1 350 ? 4.767 4.982 -8.940 1.00 91.31 350 TRP A N 1
ATOM 2936 C CA . TRP A 1 350 ? 5.467 4.786 -7.666 1.00 91.31 350 TRP A CA 1
ATOM 2937 C C . TRP A 1 350 ? 6.868 4.206 -7.830 1.00 91.31 350 TRP A C 1
ATOM 2939 O O . TRP A 1 350 ? 7.827 4.792 -7.325 1.00 91.31 350 TRP A O 1
ATOM 2949 N N . ILE A 1 351 ? 7.012 3.101 -8.564 1.00 93.12 351 ILE A N 1
ATOM 2950 C CA . ILE A 1 351 ? 8.324 2.476 -8.782 1.00 93.12 351 ILE A CA 1
ATOM 2951 C C . ILE A 1 351 ? 9.284 3.452 -9.469 1.00 93.12 351 ILE A C 1
ATOM 2953 O O . ILE A 1 351 ? 10.381 3.712 -8.973 1.00 93.12 351 ILE A O 1
ATOM 2957 N N . THR A 1 352 ? 8.861 4.041 -10.588 1.00 88.62 352 THR A N 1
ATOM 2958 C CA . THR A 1 352 ? 9.699 4.964 -11.369 1.00 88.62 352 THR A CA 1
ATOM 2959 C C . THR A 1 352 ? 9.990 6.263 -10.616 1.00 88.62 352 THR A C 1
ATOM 2961 O O . THR A 1 352 ? 11.088 6.810 -10.744 1.00 88.62 352 THR A O 1
ATOM 2964 N N . GLY A 1 353 ? 9.063 6.734 -9.778 1.00 89.31 353 GLY A N 1
ATOM 2965 C CA . GLY A 1 353 ? 9.257 7.863 -8.872 1.00 89.31 353 GLY A CA 1
ATOM 2966 C C . GLY A 1 353 ? 10.356 7.622 -7.839 1.00 89.31 353 GLY A C 1
ATOM 2967 O O . GLY A 1 353 ? 11.280 8.427 -7.714 1.00 89.31 353 GLY A O 1
ATOM 2968 N N . LEU A 1 354 ? 10.327 6.472 -7.163 1.00 93.62 354 LEU A N 1
ATOM 2969 C CA . LEU A 1 354 ? 11.367 6.081 -6.205 1.00 93.62 354 LEU A CA 1
ATOM 2970 C C . LEU A 1 354 ? 12.727 5.853 -6.885 1.00 93.62 354 LEU A C 1
ATOM 2972 O O . LEU A 1 354 ? 13.758 6.292 -6.369 1.00 93.62 354 LEU A O 1
ATOM 2976 N N . CYS A 1 355 ? 12.747 5.240 -8.072 1.00 93.25 355 CYS A N 1
ATOM 2977 C CA . CYS A 1 355 ? 13.965 5.132 -8.878 1.00 93.25 355 CYS A CA 1
ATOM 2978 C C . CYS A 1 355 ? 14.510 6.518 -9.256 1.00 93.25 355 CYS A C 1
ATOM 2980 O O . CYS A 1 355 ? 15.713 6.755 -9.173 1.00 93.25 355 CYS A O 1
ATOM 2982 N N . THR A 1 356 ? 13.640 7.468 -9.607 1.00 88.25 356 THR A N 1
ATOM 2983 C CA . THR A 1 356 ? 14.041 8.852 -9.906 1.00 88.25 356 THR A CA 1
ATOM 2984 C C . THR A 1 356 ? 14.603 9.560 -8.671 1.00 88.25 356 THR A C 1
ATOM 2986 O O . THR A 1 356 ? 15.563 10.321 -8.792 1.00 88.25 356 THR A O 1
ATOM 2989 N N . ALA A 1 357 ? 14.085 9.275 -7.475 1.00 89.44 357 ALA A N 1
ATOM 2990 C CA . ALA A 1 357 ? 14.660 9.778 -6.231 1.00 89.44 357 ALA A CA 1
ATOM 2991 C C . ALA A 1 357 ? 16.111 9.292 -6.030 1.00 89.44 357 ALA A C 1
ATOM 2993 O O . ALA A 1 357 ? 16.976 10.108 -5.714 1.00 89.44 357 ALA A O 1
ATOM 2994 N N . LEU A 1 358 ? 16.428 8.018 -6.315 1.00 92.12 358 LEU A N 1
ATOM 2995 C CA . LEU A 1 358 ? 17.821 7.532 -6.296 1.00 92.12 358 LEU A CA 1
ATOM 2996 C C . LEU A 1 358 ? 18.723 8.331 -7.244 1.00 92.12 358 LEU A C 1
ATOM 2998 O O . LEU A 1 358 ? 19.833 8.700 -6.867 1.00 92.12 358 LEU A O 1
ATOM 3002 N N . VAL A 1 359 ? 18.240 8.644 -8.450 1.00 89.25 359 VAL A N 1
ATOM 3003 C CA . VAL A 1 359 ? 18.969 9.488 -9.412 1.00 89.25 359 VAL A CA 1
ATOM 3004 C C . VAL A 1 359 ? 19.222 10.878 -8.828 1.00 89.25 359 VAL A C 1
ATOM 3006 O O . VAL A 1 359 ? 20.350 11.360 -8.874 1.00 89.25 359 VAL A O 1
ATOM 3009 N N . LYS A 1 360 ? 18.199 11.511 -8.239 1.00 88.88 360 LYS A N 1
ATOM 3010 C CA . LYS A 1 360 ? 18.299 12.855 -7.642 1.00 88.88 360 LYS A CA 1
ATOM 3011 C C . LYS A 1 360 ? 19.288 12.926 -6.482 1.00 88.88 360 LYS A C 1
ATOM 3013 O O . LYS A 1 360 ? 19.968 13.935 -6.330 1.00 88.88 360 LYS A O 1
ATOM 3018 N N . PHE A 1 361 ? 19.392 11.866 -5.685 1.00 90.12 361 PHE A N 1
ATOM 3019 C CA . PHE A 1 361 ? 20.357 11.777 -4.586 1.00 90.12 361 PHE A CA 1
ATOM 3020 C C . PHE A 1 361 ? 21.733 11.246 -5.021 1.00 90.12 361 PHE A C 1
ATOM 3022 O O . PHE A 1 361 ? 22.546 10.871 -4.172 1.00 90.12 361 PHE A O 1
ATOM 3029 N N . ASN A 1 362 ? 22.006 11.201 -6.331 1.00 90.88 362 ASN A N 1
ATOM 3030 C CA . ASN A 1 362 ? 23.249 10.701 -6.925 1.00 90.88 362 ASN A CA 1
ATOM 3031 C C . ASN A 1 362 ? 23.586 9.245 -6.529 1.00 90.88 362 ASN A C 1
ATOM 3033 O O . ASN A 1 362 ? 24.749 8.853 -6.487 1.00 90.88 362 ASN A O 1
ATOM 3037 N N . GLN A 1 363 ? 22.571 8.421 -6.253 1.00 93.81 363 GLN A N 1
ATOM 3038 C CA . GLN A 1 363 ? 22.693 7.014 -5.846 1.00 93.81 363 GLN A CA 1
ATOM 3039 C C . GLN A 1 363 ? 22.599 6.060 -7.053 1.00 93.81 363 GLN A C 1
ATOM 3041 O O . GLN A 1 363 ? 21.856 5.076 -7.040 1.00 93.81 363 GLN A O 1
ATOM 3046 N N . HIS A 1 364 ? 23.335 6.358 -8.128 1.00 91.56 364 HIS A N 1
ATOM 3047 C CA . HIS A 1 364 ? 23.226 5.625 -9.397 1.00 91.56 364 HIS A CA 1
ATOM 3048 C C . HIS A 1 364 ? 23.632 4.147 -9.290 1.00 91.56 364 HIS A C 1
ATOM 3050 O O . HIS A 1 364 ? 23.053 3.312 -9.980 1.00 91.56 364 HIS A O 1
ATOM 3056 N N . GLU A 1 365 ? 24.590 3.818 -8.419 1.00 94.25 365 GLU A N 1
ATOM 3057 C CA . GLU A 1 365 ? 25.065 2.444 -8.198 1.00 94.25 365 GLU A CA 1
ATOM 3058 C C . GLU A 1 365 ? 23.939 1.519 -7.714 1.00 94.25 365 GLU A C 1
ATOM 3060 O O . GLU A 1 365 ? 23.737 0.434 -8.260 1.00 94.25 365 GLU A O 1
ATOM 3065 N N . TYR A 1 366 ? 23.145 1.975 -6.741 1.00 95.25 366 TYR A N 1
ATOM 3066 C CA . TYR A 1 366 ? 22.016 1.205 -6.218 1.00 95.25 366 TYR A CA 1
ATOM 3067 C C . TYR A 1 366 ? 20.923 1.013 -7.263 1.00 95.25 366 TYR A C 1
ATOM 3069 O O . TYR A 1 366 ? 20.346 -0.067 -7.350 1.00 95.25 366 TYR A O 1
ATOM 3077 N N . LEU A 1 367 ? 20.662 2.032 -8.083 1.00 94.38 367 LEU A N 1
ATOM 3078 C CA . LEU A 1 367 ? 19.694 1.915 -9.167 1.00 94.38 367 LEU A CA 1
ATOM 3079 C C . LEU A 1 367 ? 20.143 0.898 -10.223 1.00 94.38 367 LEU A C 1
ATOM 3081 O O . LEU A 1 367 ? 19.346 0.063 -10.637 1.00 94.38 367 LEU A O 1
ATOM 3085 N N . ILE A 1 368 ? 21.421 0.915 -10.604 1.00 92.50 368 ILE A N 1
ATOM 3086 C CA . ILE A 1 368 ? 21.998 -0.094 -11.500 1.00 92.50 368 ILE A CA 1
ATOM 3087 C C . ILE A 1 368 ? 21.813 -1.501 -10.917 1.00 92.50 368 ILE A C 1
ATOM 3089 O O . ILE A 1 368 ? 21.340 -2.398 -11.611 1.00 92.50 368 ILE A O 1
ATOM 3093 N N . LYS A 1 369 ? 22.101 -1.676 -9.623 1.00 94.12 369 LYS A N 1
ATOM 3094 C CA . LYS A 1 369 ? 21.915 -2.951 -8.924 1.00 94.12 369 LYS A CA 1
ATOM 3095 C C . LYS A 1 369 ? 20.453 -3.416 -8.917 1.00 94.12 369 LYS A C 1
ATOM 3097 O O . LYS A 1 369 ? 20.193 -4.597 -9.115 1.00 94.12 369 LYS A O 1
ATOM 3102 N N . ILE A 1 370 ? 19.491 -2.512 -8.706 1.00 95.19 370 ILE A N 1
ATOM 3103 C CA . ILE A 1 370 ? 18.055 -2.835 -8.797 1.00 95.19 370 ILE A CA 1
ATOM 3104 C C . ILE A 1 370 ? 17.714 -3.336 -10.198 1.00 95.19 370 ILE A C 1
ATOM 3106 O O . ILE A 1 370 ? 17.078 -4.380 -10.322 1.00 95.19 370 ILE A O 1
ATOM 3110 N N . ILE A 1 371 ? 18.143 -2.612 -11.234 1.00 94.56 371 ILE A N 1
ATOM 3111 C CA . ILE A 1 371 ? 17.881 -2.969 -12.631 1.00 94.56 371 ILE A CA 1
ATOM 3112 C C . ILE A 1 371 ? 18.442 -4.364 -12.931 1.00 94.56 371 ILE A C 1
ATOM 3114 O O . ILE A 1 371 ? 17.709 -5.222 -13.423 1.00 94.56 371 ILE A O 1
ATOM 3118 N N . ASP A 1 372 ? 19.698 -4.623 -12.566 1.00 92.25 372 ASP A N 1
ATOM 3119 C CA . ASP A 1 372 ? 20.352 -5.912 -12.812 1.00 92.25 372 ASP A CA 1
ATOM 3120 C C . ASP A 1 372 ? 19.640 -7.079 -12.107 1.00 92.25 372 ASP A C 1
ATOM 3122 O O . ASP A 1 372 ? 19.496 -8.153 -12.692 1.00 92.25 372 ASP A O 1
ATOM 3126 N N . GLU A 1 373 ? 19.158 -6.876 -10.879 1.00 92.50 373 GLU A N 1
ATOM 3127 C CA . GLU A 1 373 ? 18.512 -7.928 -10.085 1.00 92.50 373 GLU A CA 1
ATOM 3128 C C . GLU A 1 373 ? 17.036 -8.167 -10.446 1.00 92.50 373 GLU A C 1
ATOM 3130 O O . GLU A 1 373 ? 16.545 -9.282 -10.283 1.00 92.50 373 GLU A O 1
ATOM 3135 N N . THR A 1 374 ? 16.316 -7.152 -10.934 1.00 94.06 374 THR A N 1
ATOM 3136 C CA . THR A 1 374 ? 14.850 -7.227 -11.115 1.00 94.06 374 THR A CA 1
ATOM 3137 C C . THR A 1 374 ? 14.393 -7.313 -12.570 1.00 94.06 374 THR A C 1
ATOM 3139 O O . THR A 1 374 ? 13.255 -7.701 -12.818 1.00 94.06 374 THR A O 1
ATOM 3142 N N . THR A 1 375 ? 15.258 -7.032 -13.552 1.00 93.50 375 THR A N 1
ATOM 3143 C CA . THR A 1 375 ? 14.873 -7.060 -14.979 1.00 93.50 375 THR A CA 1
ATOM 3144 C C . THR A 1 375 ? 14.335 -8.424 -15.413 1.00 93.50 375 THR A C 1
ATOM 3146 O O . THR A 1 375 ? 13.286 -8.493 -16.047 1.00 93.50 375 THR A O 1
ATOM 3149 N N . LEU A 1 376 ? 15.019 -9.519 -15.062 1.00 91.62 376 LEU A N 1
ATOM 3150 C CA . LEU A 1 376 ? 14.564 -10.867 -15.428 1.00 91.62 376 LEU A CA 1
ATOM 3151 C C . LEU A 1 376 ? 13.234 -11.221 -14.756 1.00 91.62 376 LEU A C 1
ATOM 3153 O O . LEU A 1 376 ? 12.352 -11.757 -15.417 1.00 91.62 376 LEU A O 1
ATOM 3157 N N . PHE A 1 377 ? 13.071 -10.848 -13.483 1.00 92.12 377 PHE A N 1
ATOM 3158 C CA . PHE A 1 377 ? 11.810 -11.010 -12.764 1.00 92.12 377 PHE A CA 1
ATOM 3159 C C . PHE A 1 377 ? 10.666 -10.297 -13.499 1.00 92.12 377 PHE A C 1
ATOM 3161 O O . PHE A 1 377 ? 9.669 -10.930 -13.826 1.00 92.12 377 PHE A O 1
ATOM 3168 N N . LEU A 1 378 ? 10.837 -9.019 -13.852 1.00 93.25 378 LEU A N 1
ATOM 3169 C CA . LEU A 1 378 ? 9.827 -8.247 -14.584 1.00 93.25 378 LEU A CA 1
ATOM 3170 C C . LEU A 1 378 ? 9.479 -8.871 -15.943 1.00 93.25 378 LEU A C 1
ATOM 3172 O O . LEU A 1 378 ? 8.308 -8.895 -16.313 1.00 93.25 378 LEU A O 1
ATOM 3176 N N . ILE A 1 379 ? 10.471 -9.399 -16.670 1.00 90.88 379 ILE A N 1
ATOM 3177 C CA . ILE A 1 379 ? 10.247 -10.092 -17.948 1.00 90.88 379 ILE A CA 1
ATOM 3178 C C . ILE A 1 379 ? 9.388 -11.344 -17.749 1.00 90.88 379 ILE A C 1
ATOM 3180 O O . ILE A 1 379 ? 8.423 -11.539 -18.486 1.00 90.88 379 ILE A O 1
ATOM 3184 N N . ASP A 1 380 ? 9.706 -12.166 -16.748 1.00 88.75 380 ASP A N 1
ATOM 3185 C CA . ASP A 1 380 ? 8.946 -13.383 -16.443 1.00 88.75 380 ASP A CA 1
ATOM 3186 C C . ASP A 1 380 ? 7.500 -13.063 -16.011 1.00 88.75 380 ASP A C 1
ATOM 3188 O O . ASP A 1 380 ? 6.609 -13.897 -16.159 1.00 88.75 380 ASP A O 1
ATOM 3192 N N . HIS A 1 381 ? 7.245 -11.844 -15.525 1.00 88.12 381 HIS A N 1
ATOM 3193 C CA . HIS A 1 381 ? 5.927 -11.406 -15.058 1.00 88.12 381 HIS A CA 1
ATOM 3194 C C . HIS A 1 381 ? 5.088 -10.710 -16.148 1.00 88.12 381 HIS A C 1
ATOM 3196 O O . HIS A 1 381 ? 3.908 -10.434 -15.944 1.00 88.12 381 HIS A O 1
ATOM 3202 N N . LEU A 1 382 ? 5.622 -10.521 -17.364 1.00 87.75 382 LEU A N 1
ATOM 3203 C CA . LEU A 1 382 ? 4.837 -10.049 -18.517 1.00 87.75 382 LEU A CA 1
ATOM 3204 C C . LEU A 1 382 ? 3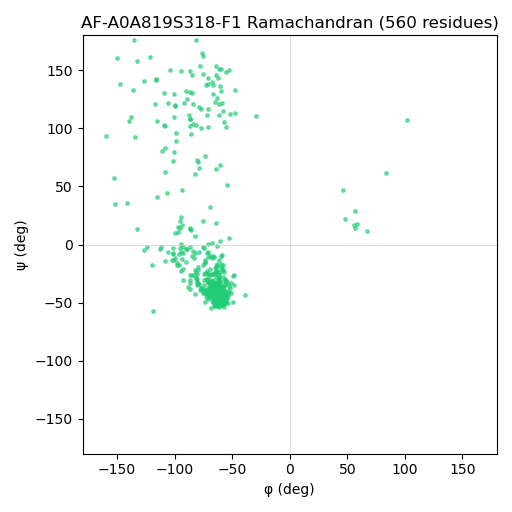.725 -11.029 -18.933 1.00 87.75 382 LEU A C 1
ATOM 3206 O O . LEU A 1 382 ? 2.815 -10.651 -19.667 1.00 87.75 382 LEU A O 1
ATOM 3210 N N . PHE A 1 383 ? 3.782 -12.285 -18.482 1.00 79.00 383 PHE A N 1
ATOM 3211 C CA . PHE A 1 383 ? 2.777 -13.303 -18.797 1.00 79.00 383 PHE A CA 1
ATOM 3212 C C . PHE A 1 383 ? 1.528 -13.250 -17.909 1.00 79.00 383 PHE A C 1
ATOM 3214 O O . PHE A 1 383 ? 0.552 -13.949 -18.196 1.00 79.00 383 PHE A O 1
ATOM 3221 N N . TYR A 1 384 ? 1.513 -12.415 -16.869 1.00 80.69 384 TYR A N 1
ATOM 3222 C CA . TYR A 1 384 ? 0.323 -12.202 -16.054 1.00 80.69 384 TYR A CA 1
ATOM 3223 C C . TYR A 1 384 ? -0.604 -11.197 -16.736 1.00 80.69 384 TYR A C 1
ATOM 3225 O O . TYR A 1 384 ? -0.376 -9.989 -16.728 1.00 80.69 384 TYR A O 1
ATOM 3233 N N . PHE A 1 385 ? -1.676 -11.710 -17.347 1.00 75.00 385 PHE A N 1
ATOM 3234 C CA . PHE A 1 385 ? -2.593 -10.919 -18.177 1.00 75.00 385 PHE A CA 1
ATOM 3235 C C . PHE A 1 385 ? -3.206 -9.709 -17.451 1.00 75.00 385 PHE A C 1
ATOM 3237 O O . PHE A 1 385 ? -3.497 -8.701 -18.084 1.00 75.00 385 PHE A O 1
ATOM 3244 N N . GLU A 1 386 ? -3.386 -9.787 -16.133 1.00 78.12 386 GLU A N 1
ATOM 3245 C CA . GLU A 1 386 ? -3.986 -8.702 -15.350 1.00 78.12 386 GLU A CA 1
ATOM 3246 C C . GLU A 1 386 ? -2.985 -7.597 -14.969 1.00 78.12 386 GLU A C 1
ATOM 3248 O O . GLU A 1 386 ? -3.404 -6.475 -14.695 1.00 78.12 386 GLU A O 1
ATOM 3253 N N . THR A 1 387 ? -1.678 -7.887 -14.954 1.00 82.56 387 THR A N 1
ATOM 3254 C CA . THR A 1 387 ? -0.646 -7.015 -14.355 1.00 82.56 387 THR A CA 1
ATOM 3255 C C . THR A 1 387 ? 0.513 -6.674 -15.293 1.00 82.56 387 THR A C 1
ATOM 3257 O O . THR A 1 387 ? 1.340 -5.827 -14.943 1.00 82.56 387 THR A O 1
ATOM 3260 N N . TYR A 1 388 ? 0.559 -7.248 -16.505 1.00 87.31 388 TYR A N 1
ATOM 3261 C CA . TYR A 1 388 ? 1.664 -7.050 -17.454 1.00 87.31 388 TYR A CA 1
ATOM 3262 C C . TYR A 1 388 ? 1.943 -5.578 -17.774 1.00 87.31 388 TYR A C 1
ATOM 3264 O O . TYR A 1 388 ? 3.090 -5.219 -18.044 1.00 87.31 388 TYR A O 1
ATOM 3272 N N . ASP A 1 389 ? 0.914 -4.722 -17.755 1.00 86.50 389 ASP A N 1
ATOM 3273 C CA . ASP A 1 389 ? 1.069 -3.303 -18.076 1.00 86.50 389 ASP A CA 1
ATOM 3274 C C . ASP A 1 389 ? 1.971 -2.597 -17.051 1.00 86.50 389 ASP A C 1
ATOM 3276 O O . ASP A 1 389 ? 2.831 -1.801 -17.416 1.00 86.50 389 ASP A O 1
ATOM 3280 N N . ASN A 1 390 ? 1.897 -2.974 -15.773 1.00 88.12 390 ASN A N 1
ATOM 3281 C CA . ASN A 1 390 ? 2.799 -2.436 -14.754 1.00 88.12 390 ASN A CA 1
ATOM 3282 C C . ASN A 1 390 ? 4.254 -2.832 -15.043 1.00 88.12 390 ASN A C 1
ATOM 3284 O O . ASN A 1 390 ? 5.157 -1.994 -15.004 1.00 88.12 390 ASN A O 1
ATOM 3288 N N . ALA A 1 391 ? 4.479 -4.109 -15.367 1.00 91.31 391 ALA A N 1
ATOM 3289 C CA . ALA A 1 391 ? 5.813 -4.646 -15.621 1.00 91.31 391 ALA A CA 1
ATOM 3290 C C . ALA A 1 391 ? 6.451 -4.001 -16.855 1.00 91.31 391 ALA A C 1
ATOM 3292 O O . ALA A 1 391 ? 7.610 -3.582 -16.814 1.00 91.31 391 ALA A O 1
ATOM 3293 N N . ILE A 1 392 ? 5.686 -3.865 -17.941 1.00 89.56 392 ILE A N 1
ATOM 3294 C CA . ILE A 1 392 ? 6.210 -3.325 -19.194 1.00 89.56 392 ILE A CA 1
ATOM 3295 C C . ILE A 1 392 ? 6.547 -1.835 -19.086 1.00 89.56 392 ILE A C 1
ATOM 3297 O O . ILE A 1 392 ? 7.587 -1.421 -19.594 1.00 89.56 392 ILE A O 1
ATOM 3301 N N . GLN A 1 393 ? 5.752 -1.037 -18.361 1.00 88.00 393 GLN A N 1
ATOM 3302 C CA . GLN A 1 393 ? 6.058 0.382 -18.129 1.00 88.00 393 GLN A CA 1
ATOM 3303 C C . GLN A 1 393 ? 7.340 0.567 -17.303 1.00 88.00 393 GLN A C 1
ATOM 3305 O O . GLN A 1 393 ? 8.150 1.452 -17.594 1.00 88.00 393 GLN A O 1
ATOM 3310 N N . ILE A 1 394 ? 7.577 -0.295 -16.308 1.00 91.50 394 ILE A N 1
ATOM 3311 C CA . ILE A 1 394 ? 8.828 -0.285 -15.535 1.00 91.50 394 ILE A CA 1
ATOM 3312 C C . ILE A 1 394 ? 10.013 -0.667 -16.435 1.00 91.50 394 ILE A C 1
ATOM 3314 O O . ILE A 1 394 ? 11.044 0.008 -16.403 1.00 91.50 394 ILE A O 1
ATOM 3318 N N . LEU A 1 395 ? 9.865 -1.687 -17.288 1.00 91.75 395 LEU A N 1
ATOM 3319 C CA . LEU A 1 395 ? 10.904 -2.093 -18.242 1.00 91.75 395 LEU A CA 1
ATOM 3320 C C . LEU A 1 395 ? 11.234 -0.990 -19.258 1.00 91.75 395 LEU A C 1
ATOM 3322 O O . LEU A 1 395 ? 12.413 -0.757 -19.530 1.00 91.75 395 LEU A O 1
ATOM 3326 N N . PHE A 1 396 ? 10.236 -0.260 -19.766 1.00 87.69 396 PHE A N 1
ATOM 3327 C CA . PHE A 1 396 ? 10.463 0.926 -20.600 1.00 87.69 396 PHE A CA 1
ATOM 3328 C C . PHE A 1 396 ? 11.343 1.956 -19.891 1.00 87.69 396 PHE A C 1
ATOM 3330 O O . PHE A 1 396 ? 12.285 2.492 -20.482 1.00 87.69 396 PHE A O 1
ATOM 3337 N N . TRP A 1 397 ? 11.072 2.218 -18.611 1.00 87.38 397 TRP A N 1
ATOM 3338 C CA . TRP A 1 397 ? 11.892 3.131 -17.822 1.00 87.38 397 TRP A CA 1
ATOM 3339 C C . TRP A 1 397 ? 13.315 2.595 -17.629 1.00 87.38 397 TRP A C 1
ATOM 3341 O O . TRP A 1 397 ? 14.276 3.350 -17.782 1.00 87.38 397 TRP A O 1
ATOM 3351 N N . PHE A 1 398 ? 13.462 1.299 -17.341 1.00 91.00 398 PHE A N 1
ATOM 3352 C CA . PHE A 1 398 ? 14.759 0.653 -17.123 1.00 91.00 398 PHE A CA 1
ATOM 3353 C C . PHE A 1 398 ? 15.632 0.721 -18.377 1.00 91.00 398 PHE A C 1
ATOM 3355 O O . PHE A 1 398 ? 16.765 1.179 -18.285 1.00 91.00 398 PHE A O 1
ATOM 3362 N N . VAL A 1 399 ? 15.099 0.359 -19.550 1.00 85.44 399 VAL A N 1
ATOM 3363 C CA . VAL A 1 399 ? 15.815 0.446 -20.838 1.00 85.44 399 VAL A CA 1
ATOM 3364 C C . VAL A 1 399 ? 16.203 1.887 -21.166 1.00 85.44 399 VAL A C 1
ATOM 3366 O O . VAL A 1 399 ? 17.292 2.145 -21.668 1.00 85.44 399 VAL A O 1
ATOM 3369 N N . ARG A 1 400 ? 15.333 2.853 -20.859 1.00 81.19 400 ARG A N 1
ATOM 3370 C CA . ARG A 1 400 ? 15.616 4.272 -21.091 1.00 81.19 400 ARG A CA 1
ATOM 3371 C C . ARG A 1 400 ? 16.731 4.807 -20.194 1.00 81.19 400 ARG A C 1
ATOM 3373 O O . ARG A 1 400 ? 17.502 5.670 -20.618 1.00 81.19 400 ARG A O 1
ATOM 3380 N N . TYR A 1 401 ? 16.747 4.381 -18.937 1.00 82.50 401 TYR A N 1
ATOM 3381 C CA . TYR A 1 401 ? 17.700 4.866 -17.949 1.00 82.50 401 TYR A CA 1
ATOM 3382 C C . TYR A 1 401 ? 19.051 4.148 -18.053 1.00 82.50 401 TYR A C 1
ATOM 3384 O O . TYR A 1 401 ? 20.101 4.795 -17.966 1.00 82.50 401 TYR A O 1
ATOM 3392 N N . ASP A 1 402 ? 19.036 2.826 -18.230 1.00 80.25 402 ASP A N 1
ATOM 3393 C CA . ASP A 1 402 ? 20.243 2.017 -18.310 1.00 80.25 402 ASP A CA 1
ATOM 3394 C C . ASP A 1 402 ? 20.969 2.278 -19.629 1.00 80.25 402 ASP A C 1
ATOM 3396 O O . ASP A 1 402 ? 20.628 1.765 -20.688 1.00 80.25 402 ASP A O 1
ATOM 3400 N N . LYS A 1 403 ? 22.027 3.084 -19.559 1.00 73.50 403 LYS A N 1
ATOM 3401 C CA . LYS A 1 403 ? 22.898 3.342 -20.711 1.00 73.50 403 LYS A CA 1
ATOM 3402 C C . LYS A 1 403 ? 23.695 2.104 -21.128 1.00 73.50 403 LYS A C 1
ATOM 3404 O O . LYS A 1 403 ? 24.335 2.123 -22.178 1.00 73.50 403 LYS A O 1
ATOM 3409 N N . ARG A 1 404 ? 23.712 1.049 -20.307 1.00 84.69 404 ARG A N 1
ATOM 3410 C CA . ARG A 1 404 ? 24.372 -0.216 -20.623 1.00 84.69 404 ARG A CA 1
ATOM 3411 C C . ARG A 1 404 ? 23.419 -1.085 -21.429 1.00 84.69 404 ARG A C 1
ATOM 3413 O O . ARG A 1 404 ? 22.232 -1.173 -21.152 1.00 84.69 404 ARG A O 1
ATOM 3420 N N . ILE A 1 405 ? 23.988 -1.849 -22.350 1.00 83.81 405 ILE A N 1
ATOM 3421 C CA . ILE A 1 405 ? 23.223 -2.752 -23.212 1.00 83.81 405 ILE A CA 1
ATOM 3422 C C . ILE A 1 405 ? 22.651 -3.983 -22.488 1.00 83.81 405 ILE A C 1
ATOM 3424 O O . ILE A 1 405 ? 21.930 -4.778 -23.083 1.00 83.81 405 ILE A O 1
ATOM 3428 N N . GLN A 1 406 ? 22.994 -4.181 -21.213 1.00 86.19 406 GLN A N 1
ATOM 3429 C CA . GLN A 1 406 ? 22.703 -5.408 -20.475 1.00 86.19 406 GLN A CA 1
ATOM 3430 C C . GLN A 1 406 ? 21.200 -5.634 -20.275 1.00 86.19 406 GLN A C 1
ATOM 3432 O O . GLN A 1 406 ? 20.702 -6.713 -20.593 1.00 86.19 406 GLN A O 1
ATOM 3437 N N . THR A 1 407 ? 20.473 -4.611 -19.817 1.00 85.00 407 THR A N 1
ATOM 3438 C CA . THR A 1 407 ? 19.011 -4.665 -19.644 1.00 85.00 407 THR A CA 1
ATOM 3439 C C . THR A 1 407 ? 18.317 -5.010 -20.956 1.00 85.00 407 THR A C 1
ATOM 3441 O O . THR A 1 407 ? 17.473 -5.904 -21.014 1.00 85.00 407 THR A O 1
ATOM 3444 N N . PHE A 1 408 ? 18.742 -4.360 -22.041 1.00 85.25 408 PHE A N 1
ATOM 3445 C CA . PHE A 1 408 ? 18.205 -4.620 -23.368 1.00 85.25 408 PHE A CA 1
ATOM 3446 C C . PHE A 1 408 ? 18.513 -6.047 -23.858 1.00 85.25 408 PHE A C 1
ATOM 3448 O O . PHE A 1 408 ? 17.625 -6.727 -24.372 1.00 85.25 408 PHE A O 1
ATOM 3455 N N . ARG A 1 409 ? 19.727 -6.559 -23.616 1.00 86.62 409 ARG A N 1
ATOM 3456 C CA . ARG A 1 409 ? 20.091 -7.954 -23.926 1.00 86.62 409 ARG A CA 1
ATOM 3457 C C . ARG A 1 409 ? 19.229 -8.969 -23.181 1.00 86.62 409 ARG A C 1
ATOM 3459 O O . ARG A 1 409 ? 18.856 -9.975 -23.776 1.00 86.62 409 ARG A O 1
ATOM 3466 N N . TYR A 1 410 ? 18.894 -8.731 -21.910 1.00 88.44 410 TYR A N 1
ATOM 3467 C CA . TYR A 1 410 ? 18.000 -9.631 -21.174 1.00 88.44 410 TYR A CA 1
ATOM 3468 C C . TYR A 1 410 ? 16.624 -9.739 -21.836 1.00 88.44 410 TYR A C 1
ATOM 3470 O O . TYR A 1 410 ? 16.111 -10.849 -21.982 1.00 88.44 410 TYR A O 1
ATOM 3478 N N . ILE A 1 411 ? 16.071 -8.611 -22.292 1.00 85.50 411 ILE A N 1
ATOM 3479 C CA . ILE A 1 411 ? 14.792 -8.568 -23.009 1.00 85.50 411 ILE A CA 1
ATOM 3480 C C . ILE A 1 411 ? 14.892 -9.347 -24.327 1.00 85.50 411 ILE A C 1
ATOM 3482 O O . ILE A 1 411 ? 14.074 -10.232 -24.578 1.00 85.50 411 ILE A O 1
ATOM 3486 N N . LEU A 1 412 ? 15.921 -9.086 -25.143 1.00 85.25 412 LEU A N 1
ATOM 3487 C CA . LEU A 1 412 ? 16.114 -9.775 -26.426 1.00 85.25 412 LEU A CA 1
ATOM 3488 C C . LEU A 1 412 ? 16.273 -11.293 -26.269 1.00 85.25 412 LEU A C 1
ATOM 3490 O O . LEU A 1 412 ? 15.636 -12.058 -26.993 1.00 85.25 412 LEU A O 1
ATOM 3494 N N . ASN A 1 413 ? 17.048 -11.738 -25.277 1.00 86.94 413 ASN A N 1
ATOM 3495 C CA . ASN A 1 413 ? 17.287 -13.160 -25.011 1.00 86.94 413 ASN A CA 1
ATOM 3496 C C . ASN A 1 413 ? 16.019 -13.935 -24.618 1.00 86.94 413 ASN A C 1
ATOM 3498 O O . ASN A 1 413 ? 15.990 -15.162 -24.726 1.00 86.94 413 ASN A O 1
ATOM 3502 N N . ARG A 1 414 ? 14.981 -13.246 -24.132 1.00 85.81 414 ARG A N 1
ATOM 3503 C CA . ARG A 1 414 ? 13.679 -13.832 -23.779 1.00 85.81 414 ARG A CA 1
ATOM 3504 C C . ARG A 1 414 ? 12.606 -13.583 -24.838 1.00 85.81 414 ARG A C 1
ATOM 3506 O O . ARG A 1 414 ? 11.529 -14.173 -24.747 1.00 85.81 414 ARG A O 1
ATOM 3513 N N . LEU A 1 415 ? 12.889 -12.767 -25.855 1.00 81.81 415 LEU A N 1
ATOM 3514 C CA . LEU A 1 415 ? 11.898 -12.320 -26.833 1.00 81.81 415 LEU A CA 1
ATOM 3515 C C . LEU A 1 415 ? 11.301 -13.479 -27.633 1.00 81.81 415 LEU A C 1
ATOM 3517 O O . LEU A 1 415 ? 10.087 -13.545 -27.798 1.00 81.81 415 LEU A O 1
ATOM 3521 N N . SER A 1 416 ? 12.124 -14.425 -28.090 1.00 79.38 416 SER A N 1
ATOM 3522 C CA . SER A 1 416 ? 11.637 -15.594 -28.833 1.00 79.38 416 SER A CA 1
ATOM 3523 C C . SER A 1 416 ? 10.655 -16.427 -28.002 1.00 79.38 416 SER A C 1
ATOM 3525 O O . SER A 1 416 ? 9.547 -16.696 -28.464 1.00 79.38 416 SER A O 1
ATOM 3527 N N . SER A 1 417 ? 11.006 -16.748 -26.751 1.00 81.62 417 SER A N 1
ATOM 3528 C CA . SER A 1 417 ? 10.121 -17.475 -25.832 1.00 81.62 417 SER A CA 1
ATOM 3529 C C . SER A 1 417 ? 8.851 -16.692 -25.487 1.00 81.62 417 SER A C 1
ATOM 3531 O O . SER A 1 417 ? 7.775 -17.285 -25.425 1.00 81.62 417 SER A O 1
ATOM 3533 N N . LEU A 1 418 ? 8.951 -15.365 -25.323 1.00 79.50 418 LEU A N 1
ATOM 3534 C CA . LEU A 1 418 ? 7.797 -14.487 -25.098 1.00 79.50 418 LEU A CA 1
ATOM 3535 C C . LEU A 1 418 ? 6.810 -14.589 -26.265 1.00 79.50 418 LEU A C 1
ATOM 3537 O O . LEU A 1 418 ? 5.624 -14.834 -26.059 1.00 79.50 418 LEU A O 1
ATOM 3541 N N . PHE A 1 419 ? 7.292 -14.474 -27.504 1.00 78.06 419 PHE A N 1
ATOM 3542 C CA . PHE A 1 419 ? 6.435 -14.519 -28.689 1.00 78.06 419 PHE A CA 1
ATOM 3543 C C . PHE A 1 419 ? 5.847 -15.904 -28.971 1.00 78.06 419 PHE A C 1
ATOM 3545 O O . PHE A 1 419 ? 4.720 -15.986 -29.459 1.00 78.06 419 PHE A O 1
ATOM 3552 N N . GLU A 1 420 ? 6.553 -16.992 -28.660 1.00 77.94 420 GLU A N 1
ATOM 3553 C CA . GLU A 1 420 ? 5.988 -18.344 -28.758 1.00 77.94 420 GLU A CA 1
ATOM 3554 C C . GLU A 1 420 ? 4.817 -18.547 -27.793 1.00 77.94 420 GLU A C 1
ATOM 3556 O O . GLU A 1 420 ? 3.764 -19.033 -28.202 1.00 77.94 420 GLU A O 1
ATOM 3561 N N . GLN A 1 421 ? 4.951 -18.101 -26.544 1.00 74.88 421 GLN A N 1
ATOM 3562 C CA . GLN A 1 421 ? 3.878 -18.201 -25.554 1.00 74.88 421 GLN A CA 1
ATOM 3563 C C . GLN A 1 421 ? 2.710 -17.247 -25.868 1.00 74.88 421 GLN A C 1
ATOM 3565 O O . GLN A 1 421 ? 1.545 -17.613 -25.719 1.00 74.88 421 GLN A O 1
ATOM 3570 N N . LEU A 1 422 ? 2.983 -16.049 -26.398 1.00 72.12 422 LEU A N 1
ATOM 3571 C CA . LEU A 1 422 ? 1.944 -15.088 -26.792 1.00 72.12 422 LEU A CA 1
ATOM 3572 C C . LEU A 1 422 ? 1.162 -15.494 -28.050 1.00 72.12 422 LEU A C 1
ATOM 3574 O O . LEU A 1 422 ? 0.027 -15.046 -28.225 1.00 72.12 422 LEU A O 1
ATOM 3578 N N . LYS A 1 423 ? 1.721 -16.351 -28.918 1.00 68.69 423 LYS A N 1
ATOM 3579 C CA . LYS A 1 423 ? 0.973 -16.967 -30.033 1.00 68.69 423 LYS A CA 1
ATOM 3580 C C . LYS A 1 423 ? -0.157 -17.870 -29.541 1.00 68.69 423 LYS A C 1
ATOM 3582 O O . LYS A 1 423 ? -1.148 -18.017 -30.243 1.00 68.69 423 LYS A O 1
ATOM 3587 N N . ILE A 1 424 ? -0.017 -18.448 -28.349 1.00 59.94 424 ILE A N 1
ATOM 3588 C CA . ILE A 1 424 ? -1.025 -19.325 -27.743 1.00 59.94 424 ILE A CA 1
ATOM 3589 C C . ILE A 1 424 ? -2.166 -18.493 -27.130 1.00 59.94 424 ILE A C 1
ATOM 3591 O O . ILE A 1 424 ? -3.324 -18.895 -27.203 1.00 59.94 424 ILE A O 1
ATOM 3595 N N . ASN A 1 425 ? -1.854 -17.306 -26.593 1.00 60.88 425 ASN A N 1
ATOM 3596 C CA . ASN A 1 425 ? -2.786 -16.504 -25.789 1.00 60.88 425 ASN A CA 1
ATOM 3597 C C . ASN A 1 425 ? -3.444 -15.317 -26.531 1.00 60.88 425 ASN A C 1
ATOM 3599 O O . ASN A 1 425 ? -4.266 -14.631 -25.933 1.00 60.88 425 ASN A O 1
ATOM 3603 N N . ASN A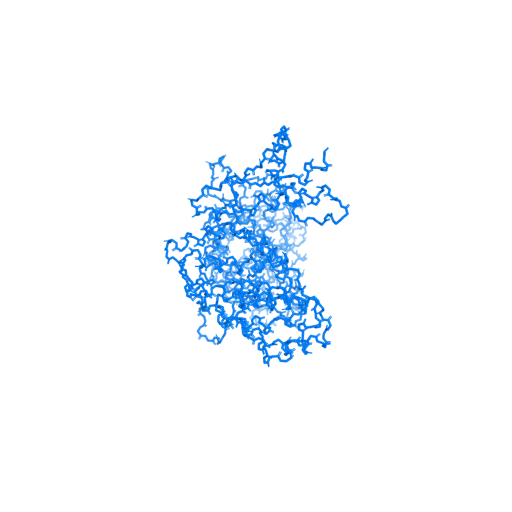 1 426 ? -3.098 -15.051 -27.802 1.00 64.75 426 ASN A N 1
ATOM 3604 C CA . ASN A 1 426 ? -3.664 -13.972 -28.640 1.00 64.75 426 ASN A CA 1
ATOM 3605 C C . ASN A 1 426 ? -3.773 -12.586 -27.956 1.00 64.75 426 ASN A C 1
ATOM 3607 O O . ASN A 1 426 ? -4.794 -11.912 -28.060 1.00 64.75 426 ASN A O 1
ATOM 3611 N N . ASN A 1 427 ? -2.711 -12.129 -27.280 1.00 74.88 427 ASN A N 1
ATOM 3612 C CA . ASN A 1 427 ? -2.657 -10.776 -26.708 1.00 74.88 427 ASN A CA 1
ATOM 3613 C C . ASN A 1 427 ? -1.869 -9.811 -27.616 1.00 74.88 427 ASN A C 1
ATOM 3615 O O . ASN A 1 427 ? -0.650 -9.679 -27.486 1.00 74.88 427 ASN A O 1
ATOM 3619 N N . ASP A 1 428 ? -2.555 -9.168 -28.564 1.00 80.38 428 ASP A N 1
ATOM 3620 C CA . ASP A 1 428 ? -1.921 -8.285 -29.555 1.00 80.38 428 ASP A CA 1
ATOM 3621 C C . ASP A 1 428 ? -1.458 -6.931 -28.977 1.00 80.38 428 ASP A C 1
ATOM 3623 O O . ASP A 1 428 ? -0.483 -6.366 -29.477 1.00 80.38 428 ASP A O 1
ATOM 3627 N N . ASP A 1 429 ? -2.062 -6.448 -27.881 1.00 83.00 429 ASP A N 1
ATOM 3628 C CA . ASP A 1 429 ? -1.605 -5.237 -27.170 1.00 83.00 429 ASP A CA 1
ATOM 3629 C C . ASP A 1 429 ? -0.218 -5.454 -26.551 1.00 83.00 429 ASP A C 1
ATOM 3631 O O . ASP A 1 429 ? 0.721 -4.701 -26.814 1.00 83.00 429 ASP A O 1
ATOM 3635 N N . LEU A 1 430 ? -0.053 -6.544 -25.794 1.00 83.94 430 LEU A N 1
ATOM 3636 C CA . LEU A 1 430 ? 1.229 -6.882 -25.176 1.00 83.94 430 LEU A CA 1
ATOM 3637 C C . LEU A 1 430 ? 2.325 -7.112 -26.228 1.00 83.94 430 LEU A C 1
ATOM 3639 O O . LEU A 1 430 ? 3.440 -6.619 -26.062 1.00 83.94 430 LEU A O 1
ATOM 3643 N N . LYS A 1 431 ? 2.016 -7.798 -27.340 1.00 82.25 431 LYS A N 1
ATOM 3644 C CA . LYS A 1 431 ? 2.968 -7.944 -28.457 1.00 82.25 431 LYS A CA 1
ATOM 3645 C C . LYS A 1 431 ? 3.418 -6.578 -28.972 1.00 82.25 431 LYS A C 1
ATOM 3647 O O . LYS A 1 431 ? 4.617 -6.366 -29.124 1.00 82.25 431 LYS A O 1
ATOM 3652 N N . THR A 1 432 ? 2.481 -5.657 -29.193 1.00 82.25 432 THR A N 1
ATOM 3653 C CA . THR A 1 432 ? 2.776 -4.303 -29.684 1.00 82.25 432 THR A CA 1
ATOM 3654 C C . THR A 1 432 ? 3.705 -3.558 -28.725 1.00 82.25 432 THR A C 1
ATOM 3656 O O . THR A 1 432 ? 4.760 -3.084 -29.144 1.00 82.25 432 THR A O 1
ATOM 3659 N N . LYS A 1 433 ? 3.397 -3.554 -27.423 1.00 84.75 433 LYS A N 1
ATOM 3660 C CA . LYS A 1 433 ? 4.228 -2.891 -26.404 1.00 84.75 433 LYS A CA 1
ATOM 3661 C C . LYS A 1 433 ? 5.625 -3.505 -26.274 1.00 84.75 433 LYS A C 1
ATOM 3663 O O . LYS A 1 433 ? 6.602 -2.785 -26.081 1.00 84.75 433 LYS A O 1
ATOM 3668 N N . ILE A 1 434 ? 5.759 -4.827 -26.406 1.00 86.19 434 ILE A N 1
ATOM 3669 C CA . ILE A 1 434 ? 7.073 -5.487 -26.390 1.00 86.19 434 ILE A CA 1
ATOM 3670 C C . ILE A 1 434 ? 7.895 -5.074 -27.621 1.00 86.19 434 ILE A C 1
ATOM 3672 O O . ILE A 1 434 ? 9.087 -4.791 -27.500 1.00 86.19 434 ILE A O 1
ATOM 3676 N N . ILE A 1 435 ? 7.273 -5.004 -28.801 1.00 83.00 435 ILE A N 1
ATOM 3677 C CA . ILE A 1 435 ? 7.937 -4.530 -30.024 1.00 83.00 435 ILE A CA 1
ATOM 3678 C C . ILE A 1 435 ? 8.393 -3.077 -29.862 1.00 83.00 435 ILE A C 1
ATOM 3680 O O . ILE A 1 435 ? 9.539 -2.759 -30.183 1.00 83.00 435 ILE A O 1
ATOM 3684 N N . GLU A 1 436 ? 7.551 -2.211 -29.299 1.00 81.12 436 GLU A N 1
ATOM 3685 C CA . GLU A 1 436 ? 7.907 -0.828 -28.961 1.00 81.12 436 GLU A CA 1
ATOM 3686 C C . GLU A 1 436 ? 9.104 -0.743 -28.006 1.00 81.12 436 GLU A C 1
ATOM 3688 O O . GLU A 1 436 ? 10.039 0.024 -28.258 1.00 81.12 436 GLU A O 1
ATOM 3693 N N . LEU A 1 437 ? 9.126 -1.565 -26.952 1.00 83.56 437 LEU A N 1
ATOM 3694 C CA . LEU A 1 437 ? 10.245 -1.662 -26.009 1.00 83.56 437 LEU A CA 1
ATOM 3695 C C . LEU A 1 437 ? 11.539 -2.077 -26.712 1.00 83.56 437 LEU A C 1
ATOM 3697 O O . LEU A 1 437 ? 12.604 -1.503 -26.471 1.00 83.56 437 LEU A O 1
ATOM 3701 N N . CYS A 1 438 ? 11.454 -3.040 -27.626 1.00 82.94 438 CYS A N 1
ATOM 3702 C CA . CYS A 1 438 ? 12.607 -3.480 -28.389 1.00 82.94 438 CYS A CA 1
ATOM 3703 C C . CYS A 1 438 ? 13.116 -2.412 -29.366 1.00 82.94 438 CYS A C 1
ATOM 3705 O O . CYS A 1 438 ? 14.323 -2.177 -29.432 1.00 82.94 438 CYS A O 1
ATOM 3707 N N . HIS A 1 439 ? 12.225 -1.723 -30.082 1.00 77.06 439 HIS A N 1
ATOM 3708 C CA . HIS A 1 439 ? 12.613 -0.604 -30.943 1.00 77.06 439 HIS A CA 1
ATOM 3709 C C . HIS A 1 439 ? 13.233 0.549 -30.147 1.00 77.06 439 HIS A C 1
ATOM 3711 O O . HIS A 1 439 ? 14.199 1.150 -30.621 1.00 77.06 439 HIS A O 1
ATOM 3717 N N . MET A 1 440 ? 12.749 0.819 -28.926 1.00 77.38 440 MET A N 1
ATOM 3718 C CA . MET A 1 440 ? 13.391 1.764 -28.006 1.00 77.38 440 MET A CA 1
ATOM 3719 C C . MET A 1 440 ? 14.834 1.349 -27.709 1.00 77.38 440 MET A C 1
ATOM 3721 O O . MET A 1 440 ? 15.748 2.162 -27.839 1.00 77.38 440 MET A O 1
ATOM 3725 N N . GLY A 1 441 ? 15.039 0.084 -27.337 1.00 76.69 441 GLY A N 1
ATOM 3726 C CA . GLY A 1 441 ? 16.361 -0.451 -27.026 1.00 76.69 441 GLY A CA 1
ATOM 3727 C C . GLY A 1 441 ? 17.332 -0.365 -28.205 1.00 76.69 441 GLY A C 1
ATOM 3728 O O . GLY A 1 441 ? 18.457 0.091 -28.023 1.00 76.69 441 GLY A O 1
ATOM 3729 N N . ILE A 1 442 ? 16.886 -0.697 -29.423 1.00 77.94 442 ILE A N 1
ATOM 3730 C CA . ILE A 1 442 ? 17.694 -0.569 -30.653 1.00 77.94 442 ILE A CA 1
ATOM 3731 C C . ILE A 1 442 ? 18.052 0.896 -30.926 1.00 77.94 442 ILE A C 1
ATOM 3733 O O . ILE A 1 442 ? 19.184 1.199 -31.291 1.00 77.94 442 ILE A O 1
ATOM 3737 N N . ALA A 1 443 ? 17.105 1.821 -30.744 1.00 75.06 443 ALA A N 1
ATOM 3738 C CA . ALA A 1 443 ? 17.349 3.243 -30.971 1.00 75.06 443 ALA A CA 1
ATOM 3739 C C . ALA A 1 443 ? 18.361 3.833 -29.972 1.00 75.06 443 ALA A C 1
ATOM 3741 O O . ALA A 1 443 ? 19.169 4.681 -30.347 1.00 75.06 443 ALA A O 1
ATOM 3742 N N . ILE A 1 444 ? 18.326 3.390 -28.710 1.00 72.56 444 ILE A N 1
ATOM 3743 C CA . ILE A 1 444 ? 19.280 3.806 -27.669 1.00 72.56 444 ILE A CA 1
ATOM 3744 C C . ILE A 1 444 ? 20.649 3.153 -27.891 1.00 72.56 444 ILE A C 1
ATOM 3746 O O . ILE A 1 444 ? 21.680 3.807 -27.732 1.00 72.56 444 ILE A O 1
ATOM 3750 N N . HIS A 1 445 ? 20.667 1.880 -28.282 1.00 77.25 445 HIS A N 1
ATOM 3751 C CA . HIS A 1 445 ? 21.871 1.099 -28.541 1.00 77.25 445 HIS A CA 1
ATOM 3752 C C . HIS A 1 445 ? 22.049 0.859 -30.041 1.00 77.25 445 HIS A C 1
ATOM 3754 O O . HIS A 1 445 ? 22.066 -0.282 -30.497 1.00 77.25 445 HIS A O 1
ATOM 3760 N N . SER A 1 446 ? 22.220 1.937 -30.811 1.00 71.31 446 SER A N 1
ATOM 3761 C CA . SER A 1 446 ? 22.354 1.870 -32.276 1.00 71.31 446 SER A CA 1
ATOM 3762 C C . SER A 1 446 ? 23.545 1.035 -32.759 1.00 71.31 446 SER A C 1
ATOM 3764 O O . SER A 1 446 ? 23.586 0.621 -33.911 1.00 71.31 446 SER A O 1
ATOM 3766 N N . GLU A 1 447 ? 24.525 0.808 -31.885 1.00 73.94 447 GLU A N 1
ATOM 3767 C CA . GLU A 1 447 ? 25.695 -0.039 -32.135 1.00 73.94 447 GLU A CA 1
ATOM 3768 C C . GLU A 1 447 ? 25.391 -1.5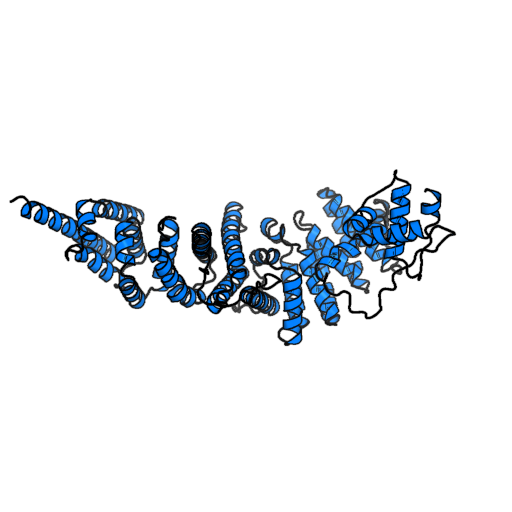42 -32.000 1.00 73.94 447 GLU A C 1
ATOM 3770 O O . GLU A 1 447 ? 26.257 -2.371 -32.278 1.00 73.94 447 GLU A O 1
ATOM 3775 N N . TYR A 1 448 ? 24.186 -1.919 -31.556 1.00 75.69 448 TYR A N 1
ATOM 3776 C CA . TYR A 1 448 ? 23.803 -3.319 -31.430 1.00 75.69 448 TYR A CA 1
ATOM 3777 C C . TYR A 1 448 ? 23.601 -3.960 -32.800 1.00 75.69 448 TYR A C 1
ATOM 3779 O O . TYR A 1 448 ? 22.698 -3.595 -33.556 1.00 75.69 448 TYR A O 1
ATOM 3787 N N . ASP A 1 449 ? 24.433 -4.951 -33.102 1.00 75.31 449 ASP A N 1
ATOM 3788 C CA . ASP A 1 449 ? 24.368 -5.653 -34.371 1.00 75.31 449 ASP A CA 1
ATOM 3789 C C . ASP A 1 449 ? 23.326 -6.783 -34.350 1.00 75.31 449 ASP A C 1
ATOM 3791 O O . ASP A 1 449 ? 23.563 -7.874 -33.833 1.00 75.31 449 ASP A O 1
ATOM 3795 N N . LEU A 1 450 ? 22.180 -6.529 -34.984 1.00 71.38 450 LEU A N 1
ATOM 3796 C CA . LEU A 1 450 ? 21.126 -7.521 -35.220 1.00 71.38 450 LEU A CA 1
ATOM 3797 C C . LEU A 1 450 ? 21.475 -8.507 -36.350 1.00 71.38 450 LEU A C 1
ATOM 3799 O O . LEU A 1 450 ? 20.663 -9.379 -36.669 1.00 71.38 450 LEU A O 1
ATOM 3803 N N . SER A 1 451 ? 22.626 -8.367 -37.027 1.00 68.38 451 SER A N 1
ATOM 3804 C CA . SER A 1 451 ? 22.949 -9.107 -38.255 1.00 68.38 451 SER A CA 1
ATOM 3805 C C . SER A 1 451 ? 22.779 -10.622 -38.106 1.00 68.38 451 SER A C 1
ATOM 3807 O O . SER A 1 451 ? 22.185 -11.250 -38.990 1.00 68.38 451 SER A O 1
ATOM 3809 N N . ASN A 1 452 ? 23.192 -11.159 -36.957 1.00 67.06 452 ASN A N 1
ATOM 3810 C CA . ASN A 1 452 ? 23.206 -12.584 -36.635 1.00 67.06 452 ASN A CA 1
ATOM 3811 C C . ASN A 1 452 ? 21.901 -13.099 -35.995 1.00 67.06 452 ASN A C 1
ATOM 3813 O O . ASN A 1 452 ? 21.753 -14.301 -35.777 1.00 67.06 452 ASN A O 1
ATOM 3817 N N . GLU A 1 453 ? 20.926 -12.230 -35.722 1.00 75.38 453 GLU A N 1
ATOM 3818 C CA . GLU A 1 453 ? 19.709 -12.576 -34.980 1.00 75.38 453 GLU A CA 1
ATOM 3819 C C . GLU A 1 453 ? 18.506 -12.790 -35.915 1.00 75.38 453 GLU A C 1
ATOM 3821 O O . GLU A 1 453 ? 17.572 -11.990 -35.990 1.00 75.38 453 GLU A O 1
ATOM 3826 N N . ILE A 1 454 ? 18.528 -13.906 -36.651 1.00 74.31 454 ILE A N 1
ATOM 3827 C CA . ILE A 1 454 ? 17.541 -14.235 -37.701 1.00 74.31 454 ILE A CA 1
ATOM 3828 C C . ILE A 1 454 ? 16.095 -14.214 -37.174 1.00 74.31 454 ILE A C 1
ATOM 3830 O O . ILE A 1 454 ? 15.215 -13.640 -37.813 1.00 74.31 454 ILE A O 1
ATOM 3834 N N . ILE A 1 455 ? 15.850 -14.804 -36.000 1.00 70.31 455 ILE A N 1
ATOM 3835 C CA . ILE A 1 455 ? 14.513 -14.883 -35.385 1.00 70.31 455 ILE A CA 1
ATOM 3836 C C . ILE A 1 455 ? 14.003 -13.486 -35.015 1.00 70.31 455 ILE A C 1
ATOM 3838 O O . ILE A 1 455 ? 12.844 -13.158 -35.261 1.00 70.31 455 ILE A O 1
ATOM 3842 N N . LEU A 1 456 ? 14.876 -12.639 -34.469 1.00 72.88 456 LEU A N 1
ATOM 3843 C CA . LEU A 1 456 ? 14.516 -11.287 -34.050 1.00 72.88 456 LEU A CA 1
ATOM 3844 C C . LEU A 1 456 ? 14.205 -10.410 -35.263 1.00 72.88 456 LEU A C 1
ATOM 3846 O O . LEU A 1 456 ? 13.182 -9.733 -35.274 1.00 72.88 456 LEU A O 1
ATOM 3850 N N . LYS A 1 457 ? 14.989 -10.521 -36.343 1.00 74.12 457 LYS A N 1
ATOM 3851 C CA . LYS A 1 457 ? 14.666 -9.877 -37.627 1.00 74.12 457 LYS A CA 1
ATOM 3852 C C . LYS A 1 457 ? 13.301 -10.297 -38.164 1.00 74.12 457 LYS A C 1
ATOM 3854 O O . LYS A 1 457 ? 12.539 -9.442 -38.602 1.00 74.12 457 LYS A O 1
ATOM 3859 N N . GLN A 1 458 ? 12.975 -11.589 -38.131 1.00 73.75 458 GLN A N 1
ATOM 3860 C CA . GLN A 1 458 ? 11.665 -12.078 -38.578 1.00 73.75 458 GLN A CA 1
ATOM 3861 C C . GLN A 1 458 ? 10.522 -11.501 -37.737 1.00 73.75 458 GLN A C 1
ATOM 3863 O O . GLN A 1 458 ? 9.503 -11.096 -38.296 1.00 73.75 458 GLN A O 1
ATOM 3868 N N . ILE A 1 459 ? 10.704 -11.417 -36.416 1.00 74.94 459 ILE A N 1
ATOM 3869 C CA . ILE A 1 459 ? 9.740 -10.783 -35.513 1.00 74.94 459 ILE A CA 1
ATOM 3870 C C . ILE A 1 459 ? 9.573 -9.304 -35.886 1.00 74.94 459 ILE A C 1
ATOM 3872 O O . ILE A 1 459 ? 8.459 -8.899 -36.194 1.00 74.94 459 ILE A O 1
ATOM 3876 N N . PHE A 1 460 ? 10.651 -8.518 -35.971 1.00 71.69 460 PHE A N 1
ATOM 3877 C CA . PHE A 1 460 ? 10.562 -7.091 -36.313 1.00 71.69 460 PHE A CA 1
ATOM 3878 C C . PHE A 1 460 ? 9.986 -6.825 -37.706 1.00 71.69 460 PHE A C 1
ATOM 3880 O O . PHE A 1 460 ? 9.273 -5.849 -37.885 1.00 71.69 460 PHE A O 1
ATOM 3887 N N . HIS A 1 461 ? 10.236 -7.688 -38.693 1.00 72.25 461 HIS A N 1
ATOM 3888 C CA . HIS A 1 461 ? 9.617 -7.560 -40.017 1.00 72.25 461 HIS A CA 1
ATOM 3889 C C . HIS A 1 461 ? 8.110 -7.846 -40.019 1.00 72.25 461 HIS A C 1
ATOM 3891 O O . HIS A 1 461 ? 7.413 -7.417 -40.936 1.00 72.25 461 HIS A O 1
ATOM 3897 N N . SER A 1 462 ? 7.611 -8.569 -39.016 1.00 70.06 462 SER A N 1
ATOM 3898 C CA . SER A 1 462 ? 6.198 -8.940 -38.905 1.00 70.06 462 SER A CA 1
ATOM 3899 C C . SER A 1 462 ? 5.339 -7.858 -38.240 1.00 70.06 462 SER A C 1
ATOM 3901 O O . SER A 1 462 ? 4.116 -7.971 -38.260 1.00 70.06 462 SER A O 1
ATOM 3903 N N . PHE A 1 463 ? 5.952 -6.817 -37.665 1.00 67.25 463 PHE A N 1
ATOM 3904 C CA . PHE A 1 463 ? 5.258 -5.722 -36.986 1.00 67.25 463 PHE A CA 1
ATOM 3905 C C . PHE A 1 463 ? 5.705 -4.368 -37.559 1.00 67.25 463 PHE A C 1
ATOM 3907 O O . PHE A 1 463 ? 6.880 -4.194 -37.878 1.00 67.25 463 PHE A O 1
ATOM 3914 N N . PRO A 1 464 ? 4.792 -3.397 -37.736 1.00 61.84 464 PRO A N 1
ATOM 3915 C CA . PRO A 1 464 ? 5.160 -2.079 -38.240 1.00 61.84 464 PRO A CA 1
ATOM 3916 C C . PRO A 1 464 ? 6.120 -1.385 -37.268 1.00 61.84 464 PRO A C 1
ATOM 3918 O O . PRO A 1 464 ? 5.972 -1.502 -36.052 1.00 61.84 464 PRO A O 1
ATOM 3921 N N . GLN A 1 465 ? 7.085 -0.632 -37.804 1.00 61.03 465 GLN A N 1
ATOM 3922 C CA . GLN A 1 465 ? 7.962 0.195 -36.981 1.00 61.03 465 GLN A CA 1
ATOM 3923 C C . GLN A 1 465 ? 7.093 1.228 -36.234 1.00 61.03 465 GLN A C 1
ATOM 3925 O O . GLN A 1 465 ? 6.383 1.993 -36.895 1.00 61.03 465 GLN A O 1
ATOM 3930 N N . PRO A 1 466 ? 7.105 1.251 -34.890 1.00 58.91 466 PRO A N 1
ATOM 3931 C CA . PRO A 1 466 ? 6.284 2.174 -34.123 1.00 58.91 466 PRO A CA 1
ATOM 3932 C C . PRO A 1 466 ? 6.720 3.615 -34.397 1.00 58.91 466 PRO A C 1
ATOM 3934 O O . PRO A 1 466 ? 7.904 3.885 -34.624 1.00 58.91 466 PRO A O 1
ATOM 3937 N N . ASP A 1 467 ? 5.764 4.548 -34.387 1.00 56.47 467 ASP A N 1
ATOM 3938 C CA . ASP A 1 467 ? 6.052 5.966 -34.598 1.00 56.47 467 ASP A CA 1
ATOM 3939 C C . ASP A 1 467 ? 7.040 6.451 -33.521 1.00 56.47 467 ASP A C 1
ATOM 3941 O O . ASP A 1 467 ? 6.770 6.381 -32.320 1.00 56.47 467 ASP A O 1
ATOM 3945 N N . LEU A 1 468 ? 8.199 6.966 -33.943 1.00 51.06 468 LEU A N 1
ATOM 3946 C CA . LEU A 1 468 ? 9.228 7.519 -33.055 1.00 51.06 468 LEU A CA 1
ATOM 3947 C C . LEU A 1 468 ? 8.705 8.672 -32.178 1.00 51.06 468 LEU A C 1
ATOM 3949 O O . LEU A 1 468 ? 9.302 8.980 -31.145 1.00 51.06 468 LEU A O 1
ATOM 3953 N N . ASN A 1 469 ? 7.566 9.274 -32.527 1.00 49.34 469 ASN A N 1
ATOM 3954 C CA . ASN A 1 469 ? 6.874 10.241 -31.678 1.00 49.34 469 ASN A CA 1
ATOM 3955 C C . ASN A 1 469 ? 6.213 9.604 -30.435 1.00 49.34 469 ASN A C 1
ATOM 3957 O O . ASN A 1 469 ? 6.108 10.260 -29.399 1.00 49.34 469 ASN A O 1
ATOM 3961 N N . ILE A 1 470 ? 5.839 8.319 -30.469 1.00 49.22 470 ILE A N 1
ATOM 3962 C CA . ILE A 1 470 ? 5.295 7.578 -29.311 1.00 49.22 470 ILE A CA 1
ATOM 3963 C C . ILE A 1 470 ? 6.388 7.390 -28.242 1.00 49.22 470 ILE A C 1
ATOM 3965 O O . ILE A 1 470 ? 6.160 7.622 -27.053 1.00 49.22 470 ILE A O 1
ATOM 3969 N N . LEU A 1 471 ? 7.627 7.130 -28.677 1.00 46.25 471 LEU A N 1
ATOM 3970 C CA . LEU A 1 471 ? 8.837 7.097 -27.836 1.00 46.25 471 LEU A CA 1
ATOM 3971 C C . LEU A 1 471 ? 9.133 8.457 -27.155 1.00 46.25 471 LEU A C 1
ATOM 3973 O O . LEU A 1 471 ? 9.712 8.511 -26.061 1.00 46.25 471 LEU A O 1
ATOM 3977 N N . LEU A 1 472 ? 8.708 9.565 -27.777 1.00 44.47 472 LEU A N 1
ATOM 3978 C CA . LEU A 1 472 ? 8.741 10.921 -27.213 1.00 44.47 472 LEU A CA 1
ATOM 3979 C C . LEU A 1 472 ? 7.570 11.192 -26.250 1.00 44.47 472 LEU A C 1
ATOM 3981 O O . LEU A 1 472 ? 7.777 11.900 -25.267 1.00 44.47 472 LEU A O 1
ATOM 3985 N N . ASN A 1 473 ? 6.387 10.603 -26.449 1.00 41.91 473 ASN A N 1
ATOM 3986 C CA . ASN A 1 473 ? 5.219 10.780 -25.570 1.00 41.91 473 ASN A CA 1
ATOM 3987 C C . ASN A 1 473 ? 5.363 10.099 -24.199 1.00 41.91 473 ASN A C 1
ATOM 3989 O O . ASN A 1 473 ? 4.944 10.674 -23.191 1.00 41.91 473 ASN A O 1
ATOM 3993 N N . HIS A 1 474 ? 6.077 8.973 -24.101 1.00 43.78 474 HIS A N 1
ATOM 3994 C CA . HIS A 1 474 ? 6.467 8.396 -22.801 1.00 43.78 474 HIS A CA 1
ATOM 3995 C C . HIS A 1 474 ? 7.363 9.330 -21.961 1.00 43.78 474 HIS A C 1
ATOM 3997 O O . HIS A 1 474 ? 7.519 9.138 -20.759 1.00 43.78 474 HIS A O 1
ATOM 4003 N N . LYS A 1 475 ? 7.924 10.397 -22.548 1.00 42.88 475 LYS A N 1
ATOM 4004 C CA . LYS A 1 475 ? 8.648 11.451 -21.815 1.00 42.88 475 LYS A CA 1
ATOM 4005 C C . LYS A 1 475 ? 7.715 12.337 -20.971 1.00 42.88 475 LYS A C 1
ATOM 4007 O O . LYS A 1 475 ? 8.177 12.911 -19.990 1.00 42.88 475 LYS A O 1
ATOM 4012 N N . ASN A 1 476 ? 6.431 12.441 -21.333 1.00 38.34 476 ASN A N 1
ATOM 4013 C CA . ASN A 1 476 ? 5.464 13.357 -20.712 1.00 38.34 476 ASN A CA 1
ATOM 4014 C C . ASN A 1 476 ? 4.630 12.707 -19.591 1.00 38.34 476 ASN A C 1
ATOM 4016 O O . ASN A 1 476 ? 4.151 13.414 -18.705 1.00 38.34 476 ASN A O 1
ATOM 4020 N N . ILE A 1 477 ? 4.489 11.376 -19.580 1.00 39.25 477 ILE A N 1
ATOM 4021 C CA . ILE A 1 477 ? 3.675 10.645 -18.587 1.00 39.25 477 ILE A CA 1
ATOM 4022 C C . ILE A 1 477 ? 4.277 10.745 -17.170 1.00 39.25 477 ILE A C 1
ATOM 4024 O O . ILE A 1 477 ? 3.547 10.834 -16.183 1.00 39.25 477 ILE A O 1
ATOM 4028 N N . HIS A 1 478 ? 5.603 10.856 -17.058 1.00 46.12 478 HIS A N 1
ATOM 4029 C CA . HIS A 1 478 ? 6.317 10.757 -15.777 1.00 46.12 478 HIS A CA 1
ATOM 4030 C C . HIS A 1 478 ? 6.714 12.097 -15.144 1.00 46.12 478 HIS A C 1
ATOM 4032 O O . HIS A 1 478 ? 7.398 12.123 -14.122 1.00 46.12 478 HIS A O 1
ATOM 4038 N N . ALA A 1 479 ? 6.229 13.224 -15.676 1.00 38.41 479 ALA A N 1
ATOM 4039 C CA . ALA A 1 479 ? 6.363 14.517 -15.003 1.00 38.41 479 ALA A CA 1
ATOM 4040 C C . ALA A 1 479 ? 5.558 14.596 -13.686 1.00 38.41 479 ALA A C 1
ATOM 4042 O O . ALA A 1 479 ? 5.758 15.536 -12.931 1.00 38.41 479 ALA A O 1
ATOM 4043 N N . LYS A 1 480 ? 4.681 13.621 -13.389 1.00 41.31 480 LYS A N 1
ATOM 4044 C CA . LYS A 1 480 ? 3.729 13.652 -12.262 1.00 41.31 480 LYS A CA 1
ATOM 4045 C C . LYS A 1 480 ? 4.281 13.270 -10.883 1.00 41.31 480 LYS A C 1
ATOM 4047 O O . LYS A 1 480 ? 3.700 13.697 -9.897 1.00 41.31 480 LYS A O 1
ATOM 4052 N N . PHE A 1 481 ? 5.366 12.495 -10.775 1.00 37.44 481 PHE A N 1
ATOM 4053 C CA . PHE A 1 481 ? 5.936 12.154 -9.452 1.00 37.44 481 PHE A CA 1
ATOM 4054 C C . PHE A 1 481 ? 6.790 13.290 -8.867 1.00 37.44 481 PHE A C 1
ATOM 4056 O O . PHE A 1 481 ? 7.061 13.337 -7.674 1.00 37.44 481 PHE A O 1
ATOM 4063 N N . HIS A 1 482 ? 7.230 14.210 -9.728 1.00 41.84 482 HIS A N 1
ATOM 4064 C CA . HIS A 1 482 ? 8.092 15.334 -9.377 1.00 41.84 482 HIS A CA 1
ATOM 4065 C C . HIS A 1 482 ? 7.701 16.609 -10.126 1.00 41.84 482 HIS A C 1
ATOM 4067 O O . HIS A 1 482 ? 8.567 17.423 -10.460 1.00 41.84 482 HIS A O 1
ATOM 4073 N N . SER A 1 483 ? 6.408 16.829 -10.369 1.00 36.66 483 SER A N 1
ATOM 4074 C CA . SER A 1 483 ? 5.897 18.110 -10.872 1.00 36.66 483 SER A CA 1
ATOM 4075 C C . SER A 1 483 ? 5.991 19.231 -9.828 1.00 36.66 483 SER A C 1
ATOM 4077 O O . SER A 1 483 ? 5.189 20.147 -9.845 1.00 36.66 483 SER A O 1
ATOM 4079 N N . ILE A 1 484 ? 7.012 19.197 -8.968 1.00 36.88 484 ILE A N 1
ATOM 4080 C CA . ILE A 1 484 ? 7.663 20.353 -8.364 1.00 36.88 484 ILE A CA 1
ATOM 4081 C C . ILE A 1 484 ? 9.175 20.043 -8.403 1.00 36.88 484 ILE A C 1
ATOM 4083 O O . ILE A 1 484 ? 9.675 19.154 -7.713 1.00 36.88 484 ILE A O 1
ATOM 4087 N N . ASN A 1 485 ? 9.908 20.769 -9.250 1.00 30.78 485 ASN A N 1
ATOM 4088 C CA . ASN A 1 485 ? 11.375 20.772 -9.394 1.00 30.78 485 ASN A CA 1
ATOM 4089 C C . ASN A 1 485 ? 12.031 19.682 -10.276 1.00 30.78 485 ASN A C 1
ATOM 4091 O O . ASN A 1 485 ? 12.933 18.961 -9.846 1.00 30.78 485 ASN A O 1
ATOM 4095 N N . PHE A 1 486 ? 11.691 19.674 -11.570 1.00 31.45 486 PHE A N 1
ATOM 4096 C CA . PHE A 1 486 ? 12.730 19.641 -12.625 1.00 31.45 486 PHE A CA 1
ATOM 4097 C C . PHE A 1 486 ? 13.237 21.057 -12.981 1.00 31.45 486 PHE A C 1
ATOM 4099 O O . PHE A 1 486 ? 13.937 21.259 -13.969 1.00 31.45 486 PHE A O 1
ATOM 4106 N N . GLU A 1 487 ? 12.901 22.049 -12.158 1.00 32.97 487 GLU A N 1
ATOM 4107 C CA . GLU A 1 487 ? 13.501 23.378 -12.139 1.00 32.97 487 GLU A CA 1
ATOM 4108 C C . GLU A 1 487 ? 14.502 23.435 -10.985 1.00 32.97 487 GLU A C 1
ATOM 4110 O O . GLU A 1 487 ? 14.194 23.883 -9.892 1.00 32.97 487 GLU A O 1
ATOM 4115 N N . ASN A 1 488 ? 15.687 22.873 -11.211 1.00 28.16 488 ASN A N 1
ATOM 4116 C CA . ASN A 1 488 ? 16.903 23.255 -10.491 1.00 28.16 488 ASN A CA 1
ATOM 4117 C C . ASN A 1 488 ? 18.152 23.026 -11.354 1.00 28.16 488 ASN A C 1
ATOM 4119 O O . ASN A 1 488 ? 19.228 22.730 -10.850 1.00 28.16 488 ASN A O 1
ATOM 4123 N N . ASP A 1 489 ? 18.017 23.246 -12.663 1.00 28.36 489 ASP A N 1
ATOM 4124 C CA . ASP A 1 489 ? 19.109 23.835 -13.424 1.00 28.36 489 ASP A CA 1
ATOM 4125 C C . ASP A 1 489 ? 18.761 25.311 -13.595 1.00 28.36 489 ASP A C 1
ATOM 4127 O O . ASP A 1 489 ? 17.835 25.664 -14.325 1.00 28.36 489 ASP A O 1
ATOM 4131 N N . ASN A 1 490 ? 19.503 26.177 -12.904 1.00 33.69 490 ASN A N 1
ATOM 4132 C CA . ASN A 1 490 ? 19.511 27.626 -13.095 1.00 33.69 490 ASN A CA 1
ATOM 4133 C C . ASN A 1 490 ? 20.043 27.994 -14.495 1.00 33.69 490 ASN A C 1
ATOM 4135 O O . ASN A 1 490 ? 21.074 28.644 -14.656 1.00 33.69 490 ASN A O 1
ATOM 4139 N N . LYS A 1 491 ? 19.311 27.605 -15.536 1.00 33.47 491 LYS A N 1
ATOM 4140 C CA . LYS A 1 491 ? 19.255 28.322 -16.801 1.00 33.47 491 LYS A CA 1
ATOM 4141 C C . LYS A 1 491 ? 17.829 28.807 -16.931 1.00 33.47 491 LYS A C 1
ATOM 4143 O O . LYS A 1 491 ? 16.930 28.018 -17.197 1.00 33.47 491 LYS A O 1
ATOM 4148 N N . ILE A 1 492 ? 17.651 30.112 -16.736 1.00 36.47 492 ILE A N 1
ATOM 4149 C CA . ILE A 1 492 ? 16.519 30.891 -17.239 1.00 36.47 492 ILE A CA 1
ATOM 4150 C C . ILE A 1 492 ? 16.042 30.214 -18.532 1.00 36.47 492 ILE A C 1
ATOM 4152 O O . ILE A 1 492 ? 16.795 30.191 -19.509 1.00 36.47 492 ILE A O 1
ATOM 4156 N N . LYS A 1 493 ? 14.856 29.581 -18.529 1.00 44.91 493 LYS A N 1
ATOM 4157 C CA . LYS A 1 493 ? 14.223 29.104 -19.766 1.00 44.91 493 LYS A CA 1
ATOM 4158 C C . LYS A 1 493 ? 14.129 30.334 -20.660 1.00 44.91 493 LYS A C 1
ATOM 4160 O O . LYS A 1 493 ? 13.285 31.199 -20.426 1.00 44.91 493 LYS A O 1
ATOM 4165 N N . ASN A 1 494 ? 15.036 30.452 -21.628 1.00 45.53 494 ASN A N 1
ATOM 4166 C CA . ASN A 1 494 ? 14.958 31.477 -22.654 1.00 45.53 494 ASN A CA 1
ATOM 4167 C C . ASN A 1 494 ? 13.605 31.278 -23.330 1.00 45.53 494 ASN A C 1
ATOM 4169 O O . ASN A 1 494 ? 13.410 30.297 -24.046 1.00 45.53 494 ASN A O 1
ATOM 4173 N N . ARG A 1 495 ? 12.647 32.163 -23.041 1.00 61.31 495 ARG A N 1
ATOM 4174 C CA . ARG A 1 495 ? 11.357 32.171 -23.725 1.00 61.31 495 ARG A CA 1
ATOM 4175 C C . ARG A 1 495 ? 11.657 32.334 -25.212 1.00 61.31 495 ARG A C 1
ATOM 4177 O O . ARG A 1 495 ? 12.240 33.338 -25.615 1.00 61.31 495 ARG A O 1
ATOM 4184 N N . LEU A 1 496 ? 11.325 31.315 -25.995 1.00 72.38 496 LEU A N 1
ATOM 4185 C CA . LEU A 1 496 ? 11.526 31.314 -27.437 1.00 72.38 496 LEU A CA 1
ATOM 4186 C C . LEU A 1 496 ? 10.640 32.384 -28.078 1.00 72.38 496 LEU A C 1
ATOM 4188 O O . LEU A 1 496 ? 9.419 32.367 -27.919 1.00 72.38 496 LEU A O 1
ATOM 4192 N N . GLY A 1 497 ? 11.253 33.311 -28.812 1.00 77.75 497 GLY A N 1
ATOM 4193 C CA . GLY A 1 497 ? 10.527 34.307 -29.598 1.00 77.75 497 GLY A CA 1
ATOM 4194 C C . GLY A 1 497 ? 9.935 33.719 -30.883 1.00 77.75 497 GLY A C 1
ATOM 4195 O O . GLY A 1 497 ? 10.337 32.654 -31.346 1.00 77.75 497 GLY A O 1
ATOM 4196 N N . ILE A 1 498 ? 9.007 34.437 -31.510 1.00 85.44 498 ILE A N 1
ATOM 4197 C CA . ILE A 1 498 ? 8.571 34.158 -32.887 1.00 85.44 498 ILE A CA 1
ATOM 4198 C C . ILE A 1 498 ? 9.104 35.292 -33.764 1.00 85.44 498 ILE A C 1
ATOM 4200 O O . ILE A 1 498 ? 8.941 36.464 -33.415 1.00 85.44 498 ILE A O 1
ATOM 4204 N N . ILE A 1 499 ? 9.763 34.956 -34.876 1.00 87.00 499 ILE A N 1
ATOM 4205 C CA . ILE A 1 499 ? 10.288 35.946 -35.828 1.00 87.00 499 ILE A CA 1
ATOM 4206 C C . ILE A 1 499 ? 9.124 36.795 -36.360 1.00 87.00 499 ILE A C 1
ATOM 4208 O O . ILE A 1 499 ? 8.087 36.263 -36.753 1.00 87.00 499 ILE A O 1
ATOM 4212 N N . ASN A 1 500 ? 9.279 38.120 -36.374 1.00 84.00 500 ASN A N 1
ATOM 4213 C CA . ASN A 1 500 ? 8.347 39.007 -37.071 1.00 84.00 500 ASN A CA 1
ATOM 4214 C C . ASN A 1 500 ? 8.670 38.970 -38.570 1.00 84.00 500 ASN A C 1
ATOM 4216 O O . ASN A 1 500 ? 9.776 39.334 -38.963 1.00 84.00 500 ASN A O 1
ATOM 4220 N N . LEU A 1 501 ? 7.719 38.526 -39.389 1.00 82.81 501 LEU A N 1
ATOM 4221 C CA . LEU A 1 501 ? 7.891 38.352 -40.836 1.00 82.81 501 LEU A CA 1
ATOM 4222 C C . LEU A 1 501 ? 7.427 39.584 -41.636 1.00 82.81 501 LEU A C 1
ATOM 4224 O O . LEU A 1 501 ? 7.236 39.499 -42.844 1.00 82.81 501 LEU A O 1
ATOM 4228 N N . GLY A 1 502 ? 7.272 40.730 -40.958 1.00 66.69 502 GLY A N 1
ATOM 4229 C CA . GLY A 1 502 ? 6.815 42.002 -41.523 1.00 66.69 502 GLY A CA 1
ATOM 4230 C C . GLY A 1 502 ? 5.349 42.267 -41.183 1.00 66.69 502 GLY A C 1
ATOM 4231 O O . GLY A 1 502 ? 4.459 41.623 -41.717 1.00 66.69 502 GLY A O 1
ATOM 4232 N N . ASN A 1 503 ? 5.086 43.216 -40.277 1.00 78.12 503 ASN A N 1
ATOM 4233 C CA . ASN A 1 503 ? 3.749 43.525 -39.740 1.00 78.12 503 ASN A CA 1
ATOM 4234 C C . ASN A 1 503 ? 2.992 42.336 -39.103 1.00 78.12 503 ASN A C 1
ATOM 4236 O O . ASN A 1 503 ? 1.798 42.450 -38.857 1.00 78.12 503 ASN A O 1
ATOM 4240 N N . THR A 1 504 ? 3.658 41.228 -38.751 1.00 83.94 504 THR A N 1
ATOM 4241 C CA . THR A 1 504 ? 3.015 40.036 -38.150 1.00 83.94 504 THR A CA 1
ATOM 4242 C C . THR A 1 504 ? 3.112 39.998 -36.624 1.00 83.94 504 THR A C 1
ATOM 4244 O O . THR A 1 504 ? 2.815 38.980 -35.999 1.00 83.94 504 THR A O 1
ATOM 4247 N N . CYS A 1 505 ? 3.542 41.091 -35.984 1.00 79.75 505 CYS A N 1
ATOM 4248 C CA . CYS A 1 505 ? 3.737 41.130 -34.533 1.00 79.75 505 CYS A CA 1
ATOM 4249 C C . CYS A 1 505 ? 2.443 40.866 -33.750 1.00 79.75 505 CYS A C 1
ATOM 4251 O O . CYS A 1 505 ? 2.506 40.249 -32.691 1.00 79.75 505 CYS A O 1
ATOM 4253 N N . TYR A 1 506 ? 1.282 41.248 -34.292 1.00 83.62 506 TYR A N 1
ATOM 4254 C CA . TYR A 1 506 ? -0.015 40.949 -33.688 1.00 83.62 506 TYR A CA 1
ATOM 4255 C C . TYR A 1 506 ? -0.278 39.433 -33.628 1.00 83.62 506 TYR A C 1
ATOM 4257 O O . TYR A 1 506 ? -0.669 38.925 -32.579 1.00 83.62 506 TYR A O 1
ATOM 4265 N N . VAL A 1 507 ? 0.032 38.695 -34.704 1.00 84.19 507 VAL A N 1
ATOM 4266 C CA . VAL A 1 507 ? -0.066 37.225 -34.744 1.00 84.19 507 VAL A CA 1
ATOM 4267 C C . VAL A 1 507 ? 0.894 36.614 -33.732 1.00 84.19 507 VAL A C 1
ATOM 4269 O O . VAL A 1 507 ? 0.503 35.755 -32.948 1.00 84.19 507 VAL A O 1
ATOM 4272 N N . ASN A 1 508 ? 2.134 37.105 -33.677 1.00 88.38 508 ASN A N 1
ATOM 4273 C CA . ASN A 1 508 ? 3.138 36.601 -32.741 1.00 88.38 508 ASN A CA 1
ATOM 4274 C C . ASN A 1 508 ? 2.700 36.788 -31.278 1.00 88.38 508 ASN A C 1
ATOM 4276 O O . ASN A 1 508 ? 2.859 35.870 -30.475 1.00 88.38 508 ASN A O 1
ATOM 4280 N N . SER A 1 509 ? 2.118 37.940 -30.931 1.00 85.00 509 SER A N 1
ATOM 4281 C CA . SER A 1 509 ? 1.589 38.204 -29.588 1.00 85.00 509 SER A CA 1
ATOM 4282 C C . SER A 1 509 ? 0.418 37.287 -29.232 1.00 85.00 509 SER A C 1
ATOM 4284 O O . SER A 1 509 ? 0.390 36.745 -28.127 1.00 85.00 509 SER A O 1
ATOM 4286 N N . VAL A 1 510 ? -0.515 37.061 -30.162 1.00 88.00 510 VAL A N 1
ATOM 4287 C CA . VAL A 1 510 ? -1.657 36.155 -29.951 1.00 88.00 510 VAL A CA 1
ATOM 4288 C C . VAL A 1 510 ? -1.191 34.706 -29.804 1.00 88.00 510 VAL A C 1
ATOM 4290 O O . VAL A 1 510 ? -1.622 34.021 -28.881 1.00 88.00 510 VAL A O 1
ATOM 4293 N N . LEU A 1 511 ? -0.261 34.243 -30.645 1.00 90.06 511 LEU A N 1
ATOM 4294 C CA . LEU A 1 511 ? 0.291 32.888 -30.561 1.00 90.06 511 LEU A CA 1
ATOM 4295 C C . LEU A 1 511 ? 1.019 32.640 -29.239 1.00 90.06 511 LEU A C 1
ATOM 4297 O O . LEU A 1 511 ? 0.849 31.580 -28.646 1.00 90.06 511 LEU A O 1
ATOM 4301 N N . GLN A 1 512 ? 1.785 33.617 -28.751 1.00 90.38 512 GLN A N 1
ATOM 4302 C CA . GLN A 1 512 ? 2.451 33.526 -27.449 1.00 90.38 512 GLN A CA 1
ATOM 4303 C C . GLN A 1 512 ? 1.443 33.501 -26.291 1.00 90.38 512 GLN A C 1
ATOM 4305 O O . GLN A 1 512 ? 1.608 32.719 -25.357 1.00 90.38 512 GLN A O 1
ATOM 4310 N N . ALA A 1 513 ? 0.374 34.301 -26.362 1.00 88.69 513 ALA A N 1
ATOM 4311 C CA . ALA A 1 513 ? -0.685 34.297 -25.353 1.00 88.69 513 ALA A CA 1
ATOM 4312 C C . ALA A 1 513 ? -1.439 32.957 -25.320 1.00 88.69 513 ALA A C 1
ATOM 4314 O O . ALA A 1 513 ? -1.608 32.374 -2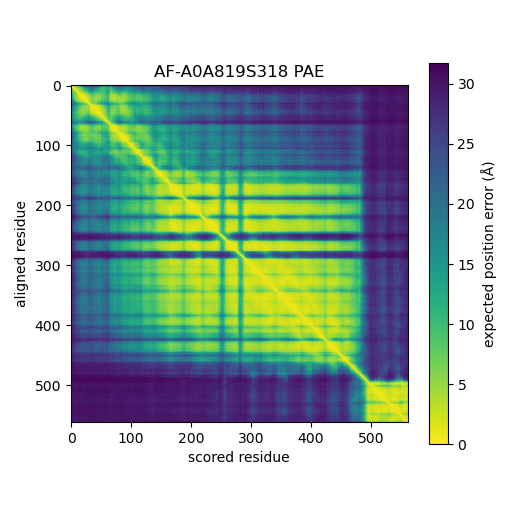4.252 1.00 88.69 513 ALA A O 1
ATOM 4315 N N . LEU A 1 514 ? -1.820 32.4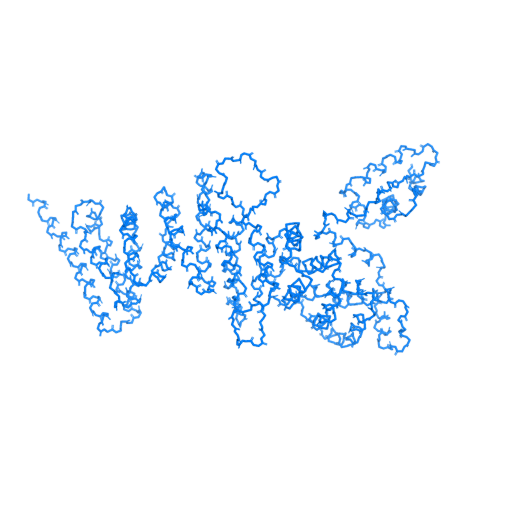32 -26.487 1.00 85.50 514 LEU A N 1
ATOM 4316 C CA . LEU A 1 514 ? -2.479 31.131 -26.611 1.00 85.50 514 LEU A CA 1
ATOM 4317 C C . LEU A 1 514 ? -1.565 29.983 -26.172 1.00 85.50 514 LEU A C 1
ATOM 4319 O O . LEU A 1 514 ? -2.017 29.058 -25.500 1.00 85.50 514 LEU A O 1
ATOM 4323 N N . TYR A 1 515 ? -0.275 30.050 -26.506 1.00 88.56 515 TYR A N 1
ATOM 4324 C CA . TYR A 1 515 ? 0.710 29.075 -26.050 1.00 88.56 515 TYR A CA 1
ATOM 4325 C C . TYR A 1 515 ? 0.846 29.082 -24.524 1.00 88.56 515 TYR A C 1
ATOM 4327 O O . TYR A 1 515 ? 1.043 28.030 -23.922 1.00 88.56 515 TYR A O 1
ATOM 4335 N N . GLN A 1 516 ? 0.700 30.236 -23.870 1.00 84.00 516 GLN A N 1
ATOM 4336 C CA . GLN A 1 516 ? 0.783 30.338 -22.413 1.00 84.00 516 GLN A CA 1
ATOM 4337 C C . GLN A 1 516 ? -0.455 29.773 -21.691 1.00 84.00 516 GLN A C 1
ATOM 4339 O O . GLN A 1 516 ? -0.388 29.497 -20.496 1.00 84.00 516 GLN A O 1
ATOM 4344 N N . CYS A 1 517 ? -1.569 29.544 -22.391 1.00 84.38 517 CYS A N 1
ATOM 4345 C CA . CYS A 1 517 ? -2.744 28.883 -21.828 1.00 84.38 517 CYS A CA 1
ATOM 4346 C C . CYS A 1 517 ? -2.523 27.364 -21.741 1.00 84.38 517 CYS A C 1
ATOM 4348 O O . CYS A 1 517 ? -2.705 26.651 -22.725 1.00 84.38 517 CYS A O 1
ATOM 4350 N N . ASP A 1 518 ? -2.179 26.851 -20.557 1.00 73.56 518 ASP A N 1
ATOM 4351 C CA . ASP A 1 518 ? -1.750 25.456 -20.360 1.00 73.56 518 ASP A CA 1
ATOM 4352 C C . ASP A 1 518 ? -2.734 24.405 -20.899 1.00 73.56 518 ASP A C 1
ATOM 4354 O O . ASP A 1 518 ? -2.314 23.470 -21.579 1.00 73.56 518 ASP A O 1
ATOM 4358 N N . LEU A 1 519 ? -4.040 24.573 -20.656 1.00 79.12 519 LEU A N 1
ATOM 4359 C CA . LEU A 1 519 ? -5.070 23.649 -21.151 1.00 79.12 519 LEU A CA 1
ATOM 4360 C C . LEU A 1 519 ? -5.183 23.671 -22.681 1.00 79.12 519 LEU A C 1
ATOM 4362 O O . LEU A 1 519 ? -5.320 22.620 -23.304 1.00 79.12 519 LEU A O 1
ATOM 4366 N N . PHE A 1 520 ? -5.087 24.855 -23.289 1.00 80.31 520 PHE A N 1
ATOM 4367 C CA . PHE A 1 520 ? -5.169 25.017 -24.739 1.00 80.31 520 PHE A CA 1
ATOM 4368 C C . PHE A 1 520 ? -3.906 24.494 -25.427 1.00 80.31 520 PHE A C 1
ATOM 4370 O O . PHE A 1 520 ? -3.993 23.716 -26.373 1.00 80.31 520 PHE A O 1
ATOM 4377 N N . ARG A 1 521 ? -2.725 24.836 -24.899 1.00 91.00 521 ARG A N 1
ATOM 4378 C CA . ARG A 1 521 ? -1.440 24.300 -25.359 1.00 91.00 521 ARG A CA 1
ATOM 4379 C C . ARG A 1 521 ? -1.428 22.776 -25.295 1.00 91.00 521 ARG A C 1
ATOM 4381 O O . ARG A 1 521 ? -1.024 22.137 -26.261 1.00 91.00 521 ARG A O 1
ATOM 4388 N N . LYS A 1 522 ? -1.894 22.199 -24.185 1.00 79.19 522 LYS A N 1
ATOM 4389 C CA . LYS A 1 522 ? -1.997 20.748 -24.006 1.00 79.19 522 LYS A CA 1
ATOM 4390 C C . LYS A 1 522 ? -2.934 20.120 -25.041 1.00 79.19 522 LYS A C 1
ATOM 4392 O O . LYS A 1 522 ? -2.530 19.194 -25.732 1.00 79.19 522 LYS A O 1
ATOM 4397 N N . TYR A 1 523 ? -4.133 20.678 -25.211 1.00 86.88 523 TYR A N 1
ATOM 4398 C CA . TYR A 1 523 ? -5.095 20.213 -26.210 1.00 86.88 523 TYR A CA 1
ATOM 4399 C C . TYR A 1 523 ? -4.495 20.202 -27.625 1.00 86.88 523 TYR A C 1
ATOM 4401 O O . TYR A 1 523 ? -4.548 19.180 -28.305 1.00 86.88 523 TYR A O 1
ATOM 4409 N N . ILE A 1 524 ? -3.857 21.304 -28.033 1.00 87.38 524 ILE A N 1
ATOM 4410 C CA . ILE A 1 524 ? -3.221 21.439 -29.349 1.00 87.38 524 ILE A CA 1
ATOM 4411 C C . ILE A 1 524 ? -2.043 20.468 -29.532 1.00 87.38 524 ILE A C 1
ATOM 4413 O O . ILE A 1 524 ? -1.834 19.969 -30.631 1.00 87.38 524 ILE A O 1
ATOM 4417 N N . LEU A 1 525 ? -1.261 20.170 -28.494 1.00 79.19 525 LEU A N 1
ATOM 4418 C CA . LEU A 1 525 ? -0.114 19.260 -28.615 1.00 79.19 525 LEU A CA 1
ATOM 4419 C C . LEU A 1 525 ? -0.498 17.773 -28.586 1.00 79.19 525 LEU A C 1
ATOM 4421 O O . LEU A 1 525 ? 0.240 16.960 -29.131 1.00 79.19 525 LEU A O 1
ATOM 4425 N N . GLU A 1 526 ? -1.624 17.416 -27.967 1.00 81.06 526 GLU A N 1
ATOM 4426 C CA . GLU A 1 526 ? -2.016 16.015 -27.741 1.00 81.06 526 GLU A CA 1
ATOM 4427 C C . GLU A 1 526 ? -3.017 15.465 -28.773 1.00 81.06 526 GLU A C 1
ATOM 4429 O O . GLU A 1 526 ? -3.157 14.250 -28.894 1.00 81.06 526 GLU A O 1
ATOM 4434 N N . HIS A 1 527 ? -3.713 16.325 -29.524 1.00 80.06 527 HIS A N 1
ATOM 4435 C CA . HIS A 1 527 ? -4.738 15.904 -30.491 1.00 80.06 527 HIS A CA 1
ATOM 4436 C C . HIS A 1 527 ? -4.189 15.755 -31.918 1.00 80.06 527 HIS A C 1
ATOM 4438 O O . HIS A 1 527 ? -3.285 16.474 -32.332 1.00 80.06 527 HIS A O 1
ATOM 4444 N N . GLN A 1 528 ? -4.759 14.839 -32.709 1.00 83.81 528 GLN A N 1
ATOM 4445 C CA . GLN A 1 528 ? -4.400 14.660 -34.121 1.00 83.81 528 GLN A CA 1
ATOM 4446 C C . GLN A 1 528 ? -5.259 15.553 -35.029 1.00 83.81 528 GLN A C 1
ATOM 4448 O O . GLN A 1 528 ? -6.484 15.459 -35.018 1.00 83.81 528 GLN A O 1
ATOM 4453 N N . PHE A 1 529 ? -4.617 16.380 -35.860 1.00 83.69 529 PHE A N 1
ATOM 4454 C CA . PHE A 1 529 ? -5.284 17.352 -36.743 1.00 83.69 529 PHE A CA 1
ATOM 4455 C C . PHE A 1 529 ? -5.089 17.046 -38.235 1.00 83.69 529 PHE A C 1
ATOM 4457 O O . PHE A 1 529 ? -4.868 17.950 -39.040 1.00 83.69 529 PHE A O 1
ATOM 4464 N N . ASN A 1 530 ? -5.164 15.767 -38.620 1.00 76.38 530 ASN A N 1
ATOM 4465 C CA . ASN A 1 530 ? -4.814 15.289 -39.968 1.00 76.38 530 ASN A CA 1
ATOM 4466 C C . ASN A 1 530 ? -5.525 16.060 -41.101 1.00 76.38 530 ASN A C 1
ATOM 4468 O O . ASN A 1 530 ? -4.896 16.368 -42.114 1.00 76.38 530 ASN A O 1
ATOM 4472 N N . GLU A 1 531 ? -6.790 16.439 -40.896 1.00 80.69 531 GLU A N 1
ATOM 4473 C CA . GLU A 1 531 ? -7.626 17.142 -41.884 1.00 80.69 531 GLU A CA 1
ATOM 4474 C C . GLU A 1 531 ? -7.743 18.662 -41.636 1.00 80.69 531 GLU A C 1
ATOM 4476 O O . GLU A 1 531 ? -8.256 19.396 -42.477 1.00 80.69 531 GLU A O 1
ATOM 4481 N N . GLN A 1 532 ? -7.243 19.171 -40.503 1.00 87.88 532 GLN A N 1
ATOM 4482 C CA . GLN A 1 532 ? -7.409 20.567 -40.077 1.00 87.88 532 GLN A CA 1
ATOM 4483 C C . GLN A 1 532 ? -6.087 21.330 -40.197 1.00 87.88 532 GLN A C 1
ATOM 4485 O O . GLN A 1 532 ? -5.350 21.507 -39.228 1.00 87.88 532 GLN A O 1
ATOM 4490 N N . ILE A 1 533 ? -5.797 21.803 -41.412 1.00 85.75 533 ILE A N 1
ATOM 4491 C CA . ILE A 1 533 ? -4.488 22.355 -41.808 1.00 85.75 533 ILE A CA 1
ATOM 4492 C C . ILE A 1 533 ? -4.015 23.492 -40.882 1.00 85.75 533 ILE A C 1
ATOM 4494 O O . ILE A 1 533 ? -2.860 23.490 -40.464 1.00 85.75 533 ILE A O 1
ATOM 4498 N N . VAL A 1 534 ? -4.899 24.417 -40.493 1.00 89.94 534 VAL A N 1
ATOM 4499 C CA . VAL A 1 534 ? -4.557 25.534 -39.587 1.00 89.94 534 VAL A CA 1
ATOM 4500 C C . VAL A 1 534 ? -4.154 25.034 -38.195 1.00 89.94 534 VAL A C 1
ATOM 4502 O O . VAL A 1 534 ? -3.164 25.496 -37.632 1.00 89.94 534 VAL A O 1
ATOM 4505 N N . LEU A 1 535 ? -4.885 24.061 -37.643 1.00 90.44 535 LEU A N 1
ATOM 4506 C CA . LEU A 1 535 ? -4.594 23.500 -36.320 1.00 90.44 535 LEU A CA 1
ATOM 4507 C C . LEU A 1 535 ? -3.341 22.623 -36.335 1.00 90.44 535 LEU A C 1
ATOM 4509 O O . LEU A 1 535 ? -2.594 22.614 -35.360 1.00 90.44 535 LEU A O 1
ATOM 4513 N N . ARG A 1 536 ? -3.055 21.969 -37.463 1.00 88.31 536 ARG A N 1
ATOM 4514 C CA . ARG A 1 536 ? -1.801 21.245 -37.678 1.00 88.31 536 ARG A CA 1
ATOM 4515 C C . ARG A 1 536 ? -0.594 22.186 -37.705 1.00 88.31 536 ARG A C 1
ATOM 4517 O O . ARG A 1 536 ? 0.390 21.927 -37.020 1.00 88.31 536 ARG A O 1
ATOM 4524 N N . GLU A 1 537 ? -0.665 23.303 -38.431 1.00 86.62 537 GLU A N 1
ATOM 4525 C CA . GLU A 1 537 ? 0.426 24.292 -38.428 1.00 86.62 537 GLU A CA 1
ATOM 4526 C C . GLU A 1 537 ? 0.580 24.979 -37.060 1.00 86.62 537 GLU A C 1
ATOM 4528 O O . GLU A 1 537 ? 1.699 25.231 -36.608 1.00 86.62 537 GLU A O 1
ATOM 4533 N N . LEU A 1 538 ? -0.525 25.214 -36.344 1.00 90.88 538 LEU A N 1
ATOM 4534 C CA . LEU A 1 538 ? -0.493 25.717 -34.970 1.00 90.88 538 LEU A CA 1
ATOM 4535 C C . LEU A 1 538 ? 0.172 24.716 -34.009 1.00 90.88 538 LEU A C 1
ATOM 4537 O O . LEU A 1 538 ? 0.993 25.109 -33.178 1.00 90.88 538 LEU A O 1
ATOM 4541 N N . GLN A 1 539 ? -0.131 23.425 -34.156 1.00 89.88 539 GLN A N 1
ATOM 4542 C CA . GLN A 1 539 ? 0.501 22.341 -33.405 1.00 89.88 539 GLN A CA 1
ATOM 4543 C C . GLN A 1 539 ? 2.011 22.279 -33.665 1.00 89.88 539 GLN A C 1
ATOM 4545 O O . GLN A 1 539 ? 2.785 22.164 -32.714 1.00 89.88 539 GLN A O 1
ATOM 4550 N N . ILE A 1 540 ? 2.447 22.439 -34.919 1.00 84.44 540 ILE A N 1
ATOM 4551 C CA . ILE A 1 540 ? 3.872 22.511 -35.278 1.00 84.44 540 ILE A CA 1
ATOM 4552 C C . ILE A 1 540 ? 4.546 23.706 -34.588 1.00 84.44 540 ILE A C 1
ATOM 4554 O O . ILE A 1 540 ? 5.614 23.547 -33.995 1.00 84.44 540 ILE A O 1
ATOM 4558 N N . ILE A 1 541 ? 3.924 24.888 -34.602 1.00 88.12 541 ILE A N 1
ATOM 4559 C CA . ILE A 1 541 ? 4.461 26.087 -33.937 1.00 88.12 541 ILE A CA 1
ATOM 4560 C C . ILE A 1 541 ? 4.563 25.882 -32.424 1.00 88.12 541 ILE A C 1
ATOM 4562 O O . ILE A 1 541 ? 5.591 26.208 -31.830 1.00 88.12 541 ILE A O 1
ATOM 4566 N N . PHE A 1 542 ? 3.541 25.309 -31.787 1.00 89.94 542 PHE A N 1
ATOM 4567 C CA . PHE A 1 542 ? 3.553 25.055 -30.343 1.00 89.94 542 PHE A CA 1
ATOM 4568 C C . PHE A 1 542 ? 4.595 23.999 -29.969 1.00 89.94 542 PHE A C 1
ATOM 4570 O O . PHE A 1 542 ? 5.292 24.151 -28.965 1.00 89.94 542 PHE A O 1
ATOM 4577 N N . ALA A 1 543 ? 4.776 22.971 -30.799 1.00 80.25 543 ALA A N 1
ATOM 4578 C CA . ALA A 1 543 ? 5.833 21.986 -30.612 1.00 80.25 543 ALA A CA 1
ATOM 4579 C C . ALA A 1 543 ? 7.220 22.639 -30.728 1.00 80.25 543 ALA A C 1
ATOM 4581 O O . ALA A 1 543 ? 8.098 22.389 -29.904 1.00 80.25 543 ALA A O 1
ATOM 4582 N N . GLN A 1 544 ? 7.413 23.540 -31.695 1.00 79.44 544 GLN A N 1
ATOM 4583 C CA . GLN A 1 544 ? 8.662 24.284 -31.854 1.00 79.44 544 GLN A CA 1
ATOM 4584 C C . GLN A 1 544 ? 8.933 25.244 -30.686 1.00 79.44 544 GLN A C 1
ATOM 4586 O O . GLN A 1 544 ? 10.069 25.296 -30.219 1.00 79.44 544 GLN A O 1
ATOM 4591 N N . LEU A 1 545 ? 7.928 25.961 -30.169 1.00 80.44 545 LEU A N 1
ATOM 4592 C CA . LEU A 1 545 ? 8.067 26.799 -28.965 1.00 80.44 545 LEU A CA 1
ATOM 4593 C C . LEU A 1 545 ? 8.425 25.985 -27.718 1.00 80.44 545 LEU A C 1
ATOM 4595 O O . LEU A 1 545 ? 9.082 26.505 -26.819 1.00 80.44 545 LEU A O 1
ATOM 4599 N N . ASN A 1 546 ? 8.010 24.720 -27.664 1.00 77.88 546 ASN A N 1
ATOM 4600 C CA . ASN A 1 546 ? 8.264 23.848 -26.523 1.00 77.88 546 ASN A CA 1
ATOM 4601 C C . ASN A 1 546 ? 9.622 23.126 -26.607 1.00 77.88 546 ASN A C 1
ATOM 4603 O O . ASN A 1 546 ? 10.230 22.820 -25.584 1.00 77.88 546 ASN A O 1
ATOM 4607 N N . LEU A 1 547 ? 10.104 22.836 -27.822 1.00 65.69 547 LEU A N 1
ATOM 4608 C CA . LEU A 1 547 ? 11.221 21.905 -28.046 1.00 65.69 547 LEU A CA 1
ATOM 4609 C C . LEU A 1 547 ? 12.452 22.523 -28.723 1.00 65.69 547 LEU A C 1
ATOM 4611 O O . LEU A 1 547 ? 13.532 21.924 -28.693 1.00 65.69 547 LEU A O 1
ATOM 4615 N N . SER A 1 548 ? 12.320 23.680 -29.372 1.00 68.75 548 SER A N 1
ATOM 4616 C CA . SER A 1 548 ? 13.417 24.282 -30.132 1.00 68.75 548 SER A CA 1
ATOM 4617 C C . SER A 1 548 ? 14.554 24.745 -29.217 1.00 68.75 548 SER A C 1
ATOM 4619 O O . SER A 1 548 ? 14.340 25.327 -28.161 1.00 68.75 548 SER A O 1
ATOM 4621 N N . LYS A 1 549 ? 15.800 24.530 -29.655 1.00 70.62 549 LYS A N 1
ATOM 4622 C CA . LYS A 1 549 ? 17.008 25.062 -28.993 1.00 70.62 549 LYS A CA 1
ATOM 4623 C C . LYS A 1 549 ? 17.427 26.441 -29.526 1.00 70.62 549 LYS A C 1
ATOM 4625 O O . LYS A 1 549 ? 18.418 26.998 -29.062 1.00 70.62 549 LYS A O 1
ATOM 4630 N N . ARG A 1 550 ? 16.736 26.959 -30.549 1.00 69.88 550 ARG A N 1
ATOM 4631 C CA . ARG A 1 550 ? 17.006 28.285 -31.136 1.00 69.88 550 ARG A CA 1
ATOM 4632 C C . ARG A 1 550 ? 16.477 29.384 -30.198 1.00 69.88 550 ARG A C 1
ATOM 4634 O O . ARG A 1 550 ? 15.662 29.086 -29.345 1.00 69.88 550 ARG A O 1
ATOM 4641 N N . PRO A 1 551 ? 16.899 30.652 -30.314 1.00 72.06 551 PRO A N 1
ATOM 4642 C CA . PRO A 1 551 ? 16.291 31.737 -29.532 1.00 72.06 551 PRO A CA 1
ATOM 4643 C C . PRO A 1 551 ? 14.910 32.161 -30.066 1.00 72.06 551 PRO A C 1
ATOM 4645 O O . PRO A 1 551 ? 14.140 32.805 -29.356 1.00 72.06 551 PRO A O 1
ATOM 4648 N N . TYR A 1 552 ? 14.586 31.802 -31.312 1.00 81.44 552 TYR A N 1
ATOM 4649 C CA . TYR A 1 552 ? 13.314 32.109 -31.958 1.00 81.44 552 TYR A CA 1
ATOM 4650 C C . TYR A 1 552 ? 12.905 31.039 -32.982 1.00 81.44 552 TYR A C 1
ATOM 4652 O O . TYR A 1 552 ? 13.745 30.274 -33.469 1.00 81.44 552 TYR A O 1
ATOM 4660 N N . ILE A 1 553 ? 11.617 31.008 -33.327 1.00 85.75 553 ILE A N 1
ATOM 4661 C CA . ILE A 1 553 ? 11.023 30.114 -34.333 1.00 85.75 553 ILE A CA 1
ATOM 4662 C C . ILE A 1 553 ? 10.343 30.910 -35.454 1.00 85.75 553 ILE A C 1
ATOM 4664 O O . ILE A 1 553 ? 10.034 32.091 -35.292 1.00 85.75 553 ILE A O 1
ATOM 4668 N N . ASN A 1 554 ? 10.116 30.268 -36.597 1.00 85.44 554 ASN A N 1
ATOM 4669 C CA . ASN A 1 554 ? 9.490 30.887 -37.761 1.00 85.44 554 ASN A CA 1
ATOM 4670 C C . ASN A 1 554 ? 8.047 30.378 -37.914 1.00 85.44 554 ASN A C 1
ATOM 4672 O O . ASN A 1 554 ? 7.841 29.180 -38.074 1.00 85.44 554 ASN A O 1
ATOM 4676 N N . ALA A 1 555 ? 7.075 31.293 -37.894 1.00 87.88 555 ALA A N 1
ATOM 4677 C CA . ALA A 1 555 ? 5.650 30.993 -38.043 1.00 87.88 555 ALA A CA 1
ATOM 4678 C C . ALA A 1 555 ? 5.120 31.192 -39.481 1.00 87.88 555 ALA A C 1
ATOM 4680 O O . ALA A 1 555 ? 3.909 31.244 -39.673 1.00 87.88 555 ALA A O 1
ATOM 4681 N N . ALA A 1 556 ? 5.997 31.308 -40.487 1.00 85.50 556 ALA A N 1
ATOM 4682 C CA . ALA A 1 556 ? 5.646 31.643 -41.873 1.00 85.50 556 ALA A CA 1
ATOM 4683 C C . ALA A 1 556 ? 4.536 30.768 -42.459 1.00 85.50 556 ALA A C 1
ATOM 4685 O O . ALA A 1 556 ? 3.633 31.298 -43.096 1.00 85.50 556 ALA A O 1
ATOM 4686 N N . ASN A 1 557 ? 4.569 29.459 -42.204 1.00 83.19 557 ASN A N 1
ATOM 4687 C CA . ASN A 1 557 ? 3.563 28.543 -42.732 1.00 83.19 557 ASN A CA 1
ATOM 4688 C C . ASN A 1 557 ? 2.168 28.858 -42.179 1.00 83.19 557 ASN A C 1
ATOM 4690 O O . ASN A 1 557 ? 1.232 29.005 -42.956 1.00 83.19 557 ASN A O 1
ATOM 4694 N N . LEU A 1 558 ? 2.028 29.049 -40.862 1.00 85.88 558 LEU A N 1
ATOM 4695 C CA . LEU A 1 558 ? 0.742 29.417 -40.265 1.00 85.88 558 LEU A CA 1
ATOM 4696 C C . LEU A 1 558 ? 0.303 30.820 -40.691 1.00 85.88 558 LEU A C 1
ATOM 4698 O O . LEU A 1 558 ? -0.861 31.020 -41.009 1.00 85.88 558 LEU A O 1
ATOM 4702 N N . VAL A 1 559 ? 1.234 31.777 -40.726 1.00 86.00 559 VAL A N 1
ATOM 4703 C CA . VAL A 1 559 ? 0.951 33.148 -41.170 1.00 86.00 559 VAL A CA 1
ATOM 4704 C C . VAL A 1 559 ? 0.496 33.172 -42.629 1.00 86.00 559 VAL A C 1
ATOM 4706 O O . VAL A 1 559 ? -0.330 33.993 -42.974 1.00 86.00 559 VAL A O 1
ATOM 4709 N N . SER A 1 560 ? 0.987 32.276 -43.487 1.00 84.25 560 SER A N 1
ATOM 4710 C CA . SER A 1 560 ? 0.548 32.204 -44.888 1.00 84.25 560 SER A CA 1
ATOM 4711 C C . SER A 1 560 ? -0.853 31.611 -45.082 1.00 84.25 560 SER A C 1
ATOM 4713 O O . SER A 1 560 ? -1.404 31.702 -46.176 1.00 84.25 560 SER A O 1
ATOM 4715 N N . LEU A 1 561 ? -1.416 30.988 -44.041 1.00 82.56 561 LEU A N 1
ATOM 4716 C CA . LEU A 1 561 ? -2.756 30.393 -44.044 1.00 82.56 561 LEU A CA 1
ATOM 4717 C C . LEU A 1 561 ? -3.834 31.328 -43.473 1.00 82.56 561 LEU A C 1
ATOM 4719 O O . LEU A 1 561 ? -5.012 30.970 -43.518 1.00 82.56 561 LEU A O 1
ATOM 4723 N N . ILE A 1 562 ? -3.433 32.470 -42.905 1.00 70.94 562 ILE A N 1
ATOM 4724 C CA . ILE A 1 562 ? -4.282 33.486 -42.262 1.00 70.94 562 ILE A CA 1
ATOM 4725 C C . ILE A 1 562 ? -4.149 34.778 -43.061 1.00 70.94 562 ILE A C 1
ATOM 4727 O O . ILE A 1 562 ? -5.199 35.398 -43.337 1.00 70.94 562 ILE A O 1
#

Solvent-accessible surface area (backbone atoms only — not comparable to full-atom values): 32487 Å² total; per-residue (Å²): 128,77,63,65,59,54,52,54,60,48,56,51,54,53,51,50,50,44,52,50,52,52,47,53,50,53,53,45,78,77,35,95,71,53,72,70,59,49,52,53,49,32,52,51,50,40,59,61,56,69,34,66,74,58,47,55,37,57,72,44,92,52,88,69,55,46,60,56,52,52,50,50,52,53,53,69,59,39,90,82,61,56,69,69,64,48,50,41,52,52,55,36,51,57,77,32,68,67,55,45,53,57,53,55,75,38,48,68,57,52,53,48,54,50,72,69,31,91,57,44,67,65,56,52,52,55,51,50,57,46,47,62,77,64,57,56,90,82,50,72,45,77,67,40,48,56,50,49,47,49,47,49,72,69,42,45,66,76,44,51,85,73,52,74,66,47,60,71,59,50,19,58,51,24,44,44,52,39,51,50,47,53,49,32,59,72,67,66,48,80,81,71,59,90,42,83,42,55,66,60,50,31,54,52,44,47,51,50,51,52,24,27,37,68,35,77,76,48,73,91,40,74,69,46,38,54,50,53,52,54,34,48,50,39,34,52,55,27,52,56,53,56,31,66,46,68,53,81,62,93,81,60,98,63,73,59,94,79,70,75,28,76,44,37,53,54,37,51,52,48,51,55,51,57,53,24,61,78,72,71,93,64,96,82,61,100,71,87,69,69,25,54,58,42,48,57,54,54,60,76,54,56,48,66,58,52,50,51,48,52,53,51,33,40,75,70,65,77,38,51,54,68,31,52,42,44,30,49,50,58,51,60,74,44,58,81,43,59,58,90,47,46,75,69,30,68,58,41,55,52,53,53,37,55,53,48,48,33,53,74,70,69,28,53,69,45,52,52,51,49,50,71,70,42,49,64,57,40,60,69,44,50,75,40,87,91,36,20,68,47,35,51,53,44,48,48,50,48,48,70,67,46,88,56,68,60,66,46,49,58,52,59,76,42,42,66,62,50,52,59,56,40,69,77,69,72,52,64,66,61,52,50,54,52,52,47,47,50,53,50,38,45,67,76,40,70,84,62,78,61,86,84,39,63,68,59,52,53,53,55,73,74,46,80,84,70,62,73,64,57,72,53,50,64,65,63,72,66,48,69,50,46,77,72,69,86,73,79,64,96,59,80,79,74,76,51,42,62,62,68,84,70,95,39,55,67,58,46,52,51,51,52,54,50,54,68,35,63,69,58,36,47,50,49,70,73,56,87,42,92,88,40,65,70,60,39,41,48,28,53,51,53,49,44,64,74,66,56,90,55,72,52,46,80,54,61,71,50,60,74,75,106

Secondary structure (DSSP, 8-state):
-HHHHHHHHHHHHHHHHHHHHHHHHHHHHHS---HHHHHHHHHHHHHHHT-HHHHHHHHTT-TTTHHHHHHHHHHHT-TTS-HHHHHHHHHHHHT-HHHHHHHHHTHHHHHHHHHH-TTHHHHHHHHHHHHHHHS-GGGTTHHHHHHHHIIIIIIIHHHHTTS---HHHHHHHHHHHHHHHHHHHHTT-TT--SSSSHHHHHHHHHHHHHHHHH----TTSHHHHHHHHHHHHHHHHHHHHHHH--TT-SS-----TT---HHHHHHHHHHHHHHTT---S-TT-S--PPPGGGGGGGGGS-HHHHHHHHHHHHHTTSS-HHHHHHHHHHHHTTTTS-HHHHTTS-HHHHHHHHHHHHHHTT-HHHHHHHHHHHHHHHHHGGG-TTTHHHHHHHHHHHHHH--SHHHHHHHHHHHHHHHHHHHHHT-HHHHHHHHHHHHHHHHHTTT---TT-HHHHHHHHTSPPPPHHHHHHHHHHGGGSS-S-S--S-------EE---SS-HHHHHHHHHHHH-HHHHHHHHHS--TT-HHHHHHHHHHHHHHH--SSEE--HHHHTT-

Foldseek 3Di:
DVVVVLVVVLLVLVVVLQVLLVVVQVCVLVDPDDPVVLVVSLVVSLVSCPPVSLLVPLQPPDPRNVPNVVVLLVQLLDQSRDPSNVLSSVSSCLVDPSSVVSVLVPVVSVVVSLVNHPPNVSVLQSVLLSCLVRVDLVNPDVSVVVSLQCSLVVRCLVCLVVDPLDLVSLLSNLSVLVSVVVSCVVVVVVQDASHLDLVSLLSNLLSLLVSLQPDDQPPVDPVSNVVSLVSLVSNLVSNLSSQQDENPPPDDPDPPPVSGYPSVLSSLLSNLLVQLPLDDVDPDDPDSQTHLSSLQNQLSDALVSNLVSLVVCVVVVSDDLNSLLSNLLSLLVCLPPPLSSCVSHPSLLVSLLSLVVCVVVVVVVSSVVSLVVCLLVLLVCCPPPSRNVSSLSNLLSSLVPPLDLPSLVSLVVCVLVVVVVCVVVVDVVSLVSSLVSNLSNCVSPVVDDCPPVPVVVVSNVVDDDDDVVVVVVSVVVNCRSCVDDVPPPPDDPLQAFADDPDPCVVVRVVLVVQLPPVVSLCVLCPDDCPPPQLSVLSNVLSCCSVDPPDSYDYSVSNVVVD